Protein AF-A0A835G1K0-F1 (afdb_monomer)

Nearest PDB structures (foldseek):
  3niw-assembly1_A  TM=8.086E-01  e=3.033E-12  Bacteroides thetaiotaomicron
  2pq0-assembly1_A  TM=7.648E-01  e=8.869E-11  Geobacillus kaustophilus HTA426
  3r4c-assembly1_A  TM=7.291E-01  e=6.353E-10  Bacteroides thetaiotaomicron
  2hf2-assembly2_B  TM=7.135E-01  e=7.957E-10  Escherichia coli K-12
  2hf2-assembly1_A  TM=7.249E-01  e=1.477E-09  Escherichia coli K-12

Foldseek 3Di:
DAPPQRQWADDPPDDDPLTHHHFAPLVVLVVVVVCCVVLQWPWKWFAAPVAIAIQDLVPDDCVVDVDRDDPLRHPDPVNCVDGGQKMKTWHAPVSVVVSQVVCCVVQVVFWHWDWDDPRTIIIIIGGPPRANLVSVVSVCVVVVHDLLLDEDEDAEPSCLNVQLRHNFYEYEPNHDPSSCVRGPYYFPHHVVRVSVVCQVPDPPHPRDDDDDFLVRLLVVVVVCVVVVNDQEDEDEDDADPHLQVVLVRVLSSLCCNVPVVNPPGAYEYEREQPYDLVSLQSNQLSHLEYEAEPAALDPVVCCLPPVVDDPVSRCVSLLSLQVVQVVVVVCVVCVVDGGGNNVYYEYEYEPQFAPDFLLSNQQSLLCCCVRRVHPYYQYHFDQDPDADPSGPGNPDDGPVLQNVLSVLSSCCVPFLVDHSCLQAPPVGRHDDSQDRSLLVSCLVVLVLFQDALLDDDLNRQSSAPQAGNQLSVLSVVVSVPDQDDLVCSVVSRGPCLRRQLRYDRVNHGDPPDDNHSLVSSCSRGDVVVVVVVVVVVVVPDDDDDDPPPPVPPVVPVPDDDDDDD

Radius of gyration: 33.26 Å; Cα contacts (8 Å, |Δi|>4): 847; chains: 1; bounding box: 64×96×72 Å

Organism: Spodoptera exigua (NCBI:txid7107)

Structure (mmCIF, N/CA/C/O backbone):
data_AF-A0A835G1K0-F1
#
_entry.id   AF-A0A835G1K0-F1
#
loop_
_atom_site.group_PDB
_atom_site.id
_atom_site.type_symbol
_atom_site.label_atom_id
_atom_site.label_alt_id
_atom_site.label_comp_id
_atom_site.label_asym_id
_atom_site.label_entity_id
_atom_site.label_seq_id
_atom_site.pdbx_PDB_ins_code
_atom_site.Cartn_x
_atom_site.Cartn_y
_atom_site.Cartn_z
_atom_site.occupancy
_atom_site.B_iso_or_equiv
_atom_site.auth_seq_id
_atom_site.auth_comp_id
_atom_site.auth_asym_id
_atom_site.auth_atom_id
_atom_site.pdbx_PDB_model_num
ATOM 1 N N . MET A 1 1 ? -3.684 -21.787 17.565 1.00 89.50 1 MET A N 1
ATOM 2 C CA . MET A 1 1 ? -4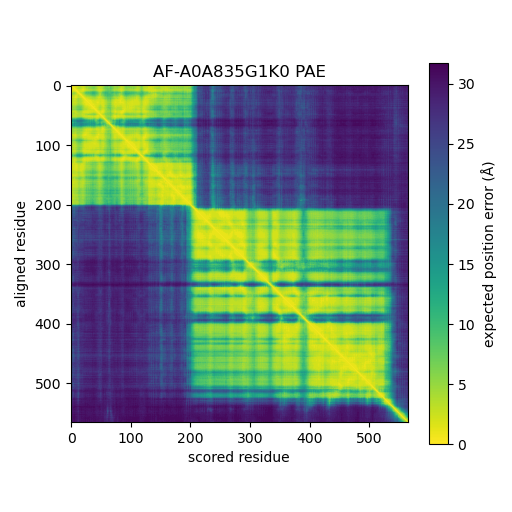.880 -22.367 16.925 1.00 89.50 1 MET A CA 1
ATOM 3 C C . MET A 1 1 ? -5.419 -23.446 17.849 1.00 89.50 1 MET A C 1
ATOM 5 O O . MET A 1 1 ? -4.611 -24.173 18.418 1.00 89.50 1 MET A O 1
ATOM 9 N N . VAL A 1 2 ? -6.737 -23.492 18.051 1.00 90.31 2 VAL A N 1
ATOM 10 C CA . VAL A 1 2 ? -7.425 -24.484 18.893 1.00 90.31 2 VAL A CA 1
ATOM 11 C C . VAL A 1 2 ? -8.297 -25.331 17.965 1.00 90.31 2 VAL A C 1
ATOM 13 O O . VAL A 1 2 ? -9.255 -24.808 17.407 1.00 90.31 2 VAL A O 1
ATOM 16 N N . ASN A 1 3 ? -7.946 -26.601 17.782 1.00 88.00 3 ASN A N 1
ATOM 17 C CA . ASN A 1 3 ? -8.615 -27.550 16.885 1.00 88.00 3 ASN A CA 1
ATOM 18 C C . ASN A 1 3 ? -9.261 -28.691 17.685 1.00 88.00 3 ASN A C 1
ATOM 20 O O . ASN A 1 3 ? -9.019 -28.819 18.890 1.00 88.00 3 ASN A O 1
ATOM 24 N N . PHE A 1 4 ? -10.083 -29.509 17.016 1.00 84.62 4 PHE A N 1
ATOM 25 C CA . PHE A 1 4 ? -10.742 -30.688 17.603 1.00 84.62 4 PHE A CA 1
ATOM 26 C C . PHE A 1 4 ? -11.454 -30.354 18.916 1.00 84.62 4 PHE A C 1
ATOM 28 O O . PHE A 1 4 ? -11.240 -30.975 19.956 1.00 84.62 4 PHE A O 1
ATOM 35 N N . ASN A 1 5 ? -12.219 -29.258 18.897 1.00 80.38 5 ASN A N 1
ATOM 36 C CA . ASN A 1 5 ? -12.945 -28.738 20.055 1.00 80.38 5 ASN A CA 1
ATOM 37 C C . ASN A 1 5 ? -12.087 -28.457 21.311 1.00 80.38 5 ASN A C 1
ATOM 39 O O . ASN A 1 5 ? -12.624 -28.378 22.413 1.00 80.38 5 ASN A O 1
ATOM 43 N N . GLY A 1 6 ? -10.772 -28.284 21.162 1.00 85.56 6 GLY A N 1
ATOM 44 C CA . GLY A 1 6 ? -9.839 -28.076 22.272 1.00 85.56 6 GLY A CA 1
ATOM 45 C C . GLY A 1 6 ? -8.893 -29.244 22.539 1.00 85.56 6 GLY A C 1
ATOM 46 O O . GLY A 1 6 ? -8.017 -29.101 23.390 1.00 85.56 6 GLY A O 1
ATOM 47 N N . ALA A 1 7 ? -9.026 -30.372 21.831 1.00 88.56 7 ALA A N 1
ATOM 48 C CA . ALA A 1 7 ? -8.112 -31.501 21.990 1.00 88.56 7 ALA A CA 1
ATOM 49 C C . ALA A 1 7 ? -6.711 -31.198 21.445 1.00 88.56 7 ALA A C 1
ATOM 51 O O . ALA A 1 7 ? -5.744 -31.744 21.968 1.00 88.56 7 ALA A O 1
ATOM 52 N N . LEU A 1 8 ? -6.587 -30.287 20.472 1.00 91.44 8 LEU A N 1
ATOM 53 C CA . LEU A 1 8 ? -5.302 -29.836 19.942 1.00 91.44 8 LEU A CA 1
ATOM 54 C C . LEU A 1 8 ? -5.151 -28.320 20.072 1.00 91.44 8 LEU A C 1
ATOM 56 O O . LEU A 1 8 ? -5.928 -27.551 19.507 1.00 91.44 8 LEU A O 1
ATOM 60 N N . VAL A 1 9 ? -4.090 -27.882 20.743 1.00 92.88 9 VAL A N 1
ATOM 61 C CA . VAL A 1 9 ? -3.670 -26.478 20.785 1.00 92.88 9 VAL A CA 1
ATOM 62 C C . VAL A 1 9 ? -2.257 -26.387 20.232 1.00 92.88 9 VAL A C 1
ATOM 64 O O . VAL A 1 9 ? -1.318 -26.900 20.837 1.00 92.88 9 VAL A O 1
ATOM 67 N N . HIS A 1 10 ? -2.100 -25.723 19.085 1.00 93.06 10 HIS A N 1
ATOM 68 C CA . HIS A 1 10 ? -0.825 -25.654 18.362 1.00 93.06 10 HIS A CA 1
ATOM 69 C C . HIS A 1 10 ? -0.593 -24.300 17.686 1.00 93.06 10 HIS A C 1
ATOM 71 O O . HIS A 1 10 ? -1.514 -23.485 17.535 1.00 93.06 10 HIS A O 1
ATOM 77 N N . MET A 1 11 ? 0.649 -24.053 17.269 1.00 90.38 11 MET A N 1
ATOM 78 C CA . MET A 1 11 ? 1.009 -22.912 16.430 1.00 90.38 11 MET A CA 1
ATOM 79 C C . MET A 1 11 ? 1.219 -23.409 14.992 1.00 90.38 11 MET A C 1
ATOM 81 O O . MET A 1 11 ? 2.128 -24.210 14.777 1.00 90.38 11 MET A O 1
ATOM 85 N N . PRO A 1 12 ? 0.416 -22.955 14.010 1.00 85.31 12 PRO A N 1
ATOM 86 C CA . PRO A 1 12 ? 0.558 -23.410 12.631 1.00 85.31 12 PRO A CA 1
ATOM 87 C C . PRO A 1 12 ? 1.991 -23.232 12.118 1.00 85.31 12 PRO A C 1
ATOM 89 O O . PRO A 1 12 ? 2.618 -22.201 12.376 1.00 85.31 12 PRO A O 1
ATOM 92 N N . GLU A 1 13 ? 2.495 -24.252 11.419 1.00 84.06 13 GLU A N 1
ATOM 93 C CA . GLU A 1 13 ? 3.821 -24.281 10.774 1.00 84.06 13 GLU A CA 1
ATOM 94 C C . GLU A 1 13 ? 5.025 -24.111 11.723 1.00 84.06 13 GLU A C 1
ATOM 96 O O . GLU A 1 13 ? 6.152 -23.882 11.278 1.00 84.06 13 GLU A O 1
ATOM 101 N N . LYS A 1 14 ? 4.823 -24.217 13.043 1.00 85.94 14 LYS A N 1
ATOM 102 C CA . LYS A 1 14 ? 5.875 -24.008 14.043 1.00 85.94 14 LYS A CA 1
ATOM 103 C C . LYS A 1 14 ? 5.861 -25.100 15.101 1.00 85.94 14 LYS A C 1
ATOM 105 O O . LYS A 1 14 ? 4.811 -25.510 15.578 1.00 85.94 14 LYS A O 1
ATOM 110 N N . GLN A 1 15 ? 7.051 -25.509 15.534 1.00 84.56 15 GLN A N 1
ATOM 111 C CA . GLN A 1 15 ? 7.189 -26.313 16.744 1.00 84.56 15 GLN A CA 1
ATOM 112 C C . GLN A 1 15 ? 7.034 -25.410 17.967 1.00 84.56 15 GLN A C 1
ATOM 114 O O . GLN A 1 15 ? 7.791 -24.454 18.145 1.00 84.56 15 GLN A O 1
ATOM 119 N N . TRP A 1 16 ? 6.043 -25.704 18.804 1.00 90.06 16 TRP A N 1
ATOM 120 C CA . TRP A 1 16 ? 5.726 -24.913 19.985 1.00 90.06 16 TRP A CA 1
ATOM 121 C C . TRP A 1 16 ? 5.836 -25.777 21.239 1.00 90.06 16 TRP A C 1
ATOM 123 O O . TRP A 1 16 ? 5.175 -26.799 21.360 1.00 90.06 16 TRP A O 1
ATOM 133 N N . ALA A 1 17 ? 6.673 -25.362 22.192 1.00 89.12 17 ALA A N 1
ATOM 134 C CA . ALA A 1 17 ? 6.947 -26.146 23.400 1.00 89.12 17 ALA A CA 1
ATOM 135 C C . ALA A 1 17 ? 5.710 -26.371 24.290 1.00 89.12 17 ALA A C 1
ATOM 137 O O . ALA A 1 17 ? 5.682 -27.317 25.069 1.00 89.12 17 ALA A O 1
ATOM 138 N N . ASN A 1 18 ? 4.700 -25.504 24.181 1.00 87.69 18 ASN A N 1
ATOM 139 C CA . ASN A 1 18 ? 3.431 -25.634 24.893 1.00 87.69 18 ASN A CA 1
ATOM 140 C C . ASN A 1 18 ? 2.338 -26.267 24.020 1.00 87.69 18 ASN A C 1
ATOM 142 O O . ASN A 1 18 ? 1.166 -26.144 24.363 1.00 87.69 18 ASN A O 1
ATOM 146 N N . GLU A 1 19 ? 2.687 -26.897 22.897 1.00 91.12 19 GLU A N 1
ATOM 147 C CA . GLU A 1 19 ? 1.734 -27.673 22.109 1.00 91.12 19 GLU A CA 1
ATOM 148 C C . GLU A 1 19 ? 1.133 -28.794 22.961 1.00 91.12 19 GLU A C 1
ATOM 150 O O . GLU A 1 19 ? 1.832 -29.462 23.726 1.00 91.12 19 GLU A O 1
ATOM 155 N N . LYS A 1 20 ? -0.185 -28.963 22.857 1.00 88.69 20 LYS A N 1
ATOM 156 C CA . LYS A 1 20 ? -0.920 -29.979 23.606 1.00 88.69 20 LYS A CA 1
ATOM 157 C C . LYS A 1 20 ? -1.907 -30.671 22.683 1.00 88.69 20 LYS A C 1
ATOM 159 O O . LYS A 1 20 ? -2.786 -30.010 22.138 1.00 88.69 20 LYS A O 1
ATOM 164 N N . GLU A 1 21 ? -1.763 -31.982 22.560 1.00 90.81 21 GLU A N 1
ATOM 165 C CA . GLU A 1 21 ? -2.657 -32.877 21.829 1.00 90.81 21 GLU A CA 1
ATOM 166 C C . GLU A 1 21 ? -3.198 -33.908 22.827 1.00 90.81 21 GLU A C 1
ATOM 168 O O . GLU A 1 21 ? -2.438 -34.497 23.598 1.00 90.81 21 GLU A O 1
ATOM 173 N N . THR A 1 22 ? -4.518 -34.059 22.892 1.00 90.75 22 THR A N 1
ATOM 174 C CA . THR A 1 22 ? -5.191 -35.011 23.781 1.00 90.75 22 THR A CA 1
ATOM 175 C C . THR A 1 22 ? -5.899 -36.044 22.925 1.00 90.75 22 THR A C 1
ATOM 177 O O . THR A 1 22 ? -6.942 -35.754 22.347 1.00 90.75 22 THR A O 1
ATOM 180 N N . GLY A 1 23 ? -5.316 -37.236 22.846 1.00 91.88 23 GLY A N 1
ATOM 181 C CA . GLY A 1 23 ? -5.858 -38.341 22.066 1.00 91.88 23 GLY A CA 1
ATOM 182 C C . GLY A 1 23 ? -6.892 -39.173 22.816 1.00 91.88 23 GLY A C 1
ATOM 183 O O . GLY A 1 23 ? -6.962 -39.150 24.049 1.00 91.88 23 GLY A O 1
ATOM 184 N N . ILE A 1 24 ? -7.679 -39.912 22.045 1.00 93.50 24 ILE A N 1
ATOM 185 C CA . ILE A 1 24 ? -8.532 -41.023 22.456 1.00 93.50 24 ILE A CA 1
ATOM 186 C C . ILE A 1 24 ? -7.675 -42.280 22.485 1.00 93.50 24 ILE A C 1
ATOM 188 O O . ILE A 1 24 ? -6.803 -42.464 21.641 1.00 93.50 24 ILE A O 1
ATOM 192 N N . GLN A 1 25 ? -7.954 -43.180 23.424 1.00 92.69 25 GLN A N 1
ATOM 193 C CA . GLN A 1 25 ? -7.255 -44.458 23.487 1.00 92.69 25 GLN A CA 1
ATOM 194 C C . GLN A 1 25 ? -7.399 -45.221 22.167 1.00 92.69 25 GLN A C 1
ATOM 196 O O . GLN A 1 25 ? -8.507 -45.524 21.723 1.00 92.69 25 GLN A O 1
ATOM 201 N N . ARG A 1 26 ? -6.270 -45.582 21.559 1.00 93.94 26 ARG A N 1
ATOM 202 C CA . ARG A 1 26 ? -6.211 -46.337 20.303 1.00 93.94 26 ARG A CA 1
ATOM 203 C C . ARG A 1 26 ? -7.047 -47.618 20.335 1.00 93.94 26 ARG A C 1
ATOM 205 O O . ARG A 1 26 ? -7.667 -47.967 19.334 1.00 93.94 26 ARG A O 1
ATOM 212 N N . ASP A 1 27 ? -7.073 -48.320 21.463 1.00 92.75 27 ASP A N 1
ATOM 213 C CA . ASP A 1 27 ? -7.823 -49.573 21.592 1.00 92.75 27 ASP A CA 1
ATOM 214 C C . ASP A 1 27 ? -9.334 -49.344 21.440 1.00 92.75 27 ASP A C 1
ATOM 216 O O . ASP A 1 27 ? -10.003 -50.112 20.748 1.00 92.75 27 ASP A O 1
ATOM 220 N N . LEU A 1 28 ? -9.846 -48.220 21.951 1.00 93.12 28 LEU A N 1
ATOM 221 C CA . LEU A 1 28 ? -11.248 -47.836 21.805 1.00 93.12 28 LEU A CA 1
ATOM 222 C C . LEU A 1 28 ? -11.638 -47.621 20.335 1.00 93.12 28 LEU A C 1
ATOM 224 O O . LEU A 1 28 ? -12.724 -48.015 19.912 1.00 93.12 28 LEU A O 1
ATOM 228 N N . VAL A 1 29 ? -10.732 -47.063 19.529 1.00 94.25 29 VAL A N 1
ATOM 229 C CA . VAL A 1 29 ? -10.957 -46.880 18.086 1.00 94.25 29 VAL A CA 1
ATOM 230 C C . VAL A 1 29 ? -11.174 -48.220 17.394 1.00 94.25 29 VAL A C 1
ATOM 232 O O . VAL A 1 29 ? -12.103 -48.366 16.598 1.00 94.25 29 VAL A O 1
ATOM 235 N N . PHE A 1 30 ? -10.358 -49.224 17.718 1.00 94.88 30 PHE A N 1
ATOM 236 C CA . PHE A 1 30 ? -10.504 -50.557 17.136 1.00 94.88 30 PHE A CA 1
ATOM 237 C C . PHE A 1 30 ? -11.715 -51.318 17.686 1.00 94.88 30 PHE A C 1
ATOM 239 O O . PHE A 1 30 ? -12.334 -52.074 16.936 1.00 94.88 30 PHE A O 1
ATOM 246 N N . GLU A 1 31 ? -12.107 -51.097 18.942 1.00 93.81 31 GLU A N 1
ATOM 247 C CA . GLU A 1 31 ? -13.350 -51.650 19.492 1.00 93.81 31 GLU A CA 1
ATOM 248 C C . GLU A 1 31 ? -14.599 -51.097 18.796 1.00 93.81 31 GLU A C 1
ATOM 250 O O . GLU A 1 31 ? -15.514 -51.859 18.467 1.00 93.81 31 GLU A O 1
ATOM 255 N N . ILE A 1 32 ? -14.639 -49.786 18.538 1.00 93.19 32 ILE A N 1
ATOM 256 C CA . ILE A 1 32 ? -15.741 -49.143 17.812 1.00 93.19 32 ILE A CA 1
ATOM 257 C C . ILE A 1 32 ? -15.734 -49.596 16.346 1.00 93.19 32 ILE A C 1
ATOM 259 O O . ILE A 1 32 ? -16.782 -49.956 15.805 1.00 93.19 32 ILE A O 1
ATOM 263 N N . LEU A 1 33 ? -14.559 -49.676 15.710 1.00 93.88 33 LEU A N 1
ATOM 264 C CA . LEU A 1 33 ? -14.422 -50.177 14.339 1.00 93.88 33 LEU A CA 1
ATOM 265 C C . LEU A 1 33 ? -14.902 -51.632 14.205 1.00 93.88 33 LEU A C 1
ATOM 267 O O . LEU A 1 33 ? -15.589 -51.972 13.241 1.00 93.88 33 LEU A O 1
ATOM 271 N N . ALA A 1 34 ? -14.611 -52.495 15.182 1.00 93.31 34 ALA A N 1
ATOM 272 C CA . ALA A 1 34 ? -15.108 -53.873 15.203 1.00 93.31 34 ALA A CA 1
ATOM 273 C C . ALA A 1 34 ? -16.647 -53.945 15.272 1.00 93.31 34 ALA A C 1
ATOM 275 O O . ALA A 1 34 ? -17.253 -54.904 14.788 1.00 93.31 34 ALA A O 1
ATOM 276 N N . GLN A 1 35 ? -17.288 -52.907 15.816 1.00 93.19 35 GLN A N 1
ATOM 277 C CA . GLN A 1 35 ? -18.740 -52.769 15.922 1.00 93.19 35 GLN A CA 1
ATOM 278 C C . GLN A 1 35 ? -19.377 -52.030 14.736 1.00 93.19 35 GLN A C 1
ATOM 280 O O . GLN A 1 35 ? -20.596 -51.855 14.735 1.00 93.19 35 GLN A O 1
ATOM 285 N N . LYS A 1 36 ? -18.612 -51.673 13.688 1.00 92.19 36 LYS A N 1
ATOM 286 C CA . LYS A 1 36 ? -19.090 -50.921 12.508 1.00 92.19 36 LYS A CA 1
ATOM 287 C C . LYS A 1 36 ? -20.437 -51.422 11.974 1.00 92.19 36 LYS A C 1
ATOM 289 O O . LYS A 1 36 ? -21.363 -50.641 11.781 1.00 92.19 36 LYS A O 1
ATOM 294 N N . LYS A 1 37 ? -20.569 -52.741 11.780 1.00 90.31 37 LYS A N 1
ATOM 295 C CA . LYS A 1 37 ? -21.809 -53.361 11.275 1.00 90.31 37 LYS A CA 1
ATOM 296 C C . LYS A 1 37 ? -22.960 -53.325 12.282 1.00 90.31 37 LYS A C 1
ATOM 298 O O . LYS A 1 37 ? -24.101 -53.180 11.873 1.00 90.31 37 LYS A O 1
ATOM 303 N N . ALA A 1 38 ? -22.675 -53.485 13.574 1.00 91.06 38 ALA A N 1
ATOM 304 C CA . ALA A 1 38 ? -23.697 -53.488 14.621 1.00 91.06 38 ALA A CA 1
ATOM 305 C C . ALA A 1 38 ? -24.261 -52.081 14.876 1.00 91.06 38 ALA A C 1
ATOM 307 O O . ALA A 1 38 ? -25.443 -51.936 15.175 1.00 91.06 38 ALA A O 1
ATOM 308 N N . LEU A 1 39 ? -23.419 -51.056 14.721 1.00 90.06 39 LEU A N 1
ATOM 309 C CA . LEU A 1 39 ? -23.769 -49.645 14.872 1.00 90.06 39 LEU A CA 1
ATOM 310 C C . LEU A 1 39 ? -24.282 -48.998 13.571 1.00 90.06 39 LEU A C 1
ATOM 312 O O . LEU A 1 39 ? -24.542 -47.801 13.567 1.00 90.06 39 LEU A O 1
ATOM 316 N N . ASN A 1 40 ? -24.437 -49.756 12.475 1.00 89.50 40 ASN A N 1
ATOM 317 C CA . ASN A 1 40 ? -24.832 -49.234 11.156 1.00 89.50 40 ASN A CA 1
ATOM 318 C C . ASN A 1 40 ? -23.982 -48.025 10.714 1.00 89.50 40 ASN A C 1
ATOM 320 O O . ASN A 1 40 ? -24.508 -46.985 10.306 1.00 89.50 40 ASN A O 1
ATOM 324 N N . LEU A 1 41 ? -22.662 -48.147 10.853 1.00 89.38 41 LEU A N 1
ATOM 325 C CA . LEU A 1 41 ? -21.712 -47.126 10.427 1.00 89.38 41 LEU A CA 1
ATOM 326 C C . LEU A 1 41 ? -21.267 -47.404 8.991 1.00 89.38 41 LEU A C 1
ATOM 328 O O . LEU A 1 41 ? -20.807 -48.504 8.677 1.00 89.38 41 LEU A O 1
ATOM 332 N N . ASP A 1 42 ? -21.334 -46.390 8.138 1.00 87.50 42 ASP A N 1
ATOM 333 C CA . ASP A 1 42 ? -20.922 -46.499 6.735 1.00 87.50 42 ASP A CA 1
ATOM 334 C C . ASP A 1 42 ? -19.440 -46.147 6.561 1.00 87.50 42 ASP A C 1
ATOM 336 O O . ASP A 1 42 ? -18.754 -46.697 5.698 1.00 87.50 42 ASP A O 1
ATOM 340 N N . PHE A 1 43 ? -18.920 -45.279 7.430 1.00 88.25 43 PHE A N 1
ATOM 341 C CA . PHE A 1 43 ? -17.557 -44.757 7.374 1.00 88.25 43 PHE A CA 1
ATOM 342 C C . PHE A 1 43 ? -16.993 -44.568 8.778 1.00 88.25 43 PHE A C 1
ATOM 344 O O . PHE A 1 43 ? -17.712 -44.132 9.682 1.00 88.25 43 PHE A O 1
ATOM 351 N N . VAL A 1 44 ? -15.710 -44.887 8.933 1.00 91.06 44 VAL A N 1
ATOM 352 C CA . VAL A 1 44 ? -14.951 -44.693 10.166 1.00 91.06 44 VAL A CA 1
ATOM 353 C C . VAL A 1 44 ? -13.578 -44.132 9.820 1.00 91.06 44 VAL A C 1
ATOM 355 O O . VAL A 1 44 ? -12.866 -44.686 8.982 1.00 91.06 44 VAL A O 1
ATOM 358 N N . ALA A 1 45 ? -13.188 -43.067 10.509 1.00 91.06 45 ALA A N 1
ATOM 359 C CA . ALA A 1 45 ? -11.873 -42.470 10.396 1.00 91.06 45 ALA A CA 1
ATOM 360 C C . ALA A 1 45 ? -11.270 -42.146 11.760 1.00 91.06 45 ALA A C 1
ATOM 362 O O . ALA A 1 45 ? -11.987 -41.913 12.731 1.00 91.06 45 ALA A O 1
ATOM 363 N N . ALA A 1 46 ? -9.944 -42.115 11.816 1.00 92.25 46 ALA A N 1
ATOM 364 C CA . ALA A 1 46 ? -9.179 -41.657 12.966 1.00 92.25 46 ALA A CA 1
ATOM 365 C C . ALA A 1 46 ? -8.141 -40.635 12.510 1.00 92.25 46 ALA A C 1
ATOM 367 O O . ALA A 1 46 ? -7.462 -40.845 11.502 1.00 92.25 46 ALA A O 1
ATOM 368 N N . GLU A 1 47 ? -8.004 -39.549 13.257 1.00 89.50 47 GLU A N 1
ATOM 369 C CA . GLU A 1 47 ? -7.199 -38.404 12.847 1.00 89.50 47 GLU A CA 1
ATOM 370 C C . GLU A 1 47 ? -6.332 -37.849 13.979 1.00 89.50 47 GLU A C 1
ATOM 372 O O . GLU A 1 47 ? -6.680 -37.902 15.158 1.00 89.50 47 GLU A O 1
ATOM 377 N N . ASN A 1 48 ? -5.191 -37.297 13.582 1.00 87.94 48 ASN A N 1
ATOM 378 C CA . ASN A 1 48 ? -4.262 -36.517 14.394 1.00 87.94 48 ASN A CA 1
ATOM 379 C C . ASN A 1 48 ? -3.951 -35.204 13.682 1.00 87.94 48 ASN A C 1
ATOM 381 O O . ASN A 1 48 ? -4.363 -34.994 12.543 1.00 87.94 48 ASN A O 1
ATOM 385 N N . LYS A 1 49 ? -3.121 -34.359 14.302 1.00 84.38 49 LYS A N 1
ATOM 386 C CA . LYS A 1 49 ? -2.592 -33.143 13.667 1.00 84.38 49 LYS A CA 1
ATOM 387 C C . LYS A 1 49 ? -2.080 -33.347 12.230 1.00 84.38 49 LYS A C 1
ATOM 389 O O . LYS A 1 49 ? -2.303 -32.485 11.386 1.00 84.38 49 LYS A O 1
ATOM 394 N N . GLU A 1 50 ? -1.372 -34.448 11.967 1.00 83.12 50 GLU A N 1
ATOM 395 C CA . GLU A 1 50 ? -0.662 -34.678 10.694 1.00 83.12 50 GLU A CA 1
ATOM 396 C C . GLU A 1 50 ? -1.155 -35.900 9.907 1.00 83.12 50 GLU A C 1
ATOM 398 O O . GLU A 1 50 ? -0.711 -36.126 8.783 1.00 83.12 50 GLU A O 1
ATOM 403 N N . THR A 1 51 ? -2.037 -36.721 10.483 1.00 85.75 51 THR A N 1
ATOM 404 C CA . THR A 1 51 ? -2.437 -37.999 9.873 1.00 85.75 51 THR A CA 1
ATOM 405 C C . THR A 1 51 ? -3.944 -38.176 9.898 1.00 85.75 51 THR A C 1
ATOM 407 O O . THR A 1 51 ? -4.607 -37.768 10.845 1.00 85.75 51 THR A O 1
ATOM 410 N N . PHE A 1 52 ? -4.472 -38.811 8.854 1.00 86.94 52 PHE A N 1
ATOM 411 C CA . PHE A 1 52 ? -5.882 -39.158 8.731 1.00 86.94 52 PHE A CA 1
ATOM 412 C C . PHE A 1 52 ? -5.990 -40.562 8.137 1.00 86.94 52 PHE A C 1
ATOM 414 O O . PHE A 1 52 ? -5.471 -40.827 7.045 1.00 86.94 52 PHE A O 1
ATOM 421 N N . PHE A 1 53 ? -6.640 -41.462 8.870 1.00 89.62 53 PHE A N 1
ATOM 422 C CA . PHE A 1 53 ? -6.793 -42.867 8.514 1.00 89.62 53 PHE A CA 1
ATOM 423 C C . PHE A 1 53 ? -8.265 -43.220 8.331 1.00 89.62 53 PHE A C 1
ATOM 425 O O . PHE A 1 53 ? -9.078 -42.856 9.172 1.00 89.62 53 PHE A O 1
ATOM 432 N N . ILE A 1 54 ? -8.597 -43.971 7.281 1.00 89.56 54 ILE A N 1
ATOM 433 C CA . ILE A 1 54 ? -9.965 -44.378 6.928 1.00 89.56 54 ILE A CA 1
ATOM 434 C C . ILE A 1 54 ? -10.112 -45.886 6.848 1.00 89.56 54 ILE A C 1
ATOM 436 O O . ILE A 1 54 ? -9.199 -46.603 6.446 1.00 89.56 54 ILE A O 1
ATOM 440 N N . ASP A 1 55 ? -11.280 -46.383 7.218 1.00 87.69 55 ASP A N 1
ATOM 441 C CA . ASP A 1 55 ? -11.570 -47.811 7.241 1.00 87.69 55 ASP A CA 1
ATOM 442 C C . ASP A 1 55 ? -11.809 -48.438 5.858 1.00 87.69 55 ASP A C 1
ATOM 444 O O . ASP A 1 55 ? -11.571 -49.634 5.684 1.00 87.69 55 ASP A O 1
ATOM 448 N N . SER A 1 56 ? -12.246 -47.652 4.869 1.00 82.00 56 SER A N 1
ATOM 449 C CA . SER A 1 56 ? -12.337 -48.067 3.464 1.00 82.00 56 SER A CA 1
ATOM 450 C C . SER A 1 56 ? -11.989 -46.931 2.502 1.00 82.00 56 SER A C 1
ATOM 452 O O . SER A 1 56 ? -12.417 -45.793 2.686 1.00 82.00 56 SER A O 1
ATOM 454 N N . LEU A 1 57 ? -11.266 -47.273 1.429 1.00 73.69 57 LEU A N 1
ATOM 455 C CA . LEU A 1 57 ? -10.954 -46.370 0.314 1.00 73.69 57 LEU A CA 1
ATOM 456 C C . LEU A 1 57 ? -12.179 -46.080 -0.572 1.00 73.69 57 LEU A C 1
ATOM 458 O O . LEU A 1 57 ? -12.171 -45.100 -1.310 1.00 73.69 57 LEU A O 1
ATOM 462 N N . ASP A 1 58 ? -13.238 -46.892 -0.486 1.00 67.50 58 ASP A N 1
ATOM 463 C CA . ASP A 1 58 ? -14.432 -46.767 -1.338 1.00 67.50 58 ASP A CA 1
ATOM 464 C C . ASP A 1 58 ? -15.242 -45.488 -1.062 1.00 67.50 58 ASP A C 1
ATOM 466 O O . ASP A 1 58 ? -16.030 -45.054 -1.898 1.00 67.50 58 ASP A O 1
ATOM 470 N N . TYR A 1 59 ? -15.054 -44.882 0.113 1.00 59.31 59 TYR A N 1
ATOM 471 C CA . TYR A 1 59 ? -15.752 -43.670 0.553 1.00 59.31 59 TYR A CA 1
ATOM 472 C C . TYR A 1 59 ? -14.830 -42.450 0.636 1.00 59.31 59 TYR A C 1
ATOM 474 O O . TYR A 1 59 ? -15.133 -41.493 1.348 1.00 59.31 59 TYR A O 1
ATOM 482 N N . PHE A 1 60 ? -13.705 -42.489 -0.077 1.00 61.41 60 PHE A N 1
ATOM 483 C CA . PHE A 1 60 ? -12.778 -41.372 -0.155 1.00 61.41 60 PHE A CA 1
ATOM 484 C C . PHE A 1 60 ? -13.404 -40.188 -0.907 1.00 61.41 60 PHE A C 1
ATOM 486 O O . PHE A 1 60 ? -13.720 -40.293 -2.092 1.00 61.41 60 PHE A O 1
ATOM 493 N N . ASP A 1 61 ? -13.568 -39.057 -0.219 1.00 59.47 61 ASP A N 1
ATOM 494 C CA . ASP A 1 61 ? -14.004 -37.794 -0.815 1.00 59.47 61 ASP A CA 1
ATOM 495 C C . ASP A 1 61 ? -12.799 -36.858 -0.967 1.00 59.47 61 ASP A C 1
ATOM 497 O O . ASP A 1 61 ? -12.240 -36.373 0.019 1.00 59.47 61 ASP A O 1
ATOM 501 N N . SER A 1 62 ? -12.405 -36.578 -2.211 1.00 54.50 62 SER A N 1
ATOM 502 C CA . SER A 1 62 ? -11.293 -35.674 -2.527 1.00 54.50 62 SER A CA 1
ATOM 503 C C . SER A 1 62 ? -11.497 -34.239 -2.026 1.00 54.50 62 SER A C 1
ATOM 505 O O . SER A 1 62 ? -10.538 -33.478 -1.989 1.00 54.50 62 SER A O 1
ATOM 507 N N . ALA A 1 63 ? -12.719 -33.840 -1.652 1.00 49.38 63 ALA A N 1
ATOM 508 C CA . ALA A 1 63 ? -12.975 -32.537 -1.041 1.00 49.38 63 ALA A CA 1
ATOM 509 C C . ALA A 1 63 ? -12.523 -32.460 0.431 1.00 49.38 63 ALA A C 1
ATOM 511 O O . ALA A 1 63 ? -12.244 -31.368 0.922 1.00 49.38 63 ALA A O 1
ATOM 512 N N . PHE A 1 64 ? -12.424 -33.599 1.129 1.00 49.53 64 PHE A N 1
ATOM 513 C CA . PHE A 1 64 ? -12.003 -33.670 2.536 1.00 49.53 64 PHE A CA 1
ATOM 514 C C . PHE A 1 64 ? -10.500 -33.928 2.715 1.00 49.53 64 PHE A C 1
ATOM 516 O O . PHE A 1 64 ? -9.959 -33.682 3.791 1.00 49.53 64 PHE A O 1
ATOM 523 N N . PHE A 1 65 ? -9.808 -34.387 1.670 1.00 48.44 65 PHE A N 1
ATOM 524 C CA . PHE A 1 65 ? -8.392 -34.747 1.718 1.00 48.44 65 PHE A CA 1
ATOM 525 C C . PHE A 1 65 ? -7.567 -33.935 0.724 1.00 48.44 65 PHE A C 1
ATOM 527 O O . PHE A 1 65 ? -7.886 -33.866 -0.457 1.00 48.44 65 PHE A O 1
ATOM 534 N N . ALA A 1 66 ? -6.443 -33.383 1.184 1.00 43.03 66 ALA A N 1
ATOM 535 C CA . ALA A 1 66 ? -5.542 -32.591 0.343 1.00 43.03 66 ALA A CA 1
ATOM 536 C C . ALA A 1 66 ? -4.739 -33.419 -0.693 1.00 43.03 66 ALA A C 1
ATOM 538 O O . ALA A 1 66 ? -4.069 -32.837 -1.546 1.00 43.03 66 ALA A O 1
ATOM 539 N N . SER A 1 67 ? -4.772 -34.757 -0.624 1.00 53.75 67 SER A N 1
ATOM 540 C CA . SER A 1 67 ? -4.013 -35.684 -1.484 1.00 53.75 67 SER A CA 1
ATOM 541 C C . SER A 1 67 ? -4.733 -37.025 -1.659 1.00 53.75 67 SER A C 1
ATOM 543 O O . SER A 1 67 ? -5.480 -37.410 -0.766 1.00 53.75 67 SER A O 1
ATOM 545 N N . ASP A 1 68 ? -4.444 -37.769 -2.733 1.00 60.06 68 ASP A N 1
ATOM 546 C CA . ASP A 1 68 ? -5.001 -39.110 -2.999 1.00 60.06 68 ASP A CA 1
ATOM 547 C C . ASP A 1 68 ? -4.806 -40.084 -1.816 1.00 60.06 68 ASP A C 1
ATOM 549 O O . ASP A 1 68 ? -3.700 -40.197 -1.278 1.00 60.06 68 ASP A O 1
ATOM 553 N N . ALA A 1 69 ? -5.849 -40.832 -1.427 1.00 64.19 69 ALA A N 1
ATOM 554 C CA . ALA A 1 69 ? -5.704 -41.882 -0.418 1.00 64.19 69 ALA A CA 1
ATOM 555 C C . ALA A 1 69 ? -4.920 -43.081 -0.955 1.00 64.19 69 ALA A C 1
ATOM 557 O O . ALA A 1 69 ? -5.248 -43.680 -1.981 1.00 64.19 69 ALA A O 1
ATOM 558 N N . THR A 1 70 ? -3.904 -43.476 -0.196 1.00 75.44 70 THR A N 1
ATOM 559 C CA . THR A 1 70 ? -3.079 -44.656 -0.458 1.00 75.44 70 THR A CA 1
ATOM 560 C C . THR A 1 70 ? -3.336 -45.741 0.590 1.00 75.44 70 THR A C 1
ATOM 562 O O . THR A 1 70 ? -4.048 -45.529 1.572 1.00 75.44 70 THR A O 1
ATOM 565 N N . ALA A 1 71 ? -2.734 -46.922 0.422 1.00 79.06 71 ALA A N 1
ATOM 566 C CA . ALA A 1 71 ? -2.802 -47.992 1.424 1.00 79.06 71 ALA A CA 1
ATOM 567 C C . ALA A 1 71 ? -2.252 -47.569 2.805 1.00 79.06 71 ALA A C 1
ATOM 569 O O . ALA A 1 71 ? -2.627 -48.155 3.823 1.00 79.06 71 ALA A O 1
ATOM 570 N N . ASP A 1 72 ? -1.406 -46.537 2.853 1.00 81.75 72 ASP A N 1
ATOM 571 C CA . ASP A 1 72 ? -0.872 -45.983 4.099 1.00 81.75 72 ASP A CA 1
ATOM 572 C C . ASP A 1 72 ? -1.935 -45.198 4.885 1.00 81.75 72 ASP A C 1
ATOM 574 O O . ASP A 1 72 ? -1.825 -45.054 6.100 1.00 81.75 72 ASP A O 1
ATOM 578 N N . ASN A 1 73 ? -3.022 -44.778 4.229 1.00 83.75 73 ASN A N 1
ATOM 579 C CA . ASN A 1 73 ? -4.162 -44.111 4.856 1.00 83.75 73 ASN A CA 1
ATOM 580 C C . ASN A 1 73 ? -5.220 -45.091 5.386 1.00 83.75 73 ASN A C 1
ATOM 582 O O . ASN A 1 73 ? -6.236 -44.650 5.911 1.00 83.75 73 ASN A O 1
ATOM 586 N N . LEU A 1 74 ? -5.025 -46.410 5.277 1.00 88.06 74 LEU A N 1
ATOM 587 C CA . LEU A 1 74 ? -5.987 -47.372 5.821 1.00 88.06 74 LEU A CA 1
ATOM 588 C C . LEU A 1 74 ? -5.901 -47.456 7.349 1.00 88.06 74 LEU A C 1
ATOM 590 O O . LEU A 1 74 ? -4.817 -47.631 7.912 1.00 88.06 74 LEU A O 1
ATOM 594 N N . LEU A 1 75 ? -7.053 -47.415 8.015 1.00 89.75 75 LEU A N 1
ATOM 595 C CA . LEU A 1 75 ? -7.191 -47.572 9.459 1.00 89.75 75 LEU A CA 1
ATOM 596 C C . LEU A 1 75 ? -6.927 -49.029 9.851 1.00 89.75 75 LEU A C 1
ATOM 598 O O . LEU A 1 75 ? -7.814 -49.880 9.883 1.00 89.75 75 LEU A O 1
ATOM 602 N N . THR A 1 76 ? -5.663 -49.322 10.139 1.00 90.06 76 THR A N 1
ATOM 603 C CA . THR A 1 76 ? -5.194 -50.649 10.541 1.00 90.06 76 THR A CA 1
ATOM 604 C C . THR A 1 76 ? -4.328 -50.554 11.786 1.00 90.06 76 THR A C 1
ATOM 606 O O . THR A 1 76 ? -3.715 -49.521 12.056 1.00 90.06 76 THR A O 1
ATOM 609 N N . ALA A 1 77 ? -4.200 -51.668 12.511 1.00 87.56 77 ALA A N 1
ATOM 610 C CA . ALA A 1 77 ? -3.323 -51.757 13.678 1.00 87.56 77 ALA A CA 1
ATOM 611 C C . ALA A 1 77 ? -1.849 -51.435 13.363 1.00 87.56 77 ALA A C 1
ATOM 613 O O . ALA A 1 77 ? -1.106 -51.089 14.279 1.00 87.56 77 ALA A O 1
ATOM 614 N N . LYS A 1 78 ? -1.441 -51.559 12.089 1.00 89.06 78 LYS A N 1
ATOM 615 C CA . LYS A 1 78 ? -0.102 -51.223 11.593 1.00 89.06 78 LYS A CA 1
ATOM 616 C C . LYS A 1 78 ? 0.080 -49.716 11.378 1.00 89.06 78 LYS A C 1
ATOM 618 O O . LYS A 1 78 ? 1.157 -49.211 11.668 1.00 89.06 78 LYS A O 1
ATOM 623 N N . ASN A 1 79 ? -0.935 -49.033 10.849 1.00 89.56 79 ASN A N 1
ATOM 624 C CA . ASN A 1 79 ? -0.825 -47.632 10.431 1.00 89.56 79 ASN A CA 1
ATOM 625 C C . ASN A 1 79 ? -1.142 -46.660 11.580 1.00 89.56 79 ASN A C 1
ATOM 627 O O . ASN A 1 79 ? -0.416 -45.689 11.775 1.00 89.56 79 ASN A O 1
ATOM 631 N N . LEU A 1 80 ? -2.167 -46.950 12.391 1.00 91.25 80 LEU A N 1
ATOM 632 C CA . LEU A 1 80 ? -2.467 -46.170 13.592 1.00 91.25 80 LEU A CA 1
ATOM 633 C C . LEU A 1 80 ? -1.584 -46.668 14.743 1.00 91.25 80 LEU A C 1
ATOM 635 O O . LEU A 1 80 ? -1.909 -47.657 15.401 1.00 91.25 80 LEU A O 1
ATOM 639 N N . VAL A 1 81 ? -0.440 -46.016 14.951 1.00 90.38 81 VAL A N 1
ATOM 640 C CA . VAL A 1 81 ? 0.575 -46.406 15.953 1.00 90.38 81 VAL A CA 1
ATOM 641 C C . VAL A 1 81 ? 0.488 -45.625 17.268 1.00 90.38 81 VAL A C 1
ATOM 643 O O . VAL A 1 81 ? 1.125 -46.016 18.243 1.00 90.38 81 VAL A O 1
ATOM 646 N N . SER A 1 82 ? -0.300 -44.551 17.310 1.00 91.19 82 SER A N 1
ATOM 647 C CA . SER A 1 82 ? -0.517 -43.695 18.481 1.00 91.19 82 SER A CA 1
ATOM 648 C C . SER A 1 82 ? -2.007 -43.443 18.713 1.00 91.19 82 SER A C 1
ATOM 650 O O . SER A 1 82 ? -2.832 -43.721 17.841 1.00 91.19 82 SER A O 1
ATOM 652 N N . ASP A 1 83 ? -2.337 -42.916 19.890 1.00 93.69 83 ASP A N 1
ATOM 653 C CA . ASP A 1 83 ? -3.682 -42.450 20.233 1.00 93.69 83 ASP A CA 1
ATOM 654 C C . ASP A 1 83 ? -4.102 -41.309 19.288 1.00 93.69 83 ASP A C 1
ATOM 656 O O . ASP A 1 83 ? -3.366 -40.322 19.196 1.00 93.69 83 ASP A O 1
ATOM 660 N N . PRO A 1 84 ? -5.223 -41.434 18.549 1.00 93.94 84 PRO A N 1
ATOM 661 C CA . PRO A 1 84 ? -5.690 -40.379 17.660 1.00 93.94 84 PRO A CA 1
ATOM 662 C C . PRO A 1 84 ? -6.364 -39.236 18.423 1.00 93.94 84 PRO A C 1
ATOM 664 O O . PRO A 1 84 ? -7.054 -39.483 19.406 1.00 93.94 84 PRO A O 1
ATOM 667 N N . THR A 1 85 ? -6.242 -37.997 17.952 1.00 93.38 85 THR A N 1
ATOM 668 C CA . THR A 1 85 ? -6.928 -36.825 18.529 1.00 93.38 85 THR A CA 1
ATOM 669 C C . THR A 1 85 ? -8.447 -36.934 18.462 1.00 93.38 85 THR A C 1
ATOM 671 O O . THR A 1 85 ? -9.143 -36.545 19.402 1.00 93.38 85 THR A O 1
ATOM 674 N N . SER A 1 86 ? -8.962 -37.456 17.353 1.00 92.38 86 SER A N 1
ATOM 675 C CA . SER A 1 86 ? -10.394 -37.579 17.095 1.00 92.38 86 SER A CA 1
ATOM 676 C C . SER A 1 86 ? -10.683 -38.848 16.294 1.00 92.38 86 SER A C 1
ATOM 678 O O . SER A 1 86 ? -9.832 -39.364 15.560 1.00 92.38 86 SER A O 1
ATOM 680 N N . MET A 1 87 ? -11.892 -39.375 16.463 1.00 93.12 87 MET A N 1
ATOM 681 C CA . MET A 1 87 ? -12.441 -40.445 15.641 1.00 93.12 87 MET A CA 1
ATOM 682 C C . MET A 1 87 ? -13.755 -39.969 15.030 1.00 93.12 87 MET A C 1
ATOM 684 O O . MET A 1 87 ? -14.686 -39.615 15.746 1.00 93.12 87 MET A O 1
ATOM 688 N N . MET A 1 88 ? -13.856 -39.994 13.705 1.00 90.94 88 MET A N 1
ATOM 689 C CA . MET A 1 88 ? -15.077 -39.633 12.991 1.00 90.94 88 MET A CA 1
ATOM 690 C C . MET A 1 88 ? -15.817 -40.885 12.545 1.00 90.94 88 MET A C 1
ATOM 692 O O . MET A 1 88 ? -15.232 -41.777 11.930 1.00 90.94 88 MET A O 1
ATOM 696 N N . VAL A 1 89 ? -17.122 -40.937 12.791 1.00 91.38 89 VAL A N 1
ATOM 697 C CA . VAL A 1 89 ? -17.988 -41.994 12.262 1.00 91.38 89 VAL A CA 1
ATOM 698 C C . VAL A 1 89 ? -19.181 -41.395 11.530 1.00 91.38 89 VAL A C 1
ATOM 700 O O . VAL A 1 89 ? -19.724 -40.371 11.934 1.00 91.38 89 VAL A O 1
ATOM 703 N N . ARG A 1 90 ? -19.604 -42.032 10.437 1.00 89.00 90 ARG A N 1
ATOM 704 C CA . ARG A 1 90 ? -20.771 -41.603 9.651 1.00 89.00 90 ARG A CA 1
ATOM 705 C C . ARG A 1 90 ? -21.852 -42.668 9.683 1.00 89.00 90 ARG A C 1
ATOM 707 O O . ARG A 1 90 ? -21.564 -43.855 9.523 1.00 89.00 90 ARG A O 1
ATOM 714 N N . THR A 1 91 ? -23.093 -42.226 9.815 1.00 88.50 91 THR A N 1
ATOM 715 C CA . THR A 1 91 ? -24.289 -43.065 9.700 1.00 88.50 91 THR A CA 1
ATOM 716 C C . THR A 1 91 ? -25.412 -42.278 9.020 1.00 88.50 91 THR A C 1
ATOM 718 O O . THR A 1 91 ? -25.280 -41.082 8.754 1.00 88.50 91 THR A O 1
ATOM 721 N N . SER A 1 92 ? -26.524 -42.943 8.721 1.00 86.81 92 SER A N 1
ATOM 722 C CA . SER A 1 92 ? -27.721 -42.292 8.180 1.00 86.81 92 SER A CA 1
ATOM 723 C C . SER A 1 92 ? -28.365 -41.331 9.189 1.00 86.81 92 SER A C 1
ATOM 725 O O . SER A 1 92 ? -28.294 -41.534 10.404 1.00 86.81 92 SER A O 1
ATOM 727 N N . GLN A 1 93 ? -29.046 -40.299 8.684 1.00 85.00 93 GLN A N 1
ATOM 728 C CA . GLN A 1 93 ? -29.651 -39.247 9.506 1.00 85.00 93 GLN A CA 1
ATOM 729 C C . GLN A 1 93 ? -30.600 -39.778 10.591 1.00 85.00 93 GLN A C 1
ATOM 731 O O . GLN A 1 93 ? -30.522 -39.348 11.741 1.00 85.00 93 GLN A O 1
ATOM 736 N N . ASP A 1 94 ? -31.421 -40.774 10.258 1.00 87.75 94 ASP A N 1
ATOM 737 C CA . ASP A 1 94 ? -32.385 -41.372 11.189 1.00 87.75 94 ASP A CA 1
ATOM 738 C C . ASP A 1 94 ? -31.720 -42.192 12.309 1.00 87.75 94 ASP A C 1
ATOM 740 O O . ASP A 1 94 ? -32.332 -42.448 13.346 1.00 87.75 94 ASP A O 1
ATOM 744 N N . GLN A 1 95 ? -30.466 -42.614 12.114 1.00 88.44 95 GLN A N 1
ATOM 745 C CA . GLN A 1 95 ? -29.724 -43.459 13.053 1.00 88.44 95 GLN A CA 1
ATOM 746 C C . GLN A 1 95 ? -28.745 -42.667 13.926 1.00 88.44 95 GLN A C 1
ATOM 748 O O . GLN A 1 95 ? -28.372 -43.153 14.991 1.00 88.44 95 GLN A O 1
ATOM 753 N N . ALA A 1 96 ? -28.365 -41.446 13.534 1.00 88.06 96 ALA A N 1
ATOM 754 C CA . ALA A 1 96 ? -27.334 -40.651 14.208 1.00 88.06 96 ALA A CA 1
ATOM 755 C C . ALA A 1 96 ? -27.547 -40.528 15.722 1.00 88.06 96 ALA A C 1
ATOM 757 O O . ALA A 1 96 ? -26.632 -40.785 16.501 1.00 88.06 96 ALA A O 1
ATOM 758 N N . LYS A 1 97 ? -28.777 -40.224 16.154 1.00 88.19 97 LYS A N 1
ATOM 759 C CA . LYS A 1 97 ? -29.100 -40.130 17.584 1.00 88.19 97 LYS A CA 1
ATOM 760 C C . LYS A 1 97 ? -28.949 -41.473 18.301 1.00 88.19 97 LYS A C 1
ATOM 762 O O . LYS A 1 97 ? -28.348 -41.529 19.365 1.00 88.19 97 LYS A O 1
ATOM 767 N N . MET A 1 98 ? -29.449 -42.555 17.705 1.00 91.38 98 MET A N 1
ATOM 768 C CA . MET A 1 98 ? -29.355 -43.895 18.291 1.00 91.38 98 MET A CA 1
ATOM 769 C C . MET A 1 98 ? -27.897 -44.356 18.418 1.00 91.38 98 MET A C 1
ATOM 771 O O . MET A 1 98 ? -27.523 -44.931 19.437 1.00 91.38 98 MET A O 1
ATOM 775 N N . VAL A 1 99 ? -27.075 -44.081 17.403 1.00 92.81 99 VAL A N 1
ATOM 776 C CA . VAL A 1 99 ? -25.639 -44.391 17.404 1.00 92.81 99 VAL A CA 1
ATOM 777 C C . VAL A 1 99 ? -24.909 -43.563 18.457 1.00 92.81 99 VAL A C 1
ATOM 779 O O . VAL A 1 99 ? -24.148 -44.125 19.240 1.00 92.81 99 VAL A O 1
ATOM 782 N N . SER A 1 100 ? -25.180 -42.257 18.530 1.00 92.06 100 SER A N 1
ATOM 783 C CA . SER A 1 100 ? -24.625 -41.380 19.566 1.00 92.06 100 SER A CA 1
ATOM 784 C C . SER A 1 100 ? -24.982 -41.880 20.968 1.00 92.06 100 SER A C 1
ATOM 786 O O . SER A 1 100 ? -24.098 -42.030 21.807 1.00 92.06 100 SER A O 1
ATOM 788 N N . ASP A 1 101 ? -26.252 -42.211 21.220 1.00 91.81 101 ASP A N 1
ATOM 789 C CA . ASP A 1 101 ? -26.713 -42.722 22.515 1.00 91.81 101 ASP A CA 1
ATOM 790 C C . ASP A 1 101 ? -26.063 -44.075 22.861 1.00 91.81 101 ASP A C 1
ATOM 792 O O . ASP A 1 101 ? -25.711 -44.319 24.016 1.00 91.81 101 ASP A O 1
ATOM 796 N N . ALA A 1 102 ? -25.863 -44.955 21.873 1.00 93.81 102 ALA A N 1
ATOM 797 C CA . ALA A 1 102 ? -25.186 -46.237 22.061 1.00 93.81 102 ALA A CA 1
ATOM 798 C C . ALA A 1 102 ? -23.703 -46.056 22.421 1.00 93.81 102 ALA A C 1
ATOM 800 O O . ALA A 1 102 ? -23.233 -46.651 23.394 1.00 93.81 102 ALA A O 1
ATOM 801 N N . LEU A 1 103 ? -22.992 -45.195 21.686 1.00 93.56 103 LEU A N 1
ATOM 802 C CA . LEU A 1 103 ? -21.594 -44.860 21.956 1.00 93.56 103 LEU A CA 1
ATOM 803 C C . LEU A 1 103 ? -21.438 -44.209 23.333 1.00 93.56 103 LEU A C 1
ATOM 805 O O . LEU A 1 103 ? -20.591 -44.634 24.113 1.00 93.56 103 LEU A O 1
ATOM 809 N N . MET A 1 104 ? -22.299 -43.252 23.684 1.00 93.25 104 MET A N 1
ATOM 810 C CA . MET A 1 104 ? -22.279 -42.608 25.001 1.00 93.25 104 MET A CA 1
ATOM 811 C C . MET A 1 104 ? -22.621 -43.584 26.131 1.00 93.25 104 MET A C 1
ATOM 813 O O . MET A 1 104 ? -22.024 -43.521 27.202 1.00 93.25 104 MET A O 1
ATOM 817 N N . LYS A 1 105 ? -23.541 -44.530 25.915 1.00 93.44 105 LYS A N 1
ATOM 818 C CA . LYS A 1 105 ? -23.880 -45.547 26.920 1.00 93.44 105 LYS A CA 1
ATOM 819 C C . LYS A 1 105 ? -22.723 -46.506 27.198 1.00 93.44 105 LYS A C 1
ATOM 821 O O . LYS A 1 105 ? -22.569 -46.948 28.333 1.00 93.44 105 LYS A O 1
ATOM 826 N N . GLN A 1 106 ? -21.960 -46.869 26.171 1.00 93.88 106 GLN A N 1
ATOM 827 C CA . GLN A 1 106 ? -20.877 -47.844 26.287 1.00 93.88 106 GLN A CA 1
ATOM 828 C C . GLN A 1 106 ? -19.544 -47.201 26.683 1.00 93.88 106 GLN A C 1
ATOM 830 O O . GLN A 1 106 ? -18.786 -47.790 27.448 1.00 93.88 106 GLN A O 1
ATOM 835 N N . TYR A 1 107 ? -19.277 -45.995 26.182 1.00 94.19 107 TYR A N 1
ATOM 836 C CA . TYR A 1 107 ? -17.964 -45.355 26.239 1.00 94.19 107 TYR A CA 1
ATOM 837 C C . TYR A 1 107 ? -17.984 -43.940 26.821 1.00 94.19 107 TYR A C 1
ATOM 839 O O . TYR A 1 107 ? -16.932 -43.313 26.913 1.00 94.19 107 TYR A O 1
ATOM 847 N N . GLY A 1 108 ? -19.135 -43.436 27.275 1.00 88.88 108 GLY A N 1
ATOM 848 C CA . GLY A 1 108 ? -19.286 -42.069 27.791 1.00 88.88 108 GLY A CA 1
ATOM 849 C C . GLY A 1 108 ? -18.484 -41.755 29.058 1.00 88.88 108 GLY A C 1
ATOM 850 O O . GLY A 1 108 ? -18.433 -40.604 29.485 1.00 88.88 108 GLY A O 1
ATOM 851 N N . ASP A 1 109 ? -17.837 -42.743 29.681 1.00 91.56 109 ASP A N 1
ATOM 852 C CA . ASP A 1 109 ? -16.839 -42.516 30.735 1.00 91.56 109 ASP A CA 1
ATOM 853 C C . ASP A 1 109 ? -15.477 -42.061 30.194 1.00 91.56 109 ASP A C 1
ATOM 855 O O . ASP A 1 109 ? -14.713 -41.436 30.929 1.00 91.56 109 ASP A O 1
ATOM 859 N N . TYR A 1 110 ? -15.210 -42.299 28.910 1.00 91.50 110 TYR A N 1
ATOM 860 C CA . TYR A 1 110 ? -13.922 -42.066 28.257 1.00 91.50 110 TYR A CA 1
ATOM 861 C C . TYR A 1 110 ? -13.993 -41.072 27.099 1.00 91.50 110 TYR A C 1
ATOM 863 O O . TYR A 1 110 ? -12.999 -40.394 26.836 1.00 91.50 110 TYR A O 1
ATOM 871 N N . VAL A 1 111 ? -15.144 -40.958 26.432 1.00 91.88 111 VAL A N 1
ATOM 872 C CA . VAL A 1 111 ? -15.322 -40.092 25.260 1.00 91.88 111 VAL A CA 1
ATOM 873 C C . VAL A 1 111 ? -16.565 -39.221 25.349 1.00 91.88 111 VAL A C 1
ATOM 875 O O . VAL A 1 111 ? -17.532 -39.567 26.025 1.00 91.88 111 VAL A O 1
ATOM 878 N N . ASP A 1 112 ? -16.532 -38.123 24.604 1.00 88.94 112 ASP A N 1
ATOM 879 C CA . ASP A 1 112 ? -17.697 -37.322 24.252 1.00 88.94 112 ASP A CA 1
ATOM 880 C C . ASP A 1 112 ? -17.974 -37.477 22.751 1.00 88.94 112 ASP A C 1
ATOM 882 O O . ASP A 1 112 ? -17.045 -37.526 21.942 1.00 88.94 112 ASP A O 1
ATOM 886 N N . VAL A 1 113 ? -19.253 -37.541 22.375 1.00 88.94 113 VAL A N 1
ATOM 887 C CA . VAL A 1 113 ? -19.699 -37.669 20.979 1.00 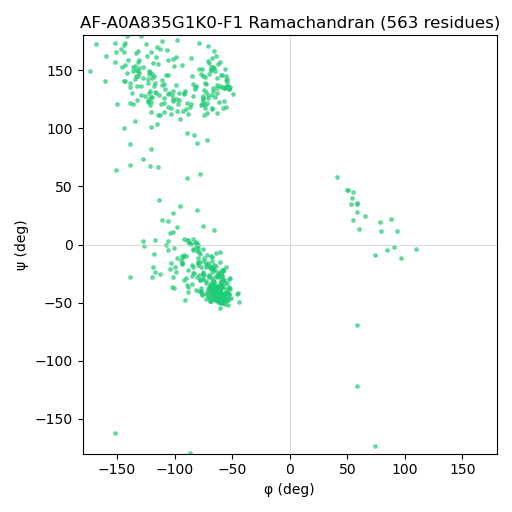88.94 113 VAL A CA 1
ATOM 888 C C . VAL A 1 113 ? -20.436 -36.402 20.560 1.00 88.94 113 VAL A C 1
ATOM 890 O O . VAL A 1 113 ? -21.364 -35.959 21.237 1.00 88.94 113 VAL A O 1
ATOM 893 N N . ARG A 1 114 ? -20.034 -35.814 19.433 1.00 83.69 114 ARG A N 1
ATOM 894 C CA . ARG A 1 114 ? -20.606 -34.585 18.867 1.00 83.69 114 ARG A CA 1
ATOM 895 C C . ARG A 1 114 ? -21.080 -34.848 17.453 1.00 83.69 114 ARG A C 1
ATOM 897 O O . ARG A 1 114 ? -20.433 -35.582 16.725 1.00 83.69 114 ARG A O 1
ATOM 904 N N . THR A 1 115 ? -22.202 -34.259 17.053 1.00 81.69 115 THR A N 1
ATOM 905 C CA . THR A 1 115 ? -22.773 -34.477 15.715 1.00 81.69 115 THR A CA 1
ATOM 906 C C . THR A 1 115 ? -22.773 -33.177 14.924 1.00 81.69 115 THR A C 1
ATOM 908 O O . THR A 1 115 ? -23.269 -32.173 15.424 1.00 81.69 115 THR A O 1
ATOM 911 N N . TRP A 1 116 ? -22.264 -33.207 13.693 1.00 76.25 116 TRP A N 1
ATOM 912 C CA . TRP A 1 116 ? -22.301 -32.097 12.730 1.00 76.25 116 TRP A CA 1
ATOM 913 C C . TRP A 1 116 ? -22.545 -32.628 11.303 1.00 76.25 116 TRP A C 1
ATOM 915 O O . TRP A 1 116 ? -22.701 -33.831 11.112 1.00 76.25 116 TRP A O 1
ATOM 925 N N . GLY A 1 117 ? -22.622 -31.762 10.284 1.00 63.28 117 GLY A N 1
ATOM 926 C CA . GLY A 1 117 ? -22.693 -32.194 8.870 1.00 63.28 117 GLY A CA 1
ATOM 927 C C . GLY A 1 117 ? -24.100 -32.346 8.263 1.00 63.28 117 GLY A C 1
ATOM 928 O O . GLY A 1 117 ? -24.244 -32.862 7.154 1.00 63.28 117 GLY A O 1
ATOM 929 N N . GLY A 1 118 ? -25.147 -31.870 8.947 1.00 67.81 118 GLY A N 1
ATOM 930 C CA . GLY A 1 118 ? -26.499 -31.726 8.388 1.00 67.81 118 GLY A CA 1
ATOM 931 C C . GLY A 1 118 ? -27.115 -33.042 7.865 1.00 67.81 118 GLY A C 1
ATOM 932 O O . GLY A 1 118 ? -27.279 -33.972 8.655 1.00 67.81 118 GLY A O 1
ATOM 933 N N . PRO A 1 119 ? -27.506 -33.137 6.573 1.00 65.19 119 PRO A N 1
ATOM 934 C CA . PRO A 1 119 ? -28.179 -34.319 6.011 1.00 65.19 119 PRO A CA 1
ATOM 935 C C . PRO A 1 119 ? -27.301 -35.583 5.981 1.00 65.19 119 PRO A C 1
ATOM 937 O O . PRO A 1 119 ? -27.826 -36.690 5.873 1.00 65.19 119 PRO A O 1
ATOM 940 N N . THR A 1 120 ? -25.980 -35.441 6.111 1.00 70.25 120 THR A N 1
ATOM 941 C CA . THR A 1 120 ? -25.027 -36.550 6.253 1.00 70.25 120 THR A CA 1
ATOM 942 C C . THR A 1 120 ? -24.277 -36.395 7.576 1.00 70.25 120 THR A C 1
ATOM 944 O O . THR A 1 120 ? -23.177 -35.838 7.583 1.00 70.25 120 THR A O 1
ATOM 947 N N . PRO A 1 121 ? -24.865 -36.823 8.70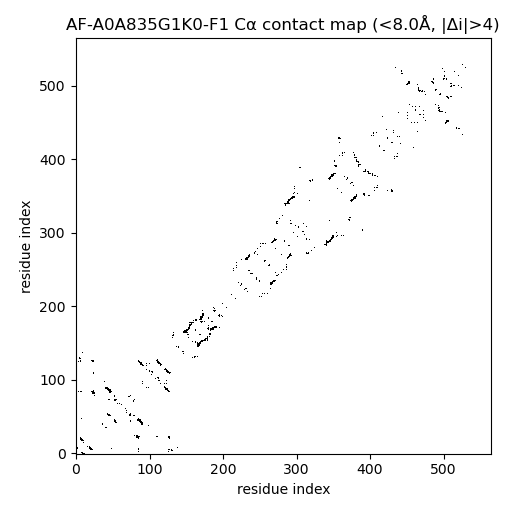7 1.00 75.75 121 PRO A N 1
ATOM 948 C CA . PRO A 1 121 ? -24.295 -36.537 10.011 1.00 75.75 121 PRO A CA 1
ATOM 949 C C . PRO A 1 121 ? -22.971 -37.271 10.215 1.00 75.75 121 PRO A C 1
ATOM 951 O O . PRO A 1 121 ? -22.872 -38.492 10.057 1.00 75.75 121 PRO A O 1
ATOM 954 N N . ILE A 1 122 ? -21.966 -36.502 10.610 1.00 85.56 122 ILE A N 1
ATOM 955 C CA . ILE A 1 122 ? -20.679 -36.982 11.089 1.00 85.56 122 ILE A CA 1
ATOM 956 C C . ILE A 1 122 ? -20.710 -36.881 12.608 1.00 85.56 122 ILE A C 1
ATOM 958 O O . ILE A 1 122 ? -20.976 -35.817 13.171 1.00 85.56 122 ILE A O 1
ATOM 962 N N . LEU A 1 123 ? -20.473 -38.013 13.262 1.00 89.38 123 LEU A N 1
ATOM 963 C CA . LEU A 1 123 ? -20.304 -38.100 14.700 1.00 89.38 123 LEU A CA 1
ATOM 964 C C . LEU A 1 123 ? -18.801 -38.050 14.985 1.00 89.38 123 LEU A C 1
ATOM 966 O O . LEU A 1 123 ? -18.070 -38.994 14.691 1.00 89.38 123 LEU A O 1
ATOM 970 N N . GLU A 1 124 ? -18.350 -36.928 15.527 1.00 89.38 124 GLU A N 1
ATOM 971 C CA . GLU A 1 124 ? -16.991 -36.708 16.006 1.00 89.38 124 GLU A CA 1
ATOM 972 C C . GLU A 1 124 ? -16.896 -37.186 17.457 1.00 89.38 124 GLU A C 1
ATOM 974 O O . GLU A 1 124 ? -17.598 -36.697 18.344 1.00 89.38 124 GLU A O 1
ATOM 979 N N . ILE A 1 125 ? -16.039 -38.169 17.691 1.00 91.75 125 ILE A N 1
ATOM 980 C CA . ILE A 1 125 ? -15.742 -38.735 18.999 1.00 91.75 125 ILE A CA 1
ATOM 981 C C . ILE A 1 125 ? -14.406 -38.144 19.433 1.00 91.75 125 ILE A C 1
ATOM 983 O O . ILE A 1 125 ? -13.436 -38.205 18.682 1.00 91.75 125 ILE A O 1
ATOM 987 N N . VAL A 1 126 ? -14.352 -37.587 20.640 1.00 90.94 126 VAL A N 1
ATOM 988 C CA . VAL A 1 126 ? -13.141 -37.025 21.258 1.00 90.94 126 VAL A CA 1
ATOM 989 C C . VAL A 1 126 ? -13.018 -37.514 22.694 1.00 90.94 126 VAL A C 1
ATOM 991 O O . VAL A 1 126 ? -13.984 -38.007 23.275 1.00 90.94 126 VAL A O 1
ATOM 994 N N . SER A 1 127 ? -11.840 -37.371 23.299 1.00 91.00 127 SER A N 1
ATOM 995 C CA . SER A 1 127 ? -11.657 -37.708 24.713 1.00 91.00 127 SER A CA 1
ATOM 996 C C . SER A 1 127 ? -12.595 -36.905 25.614 1.00 91.00 127 SER A C 1
ATOM 998 O O . SER A 1 127 ? -12.901 -35.741 25.350 1.00 91.00 127 SER A O 1
ATOM 1000 N N . LYS A 1 128 ? -13.050 -37.528 26.701 1.00 88.69 128 LYS A N 1
ATOM 1001 C CA . LYS A 1 128 ? -14.004 -36.914 27.625 1.00 88.69 128 LYS A CA 1
ATOM 1002 C C . LYS A 1 128 ? -13.452 -35.637 28.254 1.00 88.69 128 LYS A C 1
ATOM 1004 O O . LYS A 1 128 ? -12.315 -35.593 28.731 1.00 88.69 128 LYS A O 1
ATOM 1009 N N . GLY A 1 129 ? -14.293 -34.608 28.329 1.00 83.38 129 GLY A N 1
ATOM 1010 C CA . GLY A 1 129 ? -13.976 -33.350 29.006 1.00 83.38 129 GLY A CA 1
ATOM 1011 C C . GLY A 1 129 ? -13.073 -32.413 28.199 1.00 83.38 129 GLY A C 1
ATOM 1012 O O . GLY A 1 129 ? -12.440 -31.517 28.783 1.00 83.38 129 GLY A O 1
ATOM 1013 N N . ILE A 1 130 ? -13.004 -32.617 26.879 1.00 84.94 130 ILE A N 1
ATOM 1014 C CA . ILE A 1 130 ? -12.406 -31.682 25.926 1.00 84.94 130 ILE A CA 1
ATOM 1015 C C . ILE A 1 130 ? -13.350 -30.503 25.694 1.00 84.94 130 ILE A C 1
ATOM 1017 O O . ILE A 1 130 ? -14.518 -30.663 25.345 1.00 84.94 130 ILE A O 1
ATOM 1021 N N . GLN A 1 131 ? -12.820 -29.300 25.897 1.00 85.06 131 GLN A N 1
ATOM 1022 C CA . GLN A 1 131 ? -13.585 -28.058 25.887 1.00 85.06 131 GLN A CA 1
ATOM 1023 C C . GLN A 1 131 ? -12.795 -26.977 25.151 1.00 85.06 131 GLN A C 1
ATOM 1025 O O . GLN A 1 131 ? -11.605 -26.782 25.433 1.00 85.06 131 GLN A O 1
ATOM 1030 N N . LYS A 1 132 ? -13.461 -26.213 24.271 1.00 89.31 132 LYS A N 1
ATOM 1031 C CA . LYS A 1 132 ? -12.835 -25.093 23.544 1.00 89.31 132 LYS A CA 1
ATOM 1032 C C . LYS A 1 132 ? -12.281 -24.054 24.524 1.00 89.31 132 LYS A C 1
ATOM 1034 O O . LYS A 1 132 ? -11.183 -23.542 24.317 1.00 89.31 132 LYS A O 1
ATOM 1039 N N . ALA A 1 133 ? -12.987 -23.833 25.637 1.00 90.94 133 ALA A N 1
ATOM 1040 C CA . ALA A 1 133 ? -12.592 -22.939 26.724 1.00 90.94 133 ALA A CA 1
ATOM 1041 C C . ALA A 1 133 ? -11.176 -23.219 27.257 1.00 90.94 133 ALA A C 1
ATOM 1043 O O . ALA A 1 133 ? -10.376 -22.295 27.370 1.00 90.94 133 ALA A O 1
ATOM 1044 N N . LYS A 1 134 ? -10.819 -24.491 27.500 1.00 89.44 134 LYS A N 1
ATOM 1045 C CA . LYS A 1 134 ? -9.472 -24.877 27.967 1.00 89.44 134 LYS A CA 1
ATOM 1046 C C . LYS A 1 134 ? -8.391 -24.554 26.936 1.00 89.44 134 LYS A C 1
ATOM 1048 O O . LYS A 1 134 ? -7.285 -24.153 27.295 1.00 89.44 134 LYS A O 1
ATOM 1053 N N . GLY A 1 135 ? -8.712 -24.712 25.651 1.00 91.25 135 GLY A N 1
ATOM 1054 C CA . GLY A 1 135 ? -7.813 -24.334 24.565 1.00 91.25 135 GLY A CA 1
ATOM 1055 C C . GLY A 1 135 ? -7.593 -22.822 24.498 1.00 91.25 135 GLY A C 1
ATOM 1056 O O . GLY A 1 135 ? -6.455 -22.368 24.382 1.00 91.25 135 GLY A O 1
ATOM 1057 N N . VAL A 1 136 ? -8.667 -22.038 24.637 1.00 93.38 136 VAL A N 1
ATOM 1058 C CA . VAL A 1 136 ? -8.596 -20.569 24.705 1.00 93.38 136 VAL A CA 1
ATOM 1059 C C . VAL A 1 136 ? -7.797 -20.117 25.929 1.00 93.38 136 VAL A C 1
ATOM 1061 O O . VAL A 1 136 ? -6.916 -19.272 25.792 1.00 93.38 136 VAL A O 1
ATOM 1064 N N . GLU A 1 137 ? -8.026 -20.720 27.096 1.00 93.38 137 GLU A N 1
ATOM 1065 C CA . GLU A 1 137 ? -7.279 -20.446 28.329 1.00 93.38 137 GLU A CA 1
ATOM 1066 C C . GLU A 1 137 ? -5.775 -20.687 28.163 1.00 93.38 137 GLU A C 1
ATOM 1068 O O . GLU A 1 137 ? -4.955 -19.849 28.541 1.00 93.38 137 GLU A O 1
ATOM 1073 N N . GLN A 1 138 ? -5.393 -21.811 27.556 1.00 91.44 138 GLN A N 1
ATOM 1074 C CA . GLN A 1 138 ? -3.991 -22.129 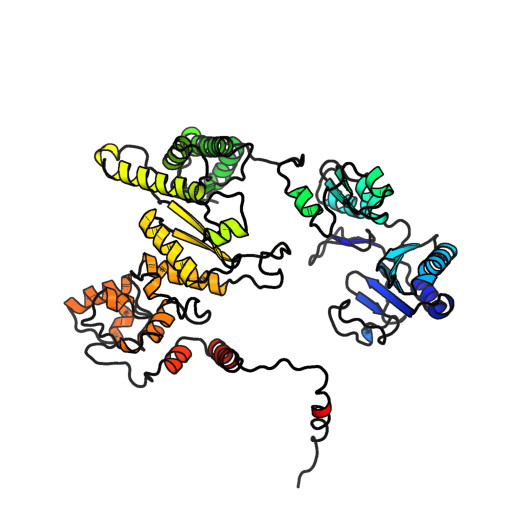27.297 1.00 91.44 138 GLN A CA 1
ATOM 1075 C C . GLN A 1 138 ? -3.326 -21.083 26.392 1.00 91.44 138 GLN A C 1
ATOM 1077 O O . GLN A 1 138 ? -2.207 -20.644 26.674 1.00 91.44 138 GLN A O 1
ATOM 1082 N N . VAL A 1 139 ? -4.012 -20.660 25.324 1.00 92.88 139 VAL A N 1
ATOM 1083 C CA . VAL A 1 139 ? -3.519 -19.611 24.419 1.00 92.88 139 VAL A CA 1
ATOM 1084 C C . VAL A 1 139 ? -3.415 -18.268 25.145 1.00 92.88 139 VAL A C 1
ATOM 1086 O O . VAL A 1 139 ? -2.393 -17.592 25.025 1.00 92.88 139 VAL A O 1
ATOM 1089 N N . ALA A 1 140 ? -4.427 -17.898 25.932 1.00 94.19 140 ALA A N 1
ATOM 1090 C CA . ALA A 1 140 ? -4.452 -16.653 26.692 1.00 94.19 140 ALA A CA 1
ATOM 1091 C C . ALA A 1 140 ? -3.301 -16.575 27.706 1.00 94.19 140 ALA A C 1
ATOM 1093 O O . ALA A 1 140 ? -2.574 -15.582 27.735 1.00 94.19 140 ALA A O 1
ATOM 1094 N N . ASN A 1 141 ? -3.073 -17.651 28.465 1.00 93.12 141 ASN A N 1
ATOM 1095 C CA . ASN A 1 141 ? -1.980 -17.746 29.432 1.00 93.12 141 ASN A CA 1
ATOM 1096 C C . ASN A 1 141 ? -0.606 -17.626 28.761 1.00 93.12 141 ASN A C 1
ATOM 1098 O O . ASN A 1 141 ? 0.263 -16.916 29.263 1.00 93.12 141 ASN A O 1
ATOM 1102 N N . TYR A 1 142 ? -0.410 -18.275 27.609 1.00 92.56 142 TYR A N 1
ATOM 1103 C CA . TYR A 1 142 ? 0.843 -18.177 26.857 1.00 92.56 142 TYR A CA 1
ATOM 1104 C C . TYR A 1 142 ? 1.101 -16.762 26.318 1.00 92.56 142 TYR A C 1
ATOM 1106 O O . TYR A 1 142 ? 2.230 -16.277 26.368 1.00 92.56 142 TYR A O 1
ATOM 1114 N N . LEU A 1 143 ? 0.059 -16.089 25.822 1.00 92.50 143 LEU A N 1
ATOM 1115 C CA . LEU A 1 143 ? 0.148 -14.720 25.304 1.00 92.50 143 LEU A CA 1
ATOM 1116 C C . LEU A 1 143 ? 0.100 -13.647 26.403 1.00 92.50 143 LEU A C 1
ATOM 1118 O O . LEU A 1 143 ? 0.214 -12.462 26.094 1.00 92.50 143 LEU A O 1
ATOM 1122 N N . ASN A 1 144 ? -0.056 -14.046 27.670 1.00 93.94 144 ASN A N 1
ATOM 1123 C CA . ASN A 1 144 ? -0.256 -13.156 28.813 1.00 93.94 144 ASN A CA 1
ATOM 1124 C C . ASN A 1 144 ? -1.441 -12.183 28.613 1.00 93.94 144 ASN A C 1
ATOM 1126 O O . ASN A 1 144 ? -1.367 -11.003 28.962 1.00 93.94 144 ASN A O 1
ATOM 1130 N N . ILE A 1 145 ? -2.531 -12.685 28.023 1.00 94.56 145 ILE A N 1
ATOM 1131 C CA . ILE A 1 145 ? -3.783 -11.955 27.794 1.00 94.56 145 ILE A CA 1
ATOM 1132 C C . ILE A 1 145 ? -4.747 -12.282 28.933 1.00 94.56 145 ILE A C 1
ATOM 1134 O O . ILE A 1 145 ? -4.965 -13.447 29.266 1.00 94.56 145 ILE A O 1
ATOM 1138 N N . LYS A 1 146 ? -5.345 -11.254 29.541 1.00 93.25 146 LYS A N 1
ATOM 1139 C CA . LYS A 1 146 ? -6.349 -11.456 30.590 1.00 93.25 146 LYS A CA 1
ATOM 1140 C C . LYS A 1 146 ? -7.649 -11.944 29.969 1.00 93.25 146 LYS A C 1
ATOM 1142 O O . LYS A 1 146 ? -8.053 -11.442 28.928 1.00 93.25 146 LYS A O 1
ATOM 1147 N N . ARG A 1 147 ? -8.364 -12.826 30.673 1.00 92.44 147 ARG A N 1
ATOM 1148 C CA . ARG A 1 147 ? -9.718 -13.280 30.307 1.00 92.44 147 ARG A CA 1
ATOM 1149 C C . ARG A 1 147 ? -10.647 -12.126 29.899 1.00 92.44 147 ARG A C 1
ATOM 1151 O O . ARG A 1 147 ? -11.343 -12.243 28.900 1.00 92.44 147 ARG A O 1
ATOM 1158 N N . SER A 1 148 ? -10.613 -11.010 30.637 1.00 93.19 148 SER A N 1
ATOM 1159 C CA . SER A 1 148 ? -11.416 -9.801 30.375 1.00 93.19 148 SER A CA 1
ATOM 1160 C C . SER A 1 148 ? -11.188 -9.171 29.001 1.00 93.19 148 SER A C 1
ATOM 1162 O O . SER A 1 148 ? -12.044 -8.433 28.528 1.00 93.19 148 SER A O 1
ATOM 1164 N N . ASP A 1 149 ? -10.044 -9.449 28.380 1.00 90.94 149 ASP A N 1
ATOM 1165 C CA . ASP A 1 149 ? -9.605 -8.842 27.126 1.00 90.94 149 ASP A CA 1
ATOM 1166 C C . ASP A 1 149 ? -9.842 -9.788 25.931 1.00 90.94 149 ASP A C 1
ATOM 1168 O O . ASP A 1 149 ? -9.344 -9.548 24.832 1.00 90.94 149 ASP A O 1
ATOM 1172 N N . ILE A 1 150 ? -10.583 -10.884 26.142 1.00 93.81 150 ILE A N 1
ATOM 1173 C CA . ILE A 1 150 ? -10.899 -11.889 25.125 1.00 93.81 150 ILE A CA 1
ATOM 1174 C C . ILE A 1 150 ? -12.354 -11.730 24.690 1.00 93.81 150 ILE A C 1
ATOM 1176 O O . ILE A 1 150 ? -13.262 -11.727 25.523 1.00 93.81 150 ILE A O 1
ATOM 1180 N N . VAL A 1 151 ? -12.554 -11.662 23.374 1.00 93.12 151 VAL A N 1
ATOM 1181 C CA . VAL A 1 151 ? -13.865 -11.739 22.724 1.00 93.12 151 VAL A CA 1
ATOM 1182 C C . VAL A 1 151 ? -13.966 -13.082 22.006 1.00 93.12 151 VAL A C 1
ATOM 1184 O O . VAL A 1 151 ? -13.026 -13.462 21.305 1.00 93.12 151 VAL A O 1
ATOM 1187 N N . ALA A 1 152 ? -15.084 -13.789 22.154 1.00 94.25 152 ALA A N 1
ATOM 1188 C CA . ALA A 1 152 ? -15.364 -15.005 21.391 1.00 94.25 152 ALA A CA 1
ATOM 1189 C C . ALA A 1 152 ? -16.759 -14.964 20.772 1.00 94.25 152 ALA A C 1
ATOM 1191 O O . ALA A 1 152 ? -17.669 -14.334 21.305 1.00 94.25 152 ALA A O 1
ATOM 1192 N N . PHE A 1 153 ? -16.900 -15.657 19.646 1.00 95.00 153 PHE A N 1
ATOM 1193 C CA . PHE A 1 153 ? -18.142 -15.794 18.898 1.00 95.00 153 PHE A CA 1
ATOM 1194 C C . PHE A 1 153 ? -18.519 -17.269 18.838 1.00 95.00 153 PHE A C 1
ATOM 1196 O O . PHE A 1 153 ? -17.631 -18.115 18.723 1.00 95.00 153 PHE A O 1
ATOM 1203 N N . GLY A 1 154 ? -19.812 -17.565 18.916 1.00 91.50 154 GLY A N 1
ATOM 1204 C CA . GLY A 1 154 ? -20.313 -18.933 18.852 1.00 91.50 154 GLY A CA 1
ATOM 1205 C C . GLY A 1 154 ? -21.785 -18.998 18.479 1.00 91.50 154 GLY A C 1
ATOM 1206 O O . GLY A 1 154 ? -22.516 -18.004 18.557 1.00 91.50 154 GLY A O 1
ATOM 1207 N N . ASP A 1 155 ? -22.219 -20.173 18.054 1.00 90.88 155 ASP A N 1
ATOM 1208 C CA . ASP A 1 155 ? -23.580 -20.399 17.571 1.00 90.88 155 ASP A CA 1
ATOM 1209 C C . ASP A 1 155 ? -24.196 -21.718 18.050 1.00 90.88 155 ASP A C 1
ATOM 1211 O O . ASP A 1 155 ? -25.416 -21.789 18.267 1.00 90.88 155 ASP A O 1
ATOM 1215 N N . GLU A 1 156 ? -23.355 -22.715 18.321 1.00 84.06 156 GLU A N 1
ATOM 1216 C CA . GLU A 1 156 ? -23.755 -24.046 18.765 1.00 84.06 156 GLU A CA 1
ATOM 1217 C C . GLU A 1 156 ? -23.334 -24.376 20.205 1.00 84.06 156 GLU A C 1
ATOM 1219 O O . GLU A 1 156 ? -22.550 -23.681 20.845 1.00 84.06 156 GLU A O 1
ATOM 1224 N N . HIS A 1 157 ? -23.878 -25.474 20.742 1.00 78.12 157 HIS A N 1
ATOM 1225 C CA . HIS A 1 157 ? -23.686 -25.897 22.134 1.00 78.12 157 HIS A CA 1
ATOM 1226 C C . HIS A 1 157 ? -22.210 -26.116 22.518 1.00 78.12 157 HIS A C 1
ATOM 1228 O O . HIS A 1 157 ? -21.824 -25.871 23.657 1.00 78.12 157 HIS A O 1
ATOM 1234 N N . ASN A 1 158 ? -21.353 -26.517 21.574 1.00 78.88 158 ASN A N 1
ATOM 1235 C CA . ASN A 1 158 ? -19.916 -26.679 21.821 1.00 78.88 158 ASN A CA 1
ATOM 1236 C C . ASN A 1 158 ? -19.167 -25.358 22.084 1.00 78.88 158 ASN A C 1
ATOM 1238 O O . ASN A 1 158 ? -18.000 -25.412 22.486 1.00 78.88 158 ASN A O 1
ATOM 1242 N N . ASP A 1 159 ? -19.799 -24.205 21.855 1.00 86.75 159 ASP A N 1
ATOM 1243 C CA . ASP A 1 159 ? -19.244 -22.882 22.145 1.00 86.75 159 ASP A CA 1
ATOM 1244 C C . ASP A 1 159 ? -19.662 -22.336 23.511 1.00 86.75 159 ASP A C 1
ATOM 1246 O O . ASP A 1 159 ? -19.050 -21.383 23.984 1.00 86.75 159 ASP A O 1
ATOM 1250 N N . GLU A 1 160 ? -20.661 -22.929 24.169 1.00 87.81 160 GLU A N 1
ATOM 1251 C CA . GLU A 1 160 ? -21.264 -22.399 25.400 1.00 87.81 160 GLU A CA 1
ATOM 1252 C C . GLU A 1 160 ? -20.223 -22.115 26.487 1.00 87.81 160 GLU A C 1
ATOM 1254 O O . GLU A 1 160 ? -20.119 -20.998 26.986 1.00 87.81 160 GLU A O 1
ATOM 1259 N N . GLU A 1 161 ? -19.382 -23.103 26.787 1.00 89.00 161 GLU A N 1
ATOM 1260 C CA . GLU A 1 161 ? -18.332 -22.983 27.800 1.00 89.00 161 GLU A CA 1
ATOM 1261 C C . GLU A 1 161 ? -17.250 -21.974 27.400 1.00 89.00 161 GLU A C 1
ATOM 1263 O O . GLU A 1 161 ? -16.638 -21.346 28.260 1.00 89.00 161 GLU A O 1
ATOM 1268 N N . MET A 1 162 ? -16.990 -21.810 26.097 1.00 94.19 162 MET A N 1
ATOM 1269 C CA . MET A 1 162 ? -16.051 -20.804 25.600 1.00 94.19 162 MET A CA 1
ATOM 1270 C C . MET A 1 162 ? -16.634 -19.400 25.764 1.00 94.19 162 MET A C 1
ATOM 1272 O O . MET A 1 162 ? -15.920 -18.508 26.216 1.00 94.19 162 MET A O 1
ATOM 1276 N N . LEU A 1 163 ? -17.908 -19.207 25.417 1.00 94.19 163 LEU A N 1
ATOM 1277 C CA . LEU A 1 163 ? -18.599 -17.927 25.552 1.00 94.19 163 LEU A CA 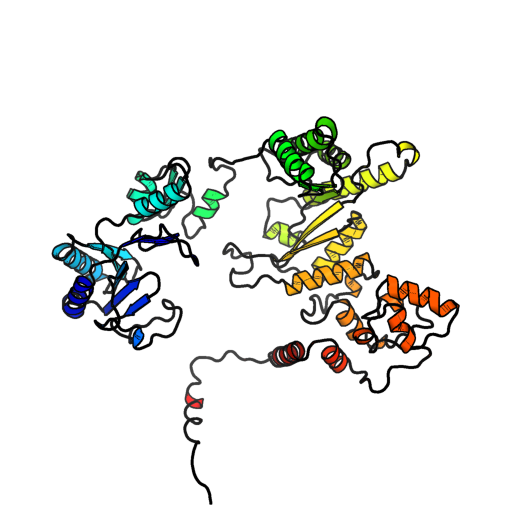1
ATOM 1278 C C . LEU A 1 163 ? -18.745 -17.515 27.018 1.00 94.19 163 LEU A C 1
ATOM 1280 O O . LEU A 1 163 ? -18.523 -16.348 27.326 1.00 94.19 163 LEU A O 1
ATOM 1284 N N . ASP A 1 164 ? -19.023 -18.464 27.914 1.00 91.31 164 ASP A N 1
ATOM 1285 C CA . ASP A 1 164 ? -19.011 -18.220 29.359 1.00 91.31 164 ASP A CA 1
ATOM 1286 C C . ASP A 1 164 ? -17.591 -17.924 29.869 1.00 91.31 164 ASP A C 1
ATOM 1288 O O . ASP A 1 164 ? -17.393 -17.033 30.695 1.00 91.31 164 ASP A O 1
ATOM 1292 N N . TYR A 1 165 ? -16.569 -18.620 29.350 1.00 93.38 165 TYR A N 1
ATOM 1293 C CA . TYR A 1 165 ? -15.177 -18.427 29.757 1.00 93.38 165 TYR A CA 1
ATOM 1294 C C . TYR A 1 165 ? -14.589 -17.076 29.344 1.00 93.38 165 TYR A C 1
ATOM 1296 O O . TYR A 1 165 ? -13.725 -16.580 30.053 1.00 93.38 165 TYR A O 1
ATOM 1304 N N . VAL A 1 166 ? -14.954 -16.458 28.226 1.00 95.06 166 VAL A N 1
ATOM 1305 C CA . VAL A 1 166 ? -14.285 -15.216 27.792 1.00 95.06 166 VAL A CA 1
ATOM 1306 C C . VAL A 1 166 ? -14.773 -13.974 28.548 1.00 95.06 166 VAL A C 1
ATOM 1308 O O . VAL A 1 166 ? -15.665 -14.038 29.389 1.00 95.06 166 VAL A O 1
ATOM 1311 N N . GLY A 1 167 ? -14.129 -12.827 28.317 1.00 93.31 167 GLY A N 1
ATOM 1312 C CA . GLY A 1 167 ? -14.555 -11.543 28.878 1.00 93.31 167 GLY A CA 1
ATOM 1313 C C . GLY A 1 167 ? -15.788 -10.970 28.179 1.00 93.31 167 GLY A C 1
ATOM 1314 O O . GLY A 1 167 ? -16.567 -10.260 28.812 1.00 93.31 167 GLY A O 1
ATOM 1315 N N . TRP A 1 168 ? -15.952 -11.279 26.889 1.00 94.56 168 TRP A N 1
ATOM 1316 C CA . TRP A 1 168 ? -17.098 -10.873 26.080 1.00 94.56 168 TRP A CA 1
ATOM 1317 C C . TRP A 1 168 ? -17.481 -11.970 25.075 1.00 94.56 168 TRP A C 1
ATOM 1319 O O . TRP A 1 168 ? -16.834 -12.140 24.039 1.00 94.56 168 TRP A O 1
ATOM 1329 N N . GLY A 1 169 ? -18.514 -12.746 25.389 1.00 94.81 169 GLY A N 1
ATOM 1330 C CA . GLY A 1 169 ? -19.075 -13.768 24.508 1.00 94.81 169 GLY A CA 1
ATOM 1331 C C . GLY A 1 169 ? -20.190 -13.200 23.631 1.00 94.81 169 GLY A C 1
ATOM 1332 O O . GLY A 1 169 ? -21.093 -12.536 24.134 1.00 94.81 169 GLY A O 1
ATOM 1333 N N . VAL A 1 170 ? -20.160 -13.475 22.328 1.00 95.31 170 VAL A N 1
ATOM 1334 C CA . VAL A 1 170 ? -21.154 -12.998 21.358 1.00 95.31 170 VAL A CA 1
ATOM 1335 C C . VAL A 1 170 ? -21.804 -14.183 20.651 1.00 95.31 170 VAL A C 1
ATOM 1337 O O . VAL A 1 170 ? -21.125 -15.009 20.044 1.00 95.31 170 VAL A O 1
ATOM 1340 N N . ALA A 1 171 ? -23.131 -14.258 20.691 1.00 96.56 171 ALA A N 1
ATOM 1341 C CA . ALA A 1 171 ? -23.885 -15.251 19.940 1.00 96.56 171 ALA A CA 1
ATOM 1342 C C . ALA A 1 171 ? -24.132 -14.778 18.498 1.00 96.56 171 ALA A C 1
ATOM 1344 O O . ALA A 1 171 ? -24.511 -13.627 18.249 1.00 96.56 171 ALA A O 1
ATOM 1345 N N . MET A 1 172 ? -23.993 -15.676 17.524 1.00 96.44 172 MET A N 1
ATOM 1346 C CA . MET A 1 172 ? -24.432 -15.388 16.156 1.00 96.44 172 MET A CA 1
ATOM 1347 C C . MET A 1 172 ? -25.966 -15.254 16.079 1.00 96.44 172 MET A C 1
ATOM 1349 O O . MET A 1 172 ? -26.699 -15.852 16.869 1.00 96.44 172 MET A O 1
ATOM 1353 N N . LYS A 1 173 ? -26.513 -14.496 15.119 1.00 95.12 173 LYS A N 1
ATOM 1354 C CA . LYS A 1 173 ? -27.976 -14.329 14.991 1.00 95.12 173 LYS A CA 1
ATOM 1355 C C . LYS A 1 173 ? -28.693 -15.661 14.754 1.00 95.12 173 LYS A C 1
ATOM 1357 O O . LYS A 1 173 ? -29.806 -15.859 15.242 1.00 95.12 173 LYS A O 1
ATOM 1362 N N . ASN A 1 174 ? -28.057 -16.579 14.033 1.00 92.69 174 ASN A N 1
ATOM 1363 C CA . ASN A 1 174 ? -28.522 -17.944 13.782 1.00 92.69 174 ASN A CA 1
ATOM 1364 C C . ASN A 1 174 ? -28.241 -18.915 14.947 1.00 92.69 174 ASN A C 1
ATOM 1366 O O . ASN A 1 174 ? -28.643 -20.070 14.862 1.00 92.69 174 ASN A O 1
ATOM 1370 N N . ALA A 1 175 ? -27.625 -18.457 16.044 1.00 92.19 175 ALA A N 1
ATOM 1371 C CA . ALA A 1 175 ? -27.327 -19.293 17.201 1.00 92.19 175 ALA A CA 1
ATOM 1372 C C . ALA A 1 175 ? -28.585 -19.854 17.877 1.00 92.19 175 ALA A C 1
ATOM 1374 O O . ALA A 1 175 ? -29.672 -19.248 17.850 1.00 92.19 175 ALA A O 1
ATOM 1375 N N . THR A 1 176 ? -28.400 -20.983 18.561 1.00 87.38 176 THR A N 1
ATOM 1376 C CA . THR A 1 176 ? -29.442 -21.613 19.380 1.00 87.38 176 THR A CA 1
ATOM 1377 C C . THR A 1 176 ? -29.910 -20.691 20.516 1.00 87.38 176 THR A C 1
ATOM 1379 O O . THR A 1 176 ? -29.200 -19.786 20.961 1.00 87.38 176 THR A O 1
ATOM 1382 N N . ALA A 1 177 ? -31.131 -20.915 21.016 1.00 89.44 177 ALA A N 1
ATOM 1383 C CA . ALA A 1 177 ? -31.686 -20.117 22.114 1.00 89.44 177 ALA A CA 1
ATOM 1384 C C . ALA A 1 177 ? -30.844 -20.208 23.400 1.00 89.44 177 ALA A C 1
ATOM 1386 O O . ALA A 1 177 ? -30.735 -19.226 24.128 1.00 89.44 177 ALA A O 1
ATOM 1387 N N . GLN A 1 178 ? -30.226 -21.366 23.646 1.00 87.69 178 GLN A N 1
ATOM 1388 C CA . GLN A 1 178 ? -29.329 -21.593 24.778 1.00 87.69 178 GLN A CA 1
ATOM 1389 C C . GLN A 1 178 ? -28.073 -20.721 24.682 1.00 87.69 178 GLN A C 1
ATOM 1391 O O . GLN A 1 178 ? -27.740 -20.021 25.632 1.00 87.69 178 GLN A O 1
ATOM 1396 N N . ILE A 1 179 ? -27.437 -20.675 23.508 1.00 92.38 179 ILE A N 1
ATOM 1397 C CA . ILE A 1 179 ? -26.235 -19.861 23.287 1.00 92.38 179 ILE A CA 1
ATOM 1398 C C . ILE A 1 179 ? -26.525 -18.366 23.422 1.00 92.38 179 ILE A C 1
ATOM 1400 O O . ILE A 1 179 ? -25.781 -17.645 24.084 1.00 92.38 179 ILE A O 1
ATOM 1404 N N . LYS A 1 180 ? -27.659 -17.900 22.889 1.00 92.81 180 LYS A N 1
ATOM 1405 C CA . LYS A 1 180 ? -28.095 -16.503 23.054 1.00 92.81 180 LYS A CA 1
ATOM 1406 C C . LYS A 1 180 ? -28.362 -16.115 24.509 1.00 92.81 180 LYS A C 1
ATOM 1408 O O . LYS A 1 180 ? -28.269 -14.938 24.830 1.00 92.81 180 LYS A O 1
ATOM 1413 N N . ALA A 1 181 ? -28.719 -17.071 25.368 1.00 90.81 181 ALA A N 1
ATOM 1414 C CA . ALA A 1 181 ? -28.970 -16.813 26.784 1.00 90.81 181 ALA A CA 1
ATOM 1415 C C . ALA A 1 181 ? -27.678 -16.679 27.609 1.00 90.81 181 ALA A C 1
ATOM 1417 O O . ALA A 1 181 ? -27.695 -16.019 28.645 1.00 90.81 181 ALA A O 1
ATOM 1418 N N . VAL A 1 182 ? -26.585 -17.306 27.161 1.00 91.50 182 VAL A N 1
ATOM 1419 C CA . VAL A 1 182 ? -25.275 -17.295 27.841 1.00 91.50 182 VAL A CA 1
ATOM 1420 C C . VAL A 1 182 ? -24.392 -16.144 27.340 1.00 91.50 182 VAL A C 1
ATOM 1422 O O . VAL A 1 182 ? -23.588 -15.608 28.099 1.00 91.50 182 VAL A O 1
ATOM 1425 N N . ALA A 1 183 ? -24.544 -15.735 26.078 1.00 93.06 183 ALA A N 1
ATOM 1426 C CA . ALA A 1 183 ? -23.753 -14.661 25.485 1.00 93.06 183 ALA A CA 1
ATOM 1427 C C . ALA A 1 183 ? -24.059 -13.273 26.083 1.00 93.06 183 ALA A C 1
ATOM 1429 O O . ALA A 1 183 ? -25.181 -12.966 26.483 1.00 93.06 183 ALA A O 1
ATOM 1430 N N . ASN A 1 184 ? -23.053 -12.397 26.084 1.00 94.06 184 ASN A N 1
ATOM 1431 C CA . ASN A 1 184 ? -23.187 -10.996 26.485 1.00 94.06 184 ASN A CA 1
ATOM 1432 C C . ASN A 1 184 ? -23.900 -10.147 25.427 1.00 94.06 184 ASN A C 1
ATOM 1434 O O . ASN A 1 184 ? -24.487 -9.121 25.767 1.00 94.06 184 ASN A O 1
ATOM 1438 N N . ASP A 1 185 ? -23.827 -10.557 24.162 1.00 93.88 185 ASP A N 1
ATOM 1439 C CA . ASP A 1 185 ? -24.447 -9.858 23.042 1.00 93.88 185 ASP A CA 1
ATOM 1440 C C . ASP A 1 185 ? -24.824 -10.829 21.915 1.00 93.88 185 ASP A C 1
ATOM 1442 O O . ASP A 1 185 ? -24.368 -11.976 21.879 1.00 93.88 185 ASP A O 1
ATOM 1446 N N . VAL A 1 186 ? -25.650 -10.368 20.978 1.00 94.19 186 VAL A N 1
ATOM 1447 C CA . VAL A 1 186 ? -26.075 -11.131 19.803 1.00 94.19 186 VAL A CA 1
ATOM 1448 C C . VAL A 1 186 ? -25.862 -10.290 18.550 1.00 94.19 186 VAL A C 1
ATOM 1450 O O . VAL A 1 186 ? -26.323 -9.156 18.455 1.00 94.19 186 VAL A O 1
ATOM 1453 N N . THR A 1 187 ? -25.193 -10.859 17.550 1.00 93.38 187 THR A N 1
ATOM 1454 C CA . THR A 1 187 ? -25.045 -10.213 16.234 1.00 93.38 187 THR A CA 1
ATOM 1455 C C . THR A 1 187 ? -26.414 -9.954 15.572 1.00 93.38 187 THR A C 1
ATOM 1457 O O . THR A 1 187 ? -27.352 -10.740 15.717 1.00 93.38 187 THR A O 1
ATOM 1460 N N . GLU A 1 188 ? -26.564 -8.861 14.811 1.00 90.69 188 GLU A N 1
ATOM 1461 C CA . GLU A 1 188 ? -27.830 -8.577 14.094 1.00 90.69 188 GLU A CA 1
ATOM 1462 C C . GLU A 1 188 ? -27.984 -9.373 12.791 1.00 90.69 188 GLU A C 1
ATOM 1464 O O . GLU A 1 188 ? -29.083 -9.444 12.230 1.00 90.69 188 GLU A O 1
ATOM 1469 N N . LYS A 1 189 ? -26.884 -9.937 12.293 1.00 91.25 189 LYS A N 1
ATOM 1470 C CA . LYS A 1 189 ? -26.763 -10.673 11.032 1.00 91.25 189 LYS A CA 1
ATOM 1471 C C . LYS A 1 189 ? -26.310 -12.104 11.315 1.00 91.25 189 LYS A C 1
ATOM 1473 O O . LYS A 1 189 ? -25.606 -12.357 12.288 1.00 91.25 189 LYS A O 1
ATOM 1478 N N . THR A 1 190 ? -26.768 -13.048 10.506 1.00 91.88 190 THR A N 1
ATOM 1479 C CA . THR A 1 190 ? -26.342 -14.455 10.584 1.00 91.88 190 THR A CA 1
ATOM 1480 C C . THR A 1 190 ? -24.899 -14.627 10.107 1.00 91.88 190 THR A C 1
ATOM 1482 O O . THR A 1 190 ? -24.300 -13.700 9.565 1.00 91.88 190 THR A O 1
ATOM 1485 N N . ASN A 1 191 ? -24.328 -15.813 10.304 1.00 89.69 191 ASN A N 1
ATOM 1486 C CA . ASN A 1 191 ? -23.050 -16.198 9.702 1.00 89.69 191 ASN A CA 1
ATOM 1487 C C . ASN A 1 191 ? -23.056 -16.061 8.162 1.00 89.69 191 ASN A C 1
ATOM 1489 O O . ASN A 1 191 ? -22.069 -15.584 7.617 1.00 89.69 191 ASN A O 1
ATOM 1493 N N . ASP A 1 192 ? -24.168 -16.386 7.489 1.00 88.06 192 ASP A N 1
ATOM 1494 C CA . ASP A 1 192 ? -24.320 -16.265 6.025 1.00 88.06 192 ASP A CA 1
ATOM 1495 C C . ASP A 1 192 ? -24.400 -14.802 5.542 1.00 88.06 192 ASP A C 1
ATOM 1497 O O . ASP A 1 192 ? -24.256 -14.514 4.357 1.00 88.06 192 ASP A O 1
ATOM 1501 N N . GLU A 1 193 ? -24.645 -13.867 6.462 1.00 88.62 193 GLU A N 1
ATOM 1502 C CA . GLU A 1 193 ? -24.726 -12.422 6.221 1.00 88.62 193 GLU A CA 1
ATOM 1503 C C . GLU A 1 193 ? -23.476 -11.684 6.748 1.00 88.62 193 GLU A C 1
ATOM 1505 O O . GLU A 1 193 ? -23.539 -10.484 7.030 1.00 88.62 193 GLU A O 1
ATOM 1510 N N . ASP A 1 194 ? -22.360 -12.394 6.950 1.00 87.12 194 ASP A N 1
ATOM 1511 C CA . ASP A 1 194 ? -21.109 -11.868 7.515 1.00 87.12 194 ASP A CA 1
ATOM 1512 C C . ASP A 1 194 ? -21.265 -11.252 8.918 1.00 87.12 194 ASP A C 1
ATOM 1514 O O . ASP A 1 194 ? -20.599 -10.278 9.281 1.00 87.12 194 ASP A O 1
ATOM 1518 N N . GLY A 1 195 ? -22.142 -11.820 9.753 1.00 87.06 195 GLY A N 1
ATOM 1519 C CA . GLY A 1 195 ? -22.494 -11.253 11.056 1.00 87.06 195 GLY A CA 1
ATOM 1520 C C . GLY A 1 195 ? -21.320 -11.035 12.011 1.00 87.06 195 GLY A C 1
ATOM 1521 O O . GLY A 1 195 ? -21.339 -10.070 12.771 1.00 87.06 195 GLY A O 1
ATOM 1522 N N . LEU A 1 196 ? -20.273 -11.863 11.937 1.00 88.88 196 LEU A N 1
ATOM 1523 C CA . LEU A 1 196 ? -19.050 -11.675 12.720 1.00 88.88 196 LEU A CA 1
ATOM 1524 C C . LEU A 1 196 ? -18.273 -10.443 12.243 1.00 88.88 196 LEU A C 1
ATOM 1526 O O . LEU A 1 196 ? -17.891 -9.610 13.062 1.00 88.88 196 LEU A O 1
ATOM 1530 N N . ALA A 1 197 ? -18.051 -10.307 10.932 1.00 83.50 197 ALA A N 1
ATOM 1531 C CA . ALA A 1 197 ? -17.310 -9.179 10.369 1.00 83.50 197 ALA A CA 1
ATOM 1532 C C . ALA A 1 197 ? -18.057 -7.862 10.612 1.00 83.50 197 ALA A C 1
ATOM 1534 O O . ALA A 1 197 ? -17.482 -6.901 11.123 1.00 83.50 197 ALA A O 1
ATOM 1535 N N . ASP A 1 198 ? -19.367 -7.858 10.364 1.00 82.69 198 ASP A N 1
ATOM 1536 C CA . ASP A 1 198 ? -20.253 -6.736 10.659 1.00 82.69 198 ASP A CA 1
ATOM 1537 C C . ASP A 1 198 ? -20.190 -6.363 12.153 1.00 82.69 198 ASP A C 1
ATOM 1539 O O . ASP A 1 198 ? -20.004 -5.192 12.497 1.00 82.69 198 ASP A O 1
ATOM 1543 N N . TYR A 1 199 ? -20.222 -7.354 13.054 1.00 83.75 199 TYR A N 1
ATOM 1544 C CA . TYR A 1 199 ? -20.057 -7.137 14.494 1.00 83.75 199 TYR A CA 1
ATOM 1545 C C . TYR A 1 199 ? -18.661 -6.652 14.893 1.00 83.75 199 TYR A C 1
ATOM 1547 O O . TYR A 1 199 ? -18.533 -6.064 15.953 1.00 83.75 199 TYR A O 1
ATOM 1555 N N . LEU A 1 200 ? -17.606 -6.817 14.098 1.00 80.31 200 LEU A N 1
ATOM 1556 C CA . LEU A 1 200 ? -16.290 -6.232 14.399 1.00 80.31 200 LEU A CA 1
ATOM 1557 C C . LEU A 1 200 ? -16.137 -4.816 13.822 1.00 80.31 200 LEU A C 1
ATOM 1559 O O . LEU A 1 200 ? -15.536 -3.944 14.459 1.00 80.31 200 LEU A O 1
ATOM 1563 N N . GLU A 1 201 ? -16.729 -4.551 12.659 1.00 72.19 201 GLU A N 1
ATOM 1564 C CA . GLU A 1 201 ? -16.534 -3.313 11.896 1.00 72.19 201 GLU A CA 1
ATOM 1565 C C . GLU A 1 201 ? -17.489 -2.169 12.256 1.00 72.19 201 GLU A C 1
ATOM 1567 O O . GLU A 1 201 ? -17.154 -0.999 12.025 1.00 72.19 201 GLU A O 1
ATOM 1572 N N . ARG A 1 202 ? -18.656 -2.456 12.851 1.00 63.59 202 ARG A N 1
ATOM 1573 C CA . ARG A 1 202 ? -19.636 -1.420 13.218 1.00 63.59 202 ARG A CA 1
ATOM 1574 C C . ARG A 1 202 ? -18.990 -0.268 13.989 1.00 63.59 202 ARG A C 1
ATOM 1576 O O . ARG A 1 202 ? -18.347 -0.412 15.030 1.00 63.59 202 ARG A O 1
ATOM 1583 N N . LYS A 1 203 ? -19.266 0.948 13.514 1.00 52.25 203 LYS A N 1
ATOM 1584 C CA . LYS A 1 203 ? -18.882 2.206 14.175 1.00 52.25 203 LYS A CA 1
ATOM 1585 C C . LYS A 1 203 ? -19.482 2.337 15.585 1.00 52.25 203 LYS A C 1
ATOM 1587 O O . LYS A 1 203 ? -18.922 3.055 16.409 1.00 52.25 203 LYS A O 1
ATOM 1592 N N . SER A 1 204 ? -20.601 1.657 15.842 1.00 54.25 204 SER A N 1
ATOM 1593 C CA . SER A 1 204 ? -21.286 1.571 17.136 1.00 54.25 204 SER A CA 1
ATOM 1594 C C . SER A 1 204 ? -20.715 0.507 18.075 1.00 54.25 204 SER A C 1
ATOM 1596 O O . SER A 1 204 ? -21.176 0.420 19.209 1.00 54.25 204 SER A O 1
ATOM 1598 N N . ASN A 1 205 ? -19.730 -0.285 17.642 1.00 55.16 205 ASN A N 1
ATOM 1599 C CA . ASN A 1 205 ? -19.143 -1.305 18.498 1.00 55.16 205 ASN A CA 1
ATOM 1600 C C . ASN A 1 205 ? -18.432 -0.691 19.690 1.00 55.16 205 ASN A C 1
ATOM 1602 O O . ASN A 1 205 ? -17.501 0.106 19.547 1.00 55.16 205 ASN A O 1
ATOM 1606 N N . SER A 1 206 ? -18.808 -1.165 20.869 1.00 54.88 206 SER A N 1
ATOM 1607 C CA . SER A 1 206 ? -18.159 -0.890 22.145 1.00 54.88 206 SER A CA 1
ATOM 1608 C C . SER A 1 206 ? -16.908 -1.749 22.366 1.00 54.88 206 SER A C 1
ATOM 1610 O O . SER A 1 206 ? -16.573 -2.057 23.505 1.00 54.88 206 SER A O 1
ATOM 1612 N N . ILE A 1 207 ? -16.201 -2.142 21.299 1.00 59.47 207 ILE A N 1
ATOM 1613 C CA . ILE A 1 207 ? -14.918 -2.841 21.429 1.00 59.47 207 ILE A CA 1
ATOM 1614 C C . ILE A 1 207 ? -13.861 -1.801 21.828 1.00 59.47 207 ILE A C 1
ATOM 1616 O O . ILE A 1 207 ? -13.713 -0.790 21.127 1.00 59.47 207 ILE A O 1
ATOM 1620 N N . PRO A 1 208 ? -13.115 -2.011 22.929 1.00 63.03 208 PRO A N 1
ATOM 1621 C CA . PRO A 1 208 ? -12.048 -1.108 23.336 1.00 63.03 208 PRO A CA 1
ATOM 1622 C C . PRO A 1 208 ? -11.024 -0.923 22.210 1.00 63.03 208 PRO A C 1
ATOM 1624 O O . PRO A 1 208 ? -10.369 -1.867 21.775 1.00 63.03 208 PRO A O 1
ATOM 1627 N N . ARG A 1 209 ? -10.877 0.314 21.726 1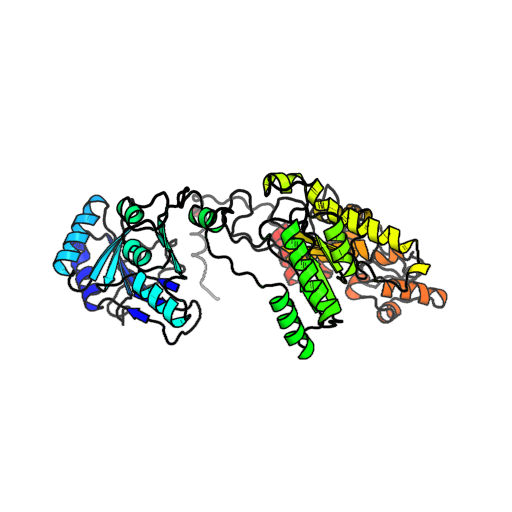.00 69.88 209 ARG A N 1
ATOM 1628 C CA . ARG A 1 209 ? -9.863 0.672 20.727 1.00 69.88 209 ARG A CA 1
ATOM 1629 C C . ARG A 1 209 ? -8.650 1.248 21.441 1.00 69.88 209 ARG A C 1
ATOM 1631 O O . ARG A 1 209 ? -8.776 2.230 22.170 1.00 69.88 209 ARG A O 1
ATOM 1638 N N . ALA A 1 210 ? -7.478 0.667 21.208 1.00 80.31 210 ALA A N 1
ATOM 1639 C CA . ALA A 1 210 ? -6.222 1.239 21.671 1.00 80.31 210 ALA A CA 1
ATOM 1640 C C . ALA A 1 210 ? -5.757 2.339 20.706 1.00 80.31 210 ALA A C 1
ATOM 1642 O O . ALA A 1 210 ? -5.803 2.180 19.486 1.00 80.31 210 ALA A O 1
ATOM 1643 N N . THR A 1 211 ? -5.297 3.460 21.255 1.00 86.25 211 THR A N 1
ATOM 1644 C CA . THR A 1 211 ? -4.746 4.579 20.484 1.00 86.25 211 THR A CA 1
ATOM 1645 C C . THR A 1 211 ? -3.518 5.114 21.196 1.00 86.25 211 THR A C 1
ATOM 1647 O O . THR A 1 211 ? -3.568 5.294 22.411 1.00 86.25 211 THR A O 1
ATOM 1650 N N . PHE A 1 212 ? -2.462 5.445 20.457 1.00 91.25 212 PHE A N 1
ATOM 1651 C CA . PHE A 1 212 ? -1.367 6.230 21.017 1.00 91.25 212 PHE A CA 1
ATOM 1652 C C . PHE A 1 212 ? -1.789 7.689 21.187 1.00 91.25 212 PHE A C 1
ATOM 1654 O O . PHE A 1 212 ? -2.423 8.286 20.312 1.00 91.25 212 PHE A O 1
ATOM 1661 N N . THR A 1 213 ? -1.390 8.288 22.298 1.00 96.00 213 THR A N 1
ATOM 1662 C CA . THR A 1 213 ? -1.440 9.732 22.486 1.00 96.00 213 THR A CA 1
ATOM 1663 C C . THR A 1 213 ? -0.391 10.425 21.606 1.00 96.00 213 THR A C 1
ATOM 1665 O O . THR A 1 213 ? 0.642 9.835 21.270 1.00 96.00 213 THR A O 1
ATOM 1668 N N . PRO A 1 214 ? -0.584 11.713 21.262 1.00 97.88 214 PRO A N 1
ATOM 1669 C CA . PRO A 1 214 ? 0.414 12.467 20.507 1.00 97.88 214 PRO A CA 1
ATOM 1670 C C . PRO A 1 214 ? 1.813 12.476 21.132 1.00 97.88 214 PRO A C 1
ATOM 1672 O O . PRO A 1 214 ? 2.803 12.483 20.400 1.00 97.88 214 PRO A O 1
ATOM 1675 N N . GLN A 1 215 ? 1.887 12.451 22.468 1.00 97.88 215 GLN A N 1
ATOM 1676 C CA . GLN A 1 215 ? 3.144 12.405 23.206 1.00 97.88 215 GLN A CA 1
ATOM 1677 C C . GLN A 1 215 ? 3.843 11.057 23.027 1.00 97.88 215 GLN A C 1
ATOM 1679 O O . GLN A 1 215 ? 5.008 11.041 22.651 1.00 97.88 215 GLN A O 1
ATOM 1684 N N . GLU A 1 216 ? 3.129 9.941 23.198 1.00 97.44 216 GLU A N 1
ATOM 1685 C CA . GLU A 1 216 ? 3.701 8.597 23.038 1.00 97.44 216 GLU A CA 1
ATOM 1686 C C . GLU A 1 216 ? 4.249 8.378 21.625 1.00 97.44 216 GLU A C 1
ATOM 1688 O O . GLU A 1 216 ? 5.353 7.862 21.467 1.00 97.44 216 GLU A O 1
ATOM 1693 N N . VAL A 1 217 ? 3.531 8.835 20.587 1.00 97.44 217 VAL A N 1
ATOM 1694 C CA . VAL A 1 217 ? 4.031 8.753 19.203 1.00 97.44 217 VAL A CA 1
ATOM 1695 C C . VAL A 1 217 ? 5.318 9.565 19.035 1.00 97.44 217 VAL A C 1
ATOM 1697 O O . VAL A 1 217 ? 6.266 9.102 18.395 1.00 97.44 217 VAL A O 1
ATOM 1700 N N . ALA A 1 218 ? 5.374 10.775 19.598 1.00 98.06 218 ALA A N 1
ATOM 1701 C CA . ALA A 1 218 ? 6.547 11.636 19.494 1.00 98.06 218 ALA A CA 1
ATOM 1702 C C . ALA A 1 218 ? 7.748 11.096 20.290 1.00 98.06 218 ALA A C 1
ATOM 1704 O O . ALA A 1 218 ? 8.884 11.174 19.817 1.00 98.06 218 ALA A O 1
ATOM 1705 N N . ASP A 1 219 ? 7.502 10.541 21.477 1.00 97.44 219 ASP A N 1
ATOM 1706 C CA . ASP A 1 219 ? 8.498 9.890 22.327 1.00 97.44 219 ASP A CA 1
ATOM 1707 C C . ASP A 1 219 ? 9.113 8.696 21.601 1.00 97.44 219 ASP A C 1
ATOM 1709 O O . ASP A 1 219 ? 10.322 8.687 21.365 1.00 97.44 219 ASP A O 1
ATOM 1713 N N . LEU A 1 220 ? 8.267 7.775 21.132 1.00 97.12 220 LEU A N 1
ATOM 1714 C CA . LEU A 1 220 ? 8.678 6.586 20.393 1.00 97.12 220 LEU A CA 1
ATOM 1715 C C . LEU A 1 220 ? 9.494 6.954 19.150 1.00 97.12 220 LEU A C 1
ATOM 1717 O O . LEU A 1 220 ? 10.586 6.432 18.933 1.00 97.12 220 LEU A O 1
ATOM 1721 N N . THR A 1 221 ? 9.005 7.908 18.353 1.00 97.38 221 THR A N 1
ATOM 1722 C CA . THR A 1 221 ? 9.712 8.376 17.151 1.00 97.38 221 THR A CA 1
ATOM 1723 C C . THR A 1 221 ? 11.117 8.870 17.495 1.00 97.38 221 THR A C 1
ATOM 1725 O O . THR A 1 221 ? 12.084 8.519 16.819 1.00 97.38 221 THR A O 1
ATOM 1728 N N . MET A 1 222 ? 11.257 9.660 18.563 1.00 97.56 222 MET A N 1
ATOM 1729 C CA . MET A 1 222 ? 12.560 10.174 18.979 1.00 97.56 222 MET A CA 1
ATOM 1730 C C . MET A 1 222 ? 13.479 9.087 19.522 1.00 97.56 222 MET A C 1
ATOM 1732 O O . MET A 1 222 ? 14.678 9.146 19.268 1.00 97.56 222 MET A O 1
ATOM 1736 N N . GLU A 1 223 ? 12.958 8.075 20.210 1.00 96.31 223 GLU A N 1
ATOM 1737 C CA . GLU A 1 223 ? 13.768 6.941 20.658 1.00 96.31 223 GLU A CA 1
ATOM 1738 C C . GLU A 1 223 ? 14.386 6.176 19.483 1.00 96.31 223 GLU A C 1
ATOM 1740 O O . GLU A 1 223 ? 15.584 5.887 19.505 1.00 96.31 223 GLU A O 1
ATOM 1745 N N . PHE A 1 224 ? 13.608 5.900 18.431 1.00 96.88 224 PHE A N 1
ATOM 1746 C CA . PHE A 1 224 ? 14.124 5.274 17.210 1.00 96.88 224 PHE A CA 1
ATOM 1747 C C . PHE A 1 224 ? 15.106 6.188 16.465 1.00 96.88 224 PHE A C 1
ATOM 1749 O O . PHE A 1 224 ? 16.145 5.726 15.988 1.00 96.88 224 PHE A O 1
ATOM 1756 N N . TYR A 1 225 ? 14.809 7.487 16.390 1.00 95.69 225 TYR A N 1
ATOM 1757 C CA . TYR A 1 225 ? 15.652 8.462 15.700 1.00 95.69 225 TYR A CA 1
ATOM 1758 C C . TYR A 1 225 ? 17.013 8.639 16.379 1.00 95.69 225 TYR A C 1
ATOM 1760 O O . TYR A 1 225 ? 18.049 8.562 15.727 1.00 95.69 225 TYR A O 1
ATOM 1768 N N . MET A 1 226 ? 17.034 8.795 17.705 1.00 93.50 226 MET A N 1
ATOM 1769 C CA . MET A 1 226 ? 18.268 8.972 18.481 1.00 93.50 226 MET A CA 1
ATOM 1770 C C . MET A 1 226 ? 19.168 7.727 18.455 1.00 93.50 226 MET A C 1
ATOM 1772 O O . MET A 1 226 ? 20.373 7.835 18.671 1.00 93.50 226 MET A O 1
ATOM 1776 N N . ARG A 1 227 ? 18.598 6.549 18.168 1.00 96.00 227 ARG A N 1
ATOM 1777 C CA . ARG A 1 227 ? 19.329 5.286 17.967 1.00 96.00 227 ARG A CA 1
ATOM 1778 C C . ARG A 1 227 ? 19.761 5.060 16.513 1.00 96.00 227 ARG A C 1
ATOM 1780 O O . ARG A 1 227 ? 20.332 4.015 16.218 1.00 96.00 227 ARG A O 1
ATOM 1787 N N . ASN A 1 228 ? 19.515 6.022 15.619 1.00 91.94 228 ASN A N 1
ATOM 1788 C CA . ASN A 1 228 ? 19.769 5.938 14.177 1.00 91.94 228 ASN A CA 1
ATOM 1789 C C . ASN A 1 228 ? 19.042 4.772 13.480 1.00 91.94 228 ASN A C 1
ATOM 1791 O O . ASN A 1 228 ? 19.517 4.261 12.469 1.00 91.94 228 ASN A O 1
ATOM 1795 N N . TYR A 1 229 ? 17.893 4.334 14.005 1.00 92.00 229 TYR A N 1
ATOM 1796 C CA . TYR A 1 229 ? 17.076 3.298 13.359 1.00 92.00 229 TYR A CA 1
ATOM 1797 C C . TYR A 1 229 ? 16.161 3.852 12.272 1.00 92.00 229 TYR A C 1
ATOM 1799 O O . TYR A 1 229 ? 15.761 3.117 11.371 1.00 92.00 229 TYR A O 1
ATOM 1807 N N . ILE A 1 230 ? 15.821 5.138 12.357 1.00 93.81 230 ILE A N 1
ATOM 1808 C CA . ILE A 1 230 ? 14.986 5.825 11.376 1.00 93.81 230 ILE A CA 1
ATOM 1809 C C . ILE A 1 230 ? 15.607 7.170 11.010 1.00 93.81 230 ILE A C 1
ATOM 1811 O O . ILE A 1 230 ? 16.221 7.831 11.843 1.00 93.81 230 ILE A O 1
ATOM 1815 N N . GLU A 1 231 ? 15.370 7.607 9.777 1.00 91.69 231 GLU A N 1
ATOM 1816 C CA . GLU A 1 231 ? 15.688 8.963 9.300 1.00 91.69 231 GLU A CA 1
ATOM 1817 C C . GLU A 1 231 ? 14.422 9.826 9.149 1.00 91.69 231 GLU A C 1
ATOM 1819 O O . GLU A 1 231 ? 14.485 11.020 8.847 1.00 91.69 231 GLU A O 1
ATOM 1824 N N . GLY A 1 232 ? 13.248 9.224 9.358 1.00 93.19 232 GLY A N 1
ATOM 1825 C CA . GLY A 1 232 ? 11.963 9.867 9.152 1.00 93.19 232 GLY A CA 1
ATOM 1826 C C . GLY A 1 232 ? 10.779 9.086 9.710 1.00 93.19 232 GLY A C 1
ATOM 1827 O O . GLY A 1 232 ? 10.911 7.947 10.145 1.00 93.19 232 GLY A O 1
ATOM 1828 N N . LEU A 1 233 ? 9.614 9.725 9.672 1.00 95.69 233 LEU A N 1
ATOM 1829 C CA . LEU A 1 233 ? 8.333 9.240 10.159 1.00 95.69 233 LEU A CA 1
ATOM 1830 C C . LEU A 1 233 ? 7.297 9.313 9.033 1.00 95.69 233 LEU A C 1
ATOM 1832 O O . LEU A 1 233 ? 7.082 10.373 8.442 1.00 95.69 233 LEU A O 1
ATOM 1836 N N . PHE A 1 234 ? 6.613 8.199 8.781 1.00 95.56 234 PHE A N 1
ATOM 1837 C CA . PHE A 1 234 ? 5.348 8.193 8.052 1.00 95.56 234 PHE A CA 1
ATOM 1838 C C . PHE A 1 234 ? 4.206 8.157 9.070 1.00 95.56 234 PHE A C 1
ATOM 1840 O O . PHE A 1 234 ? 4.076 7.186 9.812 1.00 95.56 234 PHE A O 1
ATOM 1847 N N . LEU A 1 235 ? 3.402 9.218 9.133 1.00 94.19 235 LEU A N 1
ATOM 1848 C CA . LEU A 1 235 ? 2.339 9.376 10.120 1.00 94.19 235 LEU A CA 1
ATOM 1849 C C . LEU A 1 235 ? 0.959 9.316 9.456 1.00 94.19 235 LEU A C 1
ATOM 1851 O O . LEU A 1 235 ? 0.617 10.135 8.602 1.00 94.19 235 LEU A O 1
ATOM 1855 N N . SER A 1 236 ? 0.149 8.356 9.889 1.00 90.06 236 SER A N 1
ATOM 1856 C CA . SER A 1 236 ? -1.226 8.139 9.438 1.00 90.06 236 SER A CA 1
ATOM 1857 C C . SER A 1 236 ? -2.076 7.697 10.625 1.00 90.06 236 SER A C 1
ATOM 1859 O O . SER A 1 236 ? -1.555 7.107 11.568 1.00 90.06 236 SER A O 1
ATOM 1861 N N . SER A 1 237 ? -3.383 7.946 10.570 1.00 86.94 237 SER A N 1
ATOM 1862 C CA . SER A 1 237 ? -4.325 7.521 11.607 1.00 86.94 237 SER A CA 1
ATOM 1863 C C . SER A 1 237 ? -5.642 7.064 10.992 1.00 86.94 237 SER A C 1
ATOM 1865 O O . SER A 1 237 ? -6.083 7.609 9.979 1.00 86.94 237 SER A O 1
ATOM 1867 N N . ALA A 1 238 ? -6.289 6.090 11.632 1.00 84.06 238 ALA A N 1
ATOM 1868 C CA . ALA A 1 238 ? -7.723 5.887 11.464 1.00 84.06 238 ALA A CA 1
ATOM 1869 C C . ALA A 1 238 ? -8.490 7.070 12.085 1.00 84.06 238 ALA A C 1
ATOM 1871 O O . ALA A 1 238 ? -7.945 7.799 12.918 1.00 84.06 238 ALA A O 1
ATOM 1872 N N . ILE A 1 239 ? -9.750 7.260 11.689 1.00 83.94 239 ILE A N 1
ATOM 1873 C CA . ILE A 1 239 ? -10.586 8.353 12.202 1.00 83.94 239 ILE A CA 1
ATOM 1874 C C . ILE A 1 239 ? -11.013 8.037 13.641 1.00 83.94 239 ILE A C 1
ATOM 1876 O O . ILE A 1 239 ? -11.743 7.079 13.894 1.00 83.94 239 ILE A O 1
ATOM 1880 N N . ILE A 1 240 ? -10.584 8.878 14.577 1.00 84.06 240 ILE A N 1
ATOM 1881 C CA . ILE A 1 240 ? -10.973 8.872 15.987 1.00 84.06 240 ILE A CA 1
ATOM 1882 C C . ILE A 1 240 ? -12.008 9.980 16.182 1.00 84.06 240 ILE A C 1
ATOM 1884 O O . ILE A 1 240 ? -11.725 11.133 15.878 1.00 84.06 240 ILE A O 1
ATOM 1888 N N . LYS A 1 241 ? -13.194 9.662 16.718 1.00 83.94 241 LYS A N 1
ATOM 1889 C CA . LYS A 1 241 ? -14.349 10.578 16.883 1.00 83.94 241 LYS A CA 1
ATOM 1890 C C . LYS A 1 241 ? -14.857 11.195 15.570 1.00 83.94 241 LYS A C 1
ATOM 1892 O O . LYS A 1 241 ? -15.952 10.861 15.127 1.00 83.94 241 LYS A O 1
ATOM 1897 N N . ASN A 1 242 ? -14.086 12.086 14.956 1.00 86.38 242 ASN A N 1
ATOM 1898 C CA . ASN A 1 242 ? -14.350 12.711 13.664 1.00 86.38 242 ASN A CA 1
ATOM 1899 C C . ASN A 1 242 ? -13.030 13.108 12.966 1.00 86.38 242 ASN A C 1
ATOM 1901 O O . ASN A 1 242 ? -11.936 12.966 13.522 1.00 86.38 242 ASN A O 1
ATOM 1905 N N . VAL A 1 243 ? -13.140 13.567 11.719 1.00 89.38 243 VAL A N 1
ATOM 1906 C CA . VAL A 1 243 ? -11.990 13.874 10.856 1.00 89.38 243 VAL A CA 1
ATOM 1907 C C . VAL A 1 243 ? -11.139 15.026 11.405 1.00 89.38 243 VAL A C 1
ATOM 1909 O O . VAL A 1 243 ? -9.909 14.920 11.417 1.00 89.38 243 VAL A O 1
ATOM 1912 N N . ASP A 1 244 ? -11.772 16.084 11.911 1.00 92.56 244 ASP A N 1
ATOM 1913 C CA . ASP A 1 244 ? -11.076 17.261 12.439 1.00 92.56 244 ASP A CA 1
ATOM 1914 C C . ASP A 1 244 ? -10.316 16.928 13.718 1.00 92.56 244 ASP A C 1
ATOM 1916 O O . ASP A 1 244 ? -9.116 17.166 13.797 1.00 92.56 244 ASP A O 1
ATOM 1920 N N . TYR A 1 245 ? -10.965 16.253 14.669 1.00 94.25 245 TYR A N 1
ATOM 1921 C CA . TYR A 1 245 ? -10.334 15.805 15.911 1.00 94.25 245 TYR A CA 1
ATOM 1922 C C . TYR A 1 245 ? -9.117 14.914 15.643 1.00 94.25 245 TYR A C 1
ATOM 1924 O O . TYR A 1 245 ? -8.072 15.052 16.275 1.00 94.25 245 TYR A O 1
ATOM 1932 N N . THR A 1 246 ? -9.221 14.008 14.669 1.00 93.81 246 THR A N 1
ATOM 1933 C CA . THR A 1 246 ? -8.083 13.165 14.279 1.00 93.81 246 THR A CA 1
ATOM 1934 C C . THR A 1 246 ? -6.952 14.008 13.686 1.00 93.81 246 THR A C 1
ATOM 1936 O O . THR A 1 246 ? -5.784 13.796 14.010 1.00 93.81 246 THR A O 1
ATOM 1939 N N . SER A 1 247 ? -7.286 14.992 12.850 1.00 95.12 247 SER A N 1
ATOM 1940 C CA . SER A 1 247 ? -6.310 15.901 12.241 1.00 95.12 247 SER A CA 1
ATOM 1941 C C . SER A 1 247 ? -5.624 16.788 13.286 1.00 95.12 247 SER A C 1
ATOM 1943 O O . SER A 1 247 ? -4.410 16.972 13.225 1.00 95.12 247 SER A O 1
ATOM 1945 N N . GLU A 1 248 ? -6.349 17.255 14.305 1.00 97.19 248 GLU A N 1
ATOM 1946 C CA . GLU A 1 248 ? -5.793 17.973 15.457 1.00 97.19 248 GLU A CA 1
ATOM 1947 C C . GLU A 1 248 ? -4.782 17.121 16.237 1.00 97.19 248 GLU A C 1
ATOM 1949 O O . GLU A 1 248 ? -3.726 17.622 16.631 1.00 97.19 248 GLU A O 1
ATOM 1954 N N . LEU A 1 249 ? -5.061 15.826 16.436 1.00 97.25 249 LEU A N 1
ATOM 1955 C CA . LEU A 1 249 ? -4.118 14.906 17.081 1.00 97.25 249 LEU A CA 1
ATOM 1956 C C . LEU A 1 249 ? -2.839 14.741 16.254 1.00 97.25 249 LEU A C 1
ATOM 1958 O O . LEU A 1 249 ? -1.747 14.834 16.815 1.00 97.25 249 LEU A O 1
ATOM 1962 N N . LEU A 1 250 ? -2.963 14.575 14.931 1.00 97.31 250 LEU A N 1
ATOM 1963 C CA . LEU A 1 250 ? -1.814 14.522 14.022 1.00 97.31 250 LEU A CA 1
ATOM 1964 C C . LEU A 1 250 ? -0.982 15.808 14.112 1.00 97.31 250 LEU A C 1
ATOM 1966 O O . LEU A 1 250 ? 0.231 15.746 14.312 1.00 97.31 250 LEU A O 1
ATOM 1970 N N . ILE A 1 251 ? -1.627 16.976 14.040 1.00 98.00 251 ILE A N 1
ATOM 1971 C CA . ILE A 1 251 ? -0.975 18.284 14.187 1.00 98.00 251 ILE A CA 1
ATOM 1972 C C . ILE A 1 251 ? -0.253 18.377 15.529 1.00 98.00 251 ILE A C 1
ATOM 1974 O O . ILE A 1 251 ? 0.893 18.824 15.578 1.00 98.00 251 ILE A O 1
ATOM 1978 N N . LYS A 1 252 ? -0.886 17.936 16.621 1.00 98.25 252 LYS A N 1
ATOM 1979 C CA . LYS A 1 252 ? -0.281 17.950 17.954 1.00 98.25 252 LYS A CA 1
ATOM 1980 C C . LYS A 1 252 ? 0.976 17.082 18.003 1.00 98.25 252 LYS A C 1
ATOM 1982 O O . LYS A 1 252 ? 2.001 17.561 18.478 1.00 98.25 252 LYS A O 1
ATOM 1987 N N . THR A 1 253 ? 0.943 15.869 17.447 1.00 98.38 253 THR A N 1
ATOM 1988 C CA . THR A 1 253 ? 2.132 15.006 17.333 1.00 98.38 253 THR A CA 1
ATOM 1989 C C . THR A 1 253 ? 3.249 15.711 16.568 1.00 98.38 253 THR A C 1
ATOM 1991 O O . THR A 1 253 ? 4.393 15.749 17.022 1.00 98.38 253 THR A O 1
ATOM 1994 N N . LEU A 1 254 ? 2.925 16.321 15.424 1.00 98.06 254 LEU A N 1
ATOM 1995 C CA . LEU A 1 254 ? 3.913 17.014 14.603 1.00 98.06 254 LEU A CA 1
ATOM 1996 C C . LEU A 1 254 ? 4.483 18.266 15.289 1.00 98.06 254 LEU A C 1
ATOM 1998 O O . LEU A 1 254 ? 5.677 18.537 15.162 1.00 98.06 254 LEU A O 1
ATOM 2002 N N . LYS A 1 255 ? 3.671 19.014 16.044 1.00 98.12 255 LYS A N 1
ATOM 2003 C CA . LYS A 1 255 ? 4.125 20.158 16.852 1.00 98.12 255 LYS A CA 1
ATOM 2004 C C . LYS A 1 255 ? 5.106 19.723 17.936 1.00 98.12 255 LYS A C 1
ATOM 2006 O O . LYS A 1 255 ? 6.166 20.337 18.043 1.00 98.12 255 LYS A O 1
ATOM 2011 N N . ILE A 1 256 ? 4.793 18.652 18.669 1.00 98.62 256 ILE A N 1
ATOM 2012 C CA . ILE A 1 256 ? 5.691 18.088 19.688 1.00 98.62 256 ILE A CA 1
ATOM 2013 C C . ILE A 1 256 ? 7.016 17.688 19.029 1.00 98.62 256 ILE A C 1
ATOM 2015 O O . ILE A 1 256 ? 8.086 18.106 19.469 1.00 98.62 256 ILE A O 1
ATOM 2019 N N . LEU A 1 257 ? 6.965 16.955 17.912 1.00 98.12 257 LEU A N 1
ATOM 2020 C CA . LEU A 1 257 ? 8.165 16.547 17.179 1.00 98.12 257 LEU A CA 1
ATOM 2021 C C . LEU A 1 257 ? 9.004 17.743 16.713 1.00 98.12 257 LEU A C 1
ATOM 2023 O O . LEU A 1 257 ? 10.210 17.772 16.949 1.00 98.12 257 LEU A O 1
ATOM 2027 N N . ARG A 1 258 ? 8.395 18.738 16.058 1.00 95.81 258 ARG A N 1
ATOM 2028 C CA . ARG A 1 258 ? 9.126 19.858 15.445 1.00 95.81 258 ARG A CA 1
ATOM 2029 C C . ARG A 1 258 ? 9.612 20.897 16.447 1.00 95.81 258 ARG A C 1
ATOM 2031 O O . ARG A 1 258 ? 10.737 21.376 16.297 1.00 95.81 258 ARG A O 1
ATOM 2038 N N . TYR A 1 259 ? 8.776 21.276 17.408 1.00 96.19 259 TYR A N 1
ATOM 2039 C CA . TYR A 1 259 ? 9.028 22.430 18.273 1.00 96.19 259 TYR A CA 1
ATOM 2040 C C . TYR A 1 259 ? 9.533 22.046 19.658 1.00 96.19 259 TYR A C 1
ATOM 2042 O O . TYR A 1 259 ? 10.397 22.743 20.179 1.00 96.19 259 TYR A O 1
ATOM 2050 N N . GLU A 1 260 ? 9.046 20.948 20.236 1.00 97.31 260 GLU A N 1
ATOM 2051 C CA . GLU A 1 260 ? 9.440 20.542 21.591 1.00 97.31 260 GLU A CA 1
ATOM 2052 C C . GLU A 1 260 ? 10.655 19.612 21.560 1.00 97.31 260 GLU A C 1
ATOM 2054 O O . GLU A 1 260 ? 11.637 19.841 22.261 1.00 97.31 260 GLU A O 1
ATOM 2059 N N . LYS A 1 261 ? 10.625 18.586 20.702 1.00 96.62 261 LYS A N 1
ATOM 2060 C CA . LYS A 1 261 ? 11.690 17.575 20.607 1.00 96.62 261 LYS A CA 1
ATOM 2061 C C . LYS A 1 261 ? 12.767 17.878 19.569 1.00 96.62 261 LYS A C 1
ATOM 2063 O O . LYS A 1 261 ? 13.789 17.198 19.528 1.00 96.62 261 LYS A O 1
ATOM 2068 N N . GLY 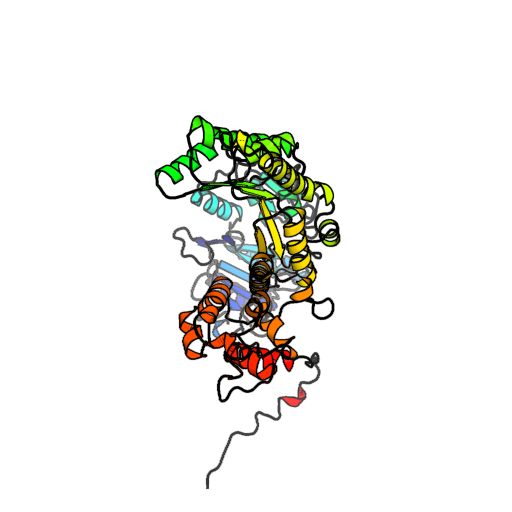A 1 262 ? 12.547 18.880 18.720 1.00 95.25 262 GLY A N 1
ATOM 2069 C CA . GLY A 1 262 ? 13.518 19.317 17.718 1.00 95.25 262 GLY A CA 1
ATOM 2070 C C . GLY A 1 262 ? 13.823 18.288 16.622 1.00 95.25 262 GLY A C 1
ATOM 2071 O O . GLY A 1 262 ? 14.891 18.366 16.016 1.00 95.25 262 GLY A O 1
ATOM 2072 N N . PHE A 1 263 ? 12.913 17.352 16.337 1.00 96.62 263 PHE A N 1
ATOM 2073 C CA . PHE A 1 263 ? 13.067 16.327 15.303 1.00 96.62 263 PHE A CA 1
ATOM 2074 C C . PHE A 1 263 ? 13.301 16.958 13.921 1.00 96.62 263 PHE A C 1
ATOM 2076 O O . PHE A 1 263 ? 12.441 17.666 13.381 1.00 96.62 263 PHE A O 1
ATOM 2083 N N . LYS A 1 264 ? 14.475 16.684 13.339 1.00 94.12 264 LYS A N 1
ATOM 2084 C CA . LYS A 1 264 ? 14.896 17.162 12.007 1.00 94.12 264 LYS A CA 1
ATOM 2085 C C . LYS A 1 264 ? 14.755 16.113 10.906 1.00 94.12 264 LYS A C 1
ATOM 2087 O O . LYS A 1 264 ? 15.023 16.431 9.752 1.00 94.12 264 LYS A O 1
ATOM 2092 N N . GLY A 1 265 ? 14.342 14.896 11.259 1.00 93.88 265 GLY A N 1
ATOM 2093 C CA . GLY A 1 265 ? 14.086 13.840 10.293 1.00 93.88 265 GLY A CA 1
ATOM 2094 C C . GLY A 1 265 ? 12.903 14.158 9.379 1.00 93.88 265 GLY A C 1
ATOM 2095 O O . GLY A 1 265 ? 12.105 15.070 9.630 1.00 93.88 265 GLY A O 1
ATOM 2096 N N . TYR A 1 266 ? 12.801 13.375 8.314 1.00 96.75 266 TYR A N 1
ATOM 2097 C CA . TYR A 1 266 ? 11.760 13.495 7.303 1.00 96.75 266 TYR A CA 1
ATOM 2098 C C . TYR A 1 266 ? 10.376 13.154 7.876 1.00 96.75 266 TYR A C 1
ATOM 2100 O O . TYR A 1 266 ? 10.233 12.151 8.562 1.00 96.75 266 TYR A O 1
ATOM 2108 N N . ILE A 1 267 ? 9.338 13.940 7.594 1.00 97.31 267 ILE A N 1
ATOM 2109 C CA . ILE A 1 267 ? 7.952 13.642 7.979 1.00 97.31 267 ILE A CA 1
ATOM 2110 C C . ILE A 1 267 ? 7.072 13.577 6.738 1.00 97.31 267 ILE A C 1
ATOM 2112 O O . ILE A 1 267 ? 6.877 14.569 6.034 1.00 97.31 267 ILE A O 1
ATOM 2116 N N . HIS A 1 268 ? 6.457 12.420 6.527 1.00 96.62 268 HIS A N 1
ATOM 2117 C CA . HIS A 1 268 ? 5.363 12.243 5.585 1.00 96.62 268 HIS A CA 1
ATOM 2118 C C . HIS A 1 268 ? 4.075 12.027 6.374 1.00 96.62 268 HIS A C 1
ATOM 2120 O O . HIS A 1 268 ? 3.931 11.015 7.049 1.00 96.62 268 HIS A O 1
ATOM 2126 N N . VAL A 1 269 ? 3.133 12.967 6.294 1.00 96.00 269 VAL A N 1
ATOM 2127 C CA . VAL A 1 269 ? 1.822 12.841 6.945 1.00 96.00 269 VAL A CA 1
ATOM 2128 C C . VAL A 1 269 ? 0.710 12.539 5.943 1.00 96.00 269 VAL A C 1
ATOM 2130 O O . VAL A 1 269 ? 0.721 13.013 4.804 1.00 96.00 269 VAL A O 1
ATOM 2133 N N . LYS A 1 270 ? -0.277 11.757 6.370 1.00 93.50 270 LYS A N 1
ATOM 2134 C CA . LYS A 1 270 ? -1.485 11.487 5.599 1.00 93.50 270 LYS A CA 1
ATOM 2135 C C . LYS A 1 270 ? -2.591 12.475 5.971 1.00 93.50 270 LYS A C 1
ATOM 2137 O O . LYS A 1 270 ? -3.079 12.465 7.096 1.00 93.50 270 LYS A O 1
ATOM 2142 N N . ALA A 1 271 ? -2.984 13.316 5.021 1.00 91.75 271 ALA A N 1
ATOM 2143 C CA . ALA A 1 271 ? -4.157 14.169 5.147 1.00 91.75 271 ALA A CA 1
ATOM 2144 C C . ALA A 1 271 ? -5.434 13.333 5.036 1.00 91.75 271 ALA A C 1
ATOM 2146 O O . ALA A 1 271 ? -5.537 12.440 4.189 1.00 91.75 271 ALA A O 1
ATOM 2147 N N . ILE A 1 272 ? -6.405 13.645 5.891 1.00 88.00 272 ILE A N 1
ATOM 2148 C CA . ILE A 1 272 ? -7.679 12.936 5.955 1.00 88.00 272 ILE A CA 1
ATOM 2149 C C . ILE A 1 272 ? -8.713 13.734 5.144 1.00 88.00 272 ILE A C 1
ATOM 2151 O O . ILE A 1 272 ? -8.945 14.907 5.449 1.00 88.00 272 ILE A O 1
ATOM 2155 N N . PRO A 1 273 ? -9.323 13.144 4.099 1.00 84.62 273 PRO A N 1
ATOM 2156 C CA . PRO A 1 273 ? -10.399 13.789 3.353 1.00 84.62 273 PRO A CA 1
ATOM 2157 C C . PRO A 1 273 ? -11.543 14.246 4.261 1.00 84.62 273 PRO A C 1
ATOM 2159 O O . PRO A 1 273 ? -11.972 13.506 5.143 1.00 84.62 273 PRO A O 1
ATOM 2162 N N . GLY A 1 274 ? -12.046 15.457 4.018 1.00 83.00 274 GLY A N 1
ATOM 2163 C CA . GLY A 1 274 ? -13.133 16.059 4.795 1.00 83.00 274 GLY A CA 1
ATOM 2164 C C . GLY A 1 274 ? -12.700 16.901 6.000 1.00 83.00 274 GLY A C 1
ATOM 2165 O O . GLY A 1 274 ? -13.577 17.472 6.637 1.00 83.00 274 GLY A O 1
ATOM 2166 N N . ALA A 1 275 ? -11.399 17.008 6.296 1.00 87.81 275 ALA A N 1
ATOM 2167 C CA . ALA A 1 275 ? -10.901 17.896 7.351 1.00 87.81 275 ALA A CA 1
ATOM 2168 C C . ALA A 1 275 ? -11.074 19.379 6.989 1.00 87.81 275 ALA A C 1
ATOM 2170 O O . ALA A 1 275 ? -11.036 19.740 5.806 1.00 87.81 275 ALA A O 1
ATOM 2171 N N . ASP A 1 276 ? -11.196 20.234 8.007 1.00 91.69 276 ASP A N 1
ATOM 2172 C CA . ASP A 1 276 ? -11.161 21.688 7.846 1.00 91.69 276 ASP A CA 1
ATOM 2173 C C . ASP A 1 276 ? -9.883 22.132 7.116 1.00 91.69 276 ASP A C 1
ATOM 2175 O O . ASP A 1 276 ? -8.776 21.631 7.352 1.00 91.69 276 ASP A O 1
ATOM 2179 N N . GLU A 1 277 ? -10.037 23.102 6.217 1.00 91.12 277 GLU A N 1
ATOM 2180 C CA . GLU A 1 277 ? -8.952 23.596 5.370 1.00 91.12 277 GLU A CA 1
ATOM 2181 C C . GLU A 1 277 ? -7.777 24.117 6.211 1.00 91.12 277 GLU A C 1
ATOM 2183 O O . GLU A 1 277 ? -6.619 23.854 5.883 1.00 91.12 277 GLU A O 1
ATOM 2188 N N . LYS A 1 278 ? -8.032 24.760 7.354 1.00 94.06 278 LYS A N 1
ATOM 2189 C CA . LYS A 1 278 ? -6.963 25.264 8.229 1.00 94.06 278 LYS A CA 1
ATOM 2190 C C . LYS A 1 278 ? -6.126 24.142 8.835 1.00 94.06 278 LYS A C 1
ATOM 2192 O O . LYS A 1 278 ? -4.928 24.320 9.041 1.00 94.06 278 LYS A O 1
ATOM 2197 N N . LEU A 1 279 ? -6.727 22.981 9.096 1.00 95.38 279 LEU A N 1
ATOM 2198 C CA . LEU A 1 279 ? -6.011 21.821 9.632 1.00 95.38 279 LEU A CA 1
ATOM 2199 C C . LEU A 1 279 ? -5.097 21.205 8.566 1.00 95.38 279 LEU A C 1
ATOM 2201 O O . LEU A 1 279 ? -3.949 20.866 8.852 1.00 95.38 279 LEU A O 1
ATOM 2205 N N . ILE A 1 280 ? -5.571 21.108 7.319 1.00 93.50 280 ILE A N 1
ATOM 2206 C CA . ILE A 1 280 ? -4.752 20.661 6.181 1.00 93.50 280 ILE A CA 1
ATOM 2207 C C . ILE A 1 280 ? -3.574 21.611 5.950 1.00 93.50 280 ILE A C 1
ATOM 2209 O O . ILE A 1 280 ? -2.445 21.159 5.744 1.00 93.50 280 ILE A O 1
ATOM 2213 N N . GLU A 1 281 ? -3.821 22.917 6.021 1.00 93.75 281 GLU A N 1
ATOM 2214 C CA . GLU A 1 281 ? -2.778 23.931 5.892 1.00 93.75 281 GLU A CA 1
ATOM 2215 C C . GLU A 1 281 ? -1.733 23.807 7.014 1.00 93.75 281 GLU A C 1
ATOM 2217 O O . GLU A 1 281 ? -0.527 23.762 6.760 1.00 93.75 281 GLU A O 1
ATOM 2222 N N . GLU A 1 282 ? -2.177 23.679 8.264 1.00 95.31 282 GLU A N 1
ATOM 2223 C CA . GLU A 1 282 ? -1.276 23.546 9.405 1.00 95.31 282 GLU A CA 1
ATOM 2224 C C . GLU A 1 282 ? -0.421 22.269 9.337 1.00 95.31 282 GLU A C 1
ATOM 2226 O O . GLU A 1 282 ? 0.787 22.322 9.591 1.00 95.31 282 GLU A O 1
ATOM 2231 N N . LEU A 1 283 ? -1.004 21.138 8.921 1.00 95.44 283 LEU A N 1
ATOM 2232 C CA . LEU A 1 283 ? -0.254 19.909 8.637 1.00 95.44 283 LEU A CA 1
ATOM 2233 C C . LEU A 1 283 ? 0.851 20.149 7.602 1.00 95.44 283 LEU A C 1
ATOM 2235 O O . LEU A 1 283 ? 1.976 19.670 7.776 1.00 95.44 283 LEU A O 1
ATOM 2239 N N . GLY A 1 284 ? 0.558 20.915 6.550 1.00 94.62 284 GLY A N 1
ATOM 2240 C CA . GLY A 1 284 ? 1.505 21.179 5.471 1.00 94.62 284 GLY A CA 1
ATOM 2241 C C . GLY A 1 284 ? 2.713 22.020 5.876 1.00 94.62 284 GLY A C 1
ATOM 2242 O O . GLY A 1 284 ? 3.799 21.817 5.335 1.00 94.62 284 GLY A O 1
ATOM 2243 N N . PHE A 1 285 ? 2.578 22.896 6.874 1.00 95.12 285 PHE A N 1
ATOM 2244 C CA . PHE A 1 285 ? 3.711 23.639 7.444 1.00 95.12 285 PHE A CA 1
ATOM 2245 C C . PHE A 1 285 ? 4.576 22.820 8.413 1.00 95.12 285 PHE A C 1
ATOM 2247 O O . PHE A 1 285 ? 5.675 23.252 8.772 1.00 95.12 285 PHE A O 1
ATOM 2254 N N . LEU A 1 286 ? 4.085 21.670 8.876 1.00 95.50 286 LEU A N 1
ATOM 2255 C CA . LEU A 1 286 ? 4.779 20.809 9.837 1.00 95.50 286 LEU A CA 1
ATOM 2256 C C . LEU A 1 286 ? 5.456 19.599 9.173 1.00 95.50 286 LEU A C 1
ATOM 2258 O O . LEU A 1 286 ? 6.461 19.094 9.691 1.00 95.50 286 LEU A O 1
ATOM 2262 N N . ALA A 1 287 ? 4.921 19.145 8.039 1.00 96.31 287 ALA A N 1
ATOM 2263 C CA . ALA A 1 287 ? 5.379 17.970 7.309 1.00 96.31 287 ALA A CA 1
ATOM 2264 C C . ALA A 1 287 ? 6.256 18.310 6.093 1.00 96.31 287 ALA A C 1
ATOM 2266 O O . ALA A 1 287 ? 6.122 19.357 5.464 1.00 96.31 287 ALA A O 1
ATOM 2267 N N . ASP A 1 288 ? 7.127 17.372 5.719 1.00 95.12 288 ASP A N 1
ATOM 2268 C CA . ASP A 1 288 ? 7.928 17.464 4.497 1.00 95.12 288 ASP A CA 1
ATOM 2269 C C . ASP A 1 288 ? 7.121 17.026 3.268 1.00 95.12 288 ASP A C 1
ATOM 2271 O O . ASP A 1 288 ? 7.229 17.624 2.199 1.00 95.12 288 ASP A O 1
ATOM 2275 N N . ARG A 1 289 ? 6.297 15.982 3.417 1.00 95.19 289 ARG A N 1
ATOM 2276 C CA . ARG A 1 289 ? 5.402 15.435 2.384 1.00 95.19 289 ARG A CA 1
ATOM 2277 C C . ARG A 1 289 ? 4.006 15.227 2.950 1.00 95.19 289 ARG A C 1
ATOM 2279 O O . ARG A 1 289 ? 3.849 14.797 4.090 1.00 95.19 289 ARG A O 1
ATOM 2286 N N . MET A 1 290 ? 3.003 15.448 2.109 1.00 95.00 290 MET A N 1
ATOM 2287 C CA . MET A 1 290 ? 1.617 15.103 2.412 1.00 95.00 290 MET A CA 1
ATOM 2288 C C . MET A 1 290 ? 1.089 14.067 1.425 1.00 95.00 290 MET A C 1
ATOM 2290 O O . MET A 1 290 ? 1.438 14.078 0.243 1.00 95.00 290 MET A O 1
ATOM 2294 N N . SER A 1 291 ? 0.235 13.161 1.887 1.00 92.94 291 SER A N 1
ATOM 2295 C CA . SER A 1 291 ? -0.537 12.302 0.989 1.00 92.94 291 SER A CA 1
ATOM 2296 C C . SER A 1 291 ? -2.004 12.251 1.330 1.00 92.94 291 SER A C 1
ATOM 2298 O O . SER A 1 291 ? -2.369 12.292 2.498 1.00 92.94 291 SER A O 1
ATOM 2300 N N . VAL A 1 292 ? -2.823 12.073 0.304 1.00 88.06 292 VAL A N 1
ATOM 2301 C CA . VAL A 1 292 ? -4.264 11.848 0.421 1.00 88.06 292 VAL A CA 1
ATOM 2302 C C . VAL A 1 292 ? -4.559 10.515 -0.259 1.00 88.06 292 VAL A C 1
ATOM 2304 O O . VAL A 1 292 ? -4.083 10.292 -1.371 1.00 88.06 292 VAL A O 1
ATOM 2307 N N . ASN A 1 293 ? -5.284 9.608 0.396 1.00 81.38 293 ASN A N 1
ATOM 2308 C CA . ASN A 1 293 ? -5.611 8.304 -0.192 1.00 81.38 293 ASN A CA 1
ATOM 2309 C C . ASN A 1 293 ? -6.700 8.441 -1.254 1.00 81.38 293 ASN A C 1
ATOM 2311 O O . ASN A 1 293 ? -7.759 8.972 -0.944 1.00 81.38 293 ASN A O 1
ATOM 2315 N N . VAL A 1 294 ? -6.452 7.907 -2.453 1.00 74.69 294 VAL A N 1
ATOM 2316 C CA . VAL A 1 294 ? -7.425 7.760 -3.549 1.00 74.69 294 VAL A CA 1
ATOM 2317 C C . VAL A 1 294 ? -7.491 6.271 -3.877 1.00 74.69 294 VAL A C 1
ATOM 2319 O O . VAL A 1 294 ? -6.993 5.809 -4.896 1.00 74.69 294 VAL A O 1
ATOM 2322 N N . GLU A 1 295 ? -8.026 5.496 -2.933 1.00 71.12 295 GLU A N 1
ATOM 2323 C CA . GLU A 1 295 ? -8.011 4.025 -2.980 1.00 71.12 295 GLU A CA 1
ATOM 2324 C C . GLU A 1 295 ? -8.714 3.476 -4.221 1.00 71.12 295 GLU A C 1
ATOM 2326 O O . GLU A 1 295 ? -8.232 2.512 -4.811 1.00 71.12 295 GLU A O 1
ATOM 2331 N N . LEU A 1 296 ? -9.808 4.127 -4.628 1.00 68.50 296 LEU A N 1
ATOM 2332 C CA . LEU A 1 296 ? -10.602 3.758 -5.791 1.00 68.50 296 LEU A CA 1
ATOM 2333 C C . LEU A 1 296 ? -10.405 4.793 -6.912 1.00 68.50 296 LEU A C 1
ATOM 2335 O O . LEU A 1 296 ? -10.648 5.982 -6.680 1.00 68.50 296 LEU A O 1
ATOM 2339 N N . PRO A 1 297 ? -9.946 4.369 -8.104 1.00 61.06 297 PRO A N 1
ATOM 2340 C CA . PRO A 1 297 ? -9.602 5.270 -9.204 1.00 61.06 297 PRO A CA 1
ATOM 2341 C C . PRO A 1 297 ? -10.790 6.066 -9.763 1.00 61.06 297 PRO A C 1
ATOM 2343 O O . PRO A 1 297 ? -10.668 7.270 -10.005 1.00 61.06 297 PRO A O 1
ATOM 2346 N N . SER A 1 298 ? -11.926 5.408 -10.001 1.00 67.75 298 SER A N 1
ATOM 2347 C CA . SER A 1 298 ? -13.078 5.985 -10.704 1.00 67.75 298 SER A CA 1
ATOM 2348 C C . SER A 1 298 ? -14.253 6.327 -9.782 1.00 67.75 298 SER A C 1
ATOM 2350 O O . SER A 1 298 ? -14.394 5.798 -8.678 1.00 67.75 298 SER A O 1
ATOM 2352 N N . ARG A 1 299 ? -15.132 7.233 -10.242 1.00 69.81 299 ARG A N 1
ATOM 2353 C CA . ARG A 1 299 ? -16.368 7.589 -9.517 1.00 69.81 299 ARG A CA 1
ATOM 2354 C C . ARG A 1 299 ? -17.335 6.415 -9.473 1.00 69.81 299 ARG A C 1
ATOM 2356 O O . ARG A 1 299 ? -18.037 6.240 -8.484 1.00 69.81 299 ARG A O 1
ATOM 2363 N N . GLU A 1 300 ? -17.364 5.643 -10.549 1.00 68.88 300 GLU A N 1
ATOM 2364 C CA . GLU A 1 300 ? -18.167 4.446 -10.720 1.00 68.88 300 GLU A CA 1
ATOM 2365 C C . GLU A 1 300 ? -17.751 3.389 -9.692 1.00 68.88 300 GLU A C 1
ATOM 2367 O O . GLU A 1 300 ? -18.601 2.919 -8.939 1.00 68.88 300 GLU A O 1
ATOM 2372 N N . SER A 1 301 ? -16.449 3.109 -9.571 1.00 69.44 301 SER A N 1
ATOM 2373 C CA . SER A 1 301 ? -15.925 2.170 -8.574 1.00 69.44 301 SER A CA 1
ATOM 2374 C C . SER A 1 301 ? -16.066 2.687 -7.146 1.00 69.44 301 SER A C 1
ATOM 2376 O O . SER A 1 301 ? -16.399 1.907 -6.260 1.00 69.44 301 SER A O 1
ATOM 2378 N N . LEU A 1 302 ? -15.886 3.994 -6.905 1.00 70.50 302 LEU A N 1
ATOM 2379 C CA . LEU A 1 302 ? -16.147 4.590 -5.590 1.00 70.50 302 LEU A CA 1
ATOM 2380 C C . LEU A 1 302 ? -17.615 4.409 -5.187 1.00 70.50 302 LEU A C 1
ATOM 2382 O O . LEU A 1 302 ? -17.887 3.992 -4.072 1.00 70.50 302 LEU A O 1
ATOM 2386 N N . LYS A 1 303 ? -18.561 4.661 -6.097 1.00 68.88 303 LYS A N 1
ATOM 2387 C CA . LYS A 1 303 ? -19.992 4.474 -5.828 1.00 68.88 303 LYS A CA 1
ATOM 2388 C C . LYS A 1 303 ? -20.361 3.000 -5.636 1.00 68.88 303 LYS A C 1
ATOM 2390 O O . LYS A 1 303 ? -21.255 2.711 -4.850 1.00 68.88 303 LYS A O 1
ATOM 2395 N N . LEU A 1 304 ? -19.699 2.096 -6.359 1.00 66.38 304 LEU A N 1
ATOM 2396 C CA . LEU A 1 304 ? -19.940 0.656 -6.284 1.00 66.38 304 LEU A CA 1
ATOM 2397 C C . LEU A 1 304 ? -19.411 0.046 -4.978 1.00 66.38 304 LEU A C 1
ATOM 2399 O O . LEU A 1 304 ? -20.125 -0.713 -4.338 1.00 66.38 304 LEU A O 1
ATOM 2403 N N . LEU A 1 305 ? -18.176 0.380 -4.596 1.00 62.06 305 LEU A N 1
ATOM 2404 C CA . LEU A 1 305 ? -17.451 -0.276 -3.500 1.00 62.06 305 LEU A CA 1
ATOM 2405 C C . LEU A 1 305 ? -17.423 0.545 -2.202 1.00 62.06 305 LEU A C 1
ATOM 2407 O O . LEU A 1 305 ? -17.078 0.025 -1.147 1.00 62.06 305 LEU A O 1
ATOM 2411 N N . ALA A 1 306 ? -17.737 1.840 -2.260 1.00 60.03 306 ALA A N 1
ATOM 2412 C CA . ALA A 1 306 ? -17.745 2.734 -1.103 1.00 60.03 306 ALA A CA 1
ATOM 2413 C C . ALA A 1 306 ? -18.775 3.877 -1.272 1.00 60.03 306 ALA A C 1
ATOM 2415 O O . ALA A 1 306 ? -18.383 5.049 -1.330 1.00 60.03 306 ALA A O 1
ATOM 2416 N N . PRO A 1 307 ? -20.087 3.568 -1.345 1.00 60.84 307 PRO A N 1
ATOM 2417 C CA . PRO A 1 307 ? -21.141 4.535 -1.681 1.00 60.84 307 PRO A CA 1
ATOM 2418 C C . PRO A 1 307 ? -21.229 5.731 -0.720 1.00 60.84 307 PRO A C 1
ATOM 2420 O O . PRO A 1 307 ? -21.663 6.808 -1.127 1.00 60.84 307 PRO A O 1
ATOM 2423 N N . ASP A 1 308 ? -20.771 5.569 0.523 1.00 59.41 308 ASP A N 1
ATOM 2424 C CA . ASP A 1 308 ? -20.762 6.624 1.543 1.00 59.41 308 ASP A CA 1
ATOM 2425 C C . ASP A 1 308 ? -19.619 7.646 1.376 1.00 59.41 308 ASP A C 1
ATOM 2427 O O . ASP A 1 308 ? -19.579 8.659 2.081 1.00 59.41 308 ASP A O 1
ATOM 2431 N N . LYS A 1 309 ? -18.659 7.408 0.468 1.00 64.06 309 LYS A N 1
ATOM 2432 C CA . LYS A 1 309 ? -17.548 8.337 0.203 1.00 64.06 309 LYS A CA 1
ATOM 2433 C C . LYS A 1 309 ? -17.942 9.338 -0.888 1.00 64.06 309 LYS A C 1
ATOM 2435 O O . LYS A 1 309 ? -18.207 8.958 -2.024 1.00 64.06 309 LYS A O 1
ATOM 2440 N N . ASP A 1 310 ? -17.889 10.635 -0.579 1.00 66.19 310 ASP A N 1
ATOM 2441 C CA . ASP A 1 310 ? -18.071 11.697 -1.579 1.00 66.19 310 ASP A CA 1
ATOM 2442 C C . ASP A 1 310 ? -16.824 11.830 -2.488 1.00 66.19 310 ASP A C 1
ATOM 2444 O O . ASP A 1 310 ? -15.735 12.162 -1.996 1.00 66.19 310 ASP A O 1
ATOM 2448 N N . PRO A 1 311 ? -16.955 11.643 -3.821 1.00 66.00 311 PRO A N 1
ATOM 2449 C CA . PRO A 1 311 ? -15.855 11.844 -4.758 1.00 66.00 311 PRO A CA 1
ATOM 2450 C C . PRO A 1 311 ? -15.248 13.252 -4.718 1.00 66.00 311 PRO A C 1
ATOM 2452 O O . PRO A 1 311 ? -14.065 13.413 -5.017 1.00 66.00 311 PRO A O 1
ATOM 2455 N N . PHE A 1 312 ? -16.029 14.289 -4.399 1.00 68.19 312 PHE A N 1
ATOM 2456 C CA . PHE A 1 312 ? -15.533 15.668 -4.365 1.00 68.19 312 PHE A CA 1
ATOM 2457 C C . PHE A 1 312 ? -14.704 15.949 -3.107 1.00 68.19 312 PHE A C 1
ATOM 2459 O O . PHE A 1 312 ? -13.638 16.567 -3.205 1.00 68.19 312 PHE A O 1
ATOM 2466 N N . ALA A 1 313 ? -15.133 15.440 -1.949 1.00 69.44 313 ALA A N 1
ATOM 2467 C CA . ALA A 1 313 ? -14.385 15.518 -0.695 1.00 69.44 313 ALA A CA 1
ATOM 2468 C C . ALA A 1 313 ? -12.995 14.854 -0.771 1.00 69.44 313 ALA A C 1
ATOM 2470 O O . ALA A 1 313 ? -12.070 15.280 -0.080 1.00 69.44 313 ALA A O 1
ATOM 2471 N N . LEU A 1 314 ? -12.828 13.858 -1.646 1.00 72.62 314 LEU A N 1
ATOM 2472 C CA . LEU A 1 314 ? -11.583 13.110 -1.854 1.00 72.62 314 LEU A CA 1
ATOM 2473 C C . LEU A 1 314 ? -10.460 13.963 -2.469 1.00 72.62 314 LEU A C 1
ATOM 2475 O O . LEU A 1 314 ? -9.313 13.909 -2.025 1.00 72.62 314 LEU A O 1
ATOM 2479 N N . TYR A 1 315 ? -10.793 14.795 -3.461 1.00 81.94 315 TYR A N 1
ATOM 2480 C CA . TYR A 1 315 ? -9.817 15.616 -4.193 1.00 81.94 315 TYR A CA 1
ATOM 2481 C C . TYR A 1 315 ? -9.637 17.026 -3.624 1.00 81.94 315 TYR A C 1
ATOM 2483 O O . TYR A 1 315 ? -8.659 17.704 -3.952 1.00 81.94 315 TYR A O 1
ATOM 2491 N N . LYS A 1 316 ? -10.565 17.489 -2.778 1.00 84.62 316 LYS A N 1
ATOM 2492 C CA . LYS A 1 316 ? -10.518 18.829 -2.178 1.00 84.62 316 LYS A CA 1
ATOM 2493 C C . LYS A 1 316 ? -9.188 19.109 -1.445 1.00 84.62 316 LYS A C 1
ATOM 2495 O O . LYS A 1 316 ? -8.580 20.133 -1.764 1.00 84.62 316 LYS A O 1
ATOM 2500 N N . PRO A 1 317 ? -8.664 18.220 -0.573 1.00 86.44 317 PRO A N 1
ATOM 2501 C CA . PRO A 1 317 ? -7.399 18.475 0.117 1.00 86.44 317 PRO A CA 1
ATOM 2502 C C . PRO A 1 317 ? -6.206 18.527 -0.843 1.00 86.44 317 PRO A C 1
ATOM 2504 O O . PRO A 1 317 ? -5.318 19.353 -0.672 1.00 86.44 317 PRO A O 1
ATOM 2507 N N . MET A 1 318 ? -6.194 17.696 -1.894 1.00 89.81 318 MET A N 1
ATOM 2508 C CA . MET A 1 318 ? -5.128 17.730 -2.906 1.00 89.81 318 MET A CA 1
ATOM 2509 C C . MET A 1 318 ? -5.082 19.078 -3.620 1.00 89.81 318 MET A C 1
ATOM 2511 O O . MET A 1 318 ? -4.013 19.674 -3.753 1.00 89.81 318 MET A O 1
ATOM 2515 N N . LYS A 1 319 ? -6.256 19.578 -4.035 1.00 90.19 319 LYS A N 1
ATOM 2516 C CA . LYS A 1 319 ? -6.394 20.895 -4.665 1.00 90.19 319 LYS A CA 1
ATOM 2517 C C . LYS A 1 319 ? -5.870 21.995 -3.751 1.00 90.19 319 LYS A C 1
ATOM 2519 O O . LYS A 1 319 ? -5.100 22.837 -4.203 1.00 90.19 319 LYS A O 1
ATOM 2524 N N . GLN A 1 320 ? -6.266 21.956 -2.483 1.00 89.88 320 GLN A N 1
ATOM 2525 C CA . GLN A 1 320 ? -5.842 22.930 -1.491 1.00 89.88 320 GLN A CA 1
ATOM 2526 C C . GLN A 1 320 ? -4.316 22.928 -1.326 1.00 89.88 320 GLN A C 1
ATOM 2528 O O . GLN A 1 320 ? -3.696 23.979 -1.443 1.00 89.88 320 GLN A O 1
ATOM 2533 N N . ILE A 1 321 ? -3.692 21.756 -1.153 1.00 90.50 321 ILE A N 1
ATOM 2534 C CA . ILE A 1 321 ? -2.230 21.639 -1.016 1.00 90.50 321 ILE A CA 1
ATOM 2535 C C . ILE A 1 321 ? -1.515 22.245 -2.236 1.00 90.50 321 ILE A C 1
ATOM 2537 O O . ILE A 1 321 ? -0.535 22.977 -2.071 1.00 90.50 321 ILE A O 1
ATOM 2541 N N . THR A 1 322 ? -2.005 21.979 -3.455 1.00 91.44 322 THR A N 1
ATOM 2542 C CA . THR A 1 322 ? -1.457 22.568 -4.690 1.00 91.44 322 THR A CA 1
ATOM 2543 C C . THR A 1 322 ? -1.601 24.088 -4.696 1.00 91.44 322 THR A C 1
ATOM 2545 O O . THR A 1 322 ? -0.633 24.789 -4.978 1.00 91.44 322 THR A O 1
ATOM 2548 N N . GLN A 1 323 ? -2.788 24.607 -4.364 1.00 91.69 323 GLN A N 1
ATOM 2549 C CA . GLN A 1 323 ? -3.059 26.047 -4.335 1.00 91.69 323 GLN A CA 1
ATOM 2550 C C . GLN A 1 323 ? -2.155 26.762 -3.331 1.00 91.69 323 GLN A C 1
ATOM 2552 O O . GLN A 1 323 ? -1.442 27.682 -3.721 1.00 91.69 323 GLN A O 1
ATOM 2557 N N . THR A 1 324 ? -2.073 26.270 -2.093 1.00 90.00 324 THR A N 1
ATOM 2558 C CA . THR A 1 324 ? -1.210 26.845 -1.053 1.00 90.00 324 THR A CA 1
ATOM 2559 C C . THR A 1 324 ? 0.269 26.798 -1.448 1.00 90.00 324 THR A C 1
ATOM 2561 O O . THR A 1 324 ? 0.993 27.776 -1.269 1.00 90.00 324 THR A O 1
ATOM 2564 N N . THR A 1 325 ? 0.736 25.699 -2.054 1.00 88.56 325 THR A N 1
ATOM 2565 C CA . THR A 1 325 ? 2.120 25.609 -2.559 1.00 88.56 325 THR A CA 1
ATOM 2566 C C . THR A 1 325 ? 2.392 26.653 -3.645 1.00 88.56 325 THR A C 1
ATOM 2568 O O . THR A 1 325 ? 3.423 27.329 -3.606 1.00 88.56 325 THR A O 1
ATOM 2571 N N . ASN A 1 326 ? 1.464 26.822 -4.588 1.00 88.62 326 ASN A N 1
ATOM 2572 C CA . ASN A 1 326 ? 1.604 27.765 -5.696 1.00 88.62 326 ASN A CA 1
ATOM 2573 C C . ASN A 1 326 ? 1.513 29.226 -5.245 1.00 88.62 326 ASN A C 1
ATOM 2575 O O . ASN A 1 326 ? 2.265 30.061 -5.746 1.00 88.62 326 ASN A O 1
ATOM 2579 N N . GLU A 1 327 ? 0.650 29.538 -4.281 1.00 87.31 327 GLU A N 1
ATOM 2580 C CA . GLU A 1 327 ? 0.554 30.864 -3.666 1.00 87.31 327 GLU A CA 1
ATOM 2581 C C . GLU A 1 327 ? 1.861 31.234 -2.956 1.00 87.31 327 GLU A C 1
ATOM 2583 O O . GLU A 1 327 ? 2.434 32.290 -3.220 1.00 87.31 327 GLU A O 1
ATOM 2588 N N . LEU A 1 328 ? 2.410 30.338 -2.130 1.00 83.19 328 LEU A N 1
ATOM 2589 C CA . LEU A 1 328 ? 3.672 30.582 -1.422 1.00 83.19 328 LEU A CA 1
ATOM 2590 C C . LEU A 1 328 ? 4.877 30.694 -2.369 1.00 83.19 328 LEU A C 1
ATOM 2592 O O . LEU A 1 328 ? 5.808 31.460 -2.101 1.00 83.19 328 LEU A O 1
ATOM 2596 N N . ALA A 1 329 ? 4.869 29.974 -3.495 1.00 81.25 329 ALA A N 1
ATOM 2597 C CA . ALA A 1 329 ? 5.928 30.049 -4.500 1.00 81.25 329 ALA A CA 1
ATOM 2598 C C . ALA A 1 329 ? 6.032 31.434 -5.171 1.00 81.25 329 ALA A C 1
ATOM 2600 O O . ALA A 1 329 ? 7.125 31.826 -5.590 1.00 81.25 329 ALA A O 1
ATOM 2601 N N . GLN A 1 330 ? 4.931 32.194 -5.235 1.00 80.69 330 GLN A N 1
ATOM 2602 C CA . GLN A 1 330 ? 4.888 33.537 -5.830 1.00 80.69 330 GLN A CA 1
ATOM 2603 C C . GLN A 1 330 ? 5.547 34.616 -4.959 1.00 80.69 330 GLN A C 1
ATOM 2605 O O . GLN A 1 330 ? 5.878 35.687 -5.467 1.00 80.69 330 GLN A O 1
ATOM 2610 N N . PHE A 1 331 ? 5.818 34.332 -3.679 1.00 76.81 331 PHE A N 1
ATOM 2611 C CA . PHE A 1 331 ? 6.431 35.281 -2.744 1.00 76.81 331 PHE A CA 1
ATOM 2612 C C . PHE A 1 331 ? 7.832 34.830 -2.282 1.00 76.81 331 PHE A C 1
ATOM 2614 O O . PHE A 1 331 ? 8.055 34.566 -1.097 1.00 76.81 331 PHE A O 1
ATOM 2621 N N . PRO A 1 332 ? 8.845 34.783 -3.175 1.00 60.38 332 PRO A N 1
ATOM 2622 C CA . PRO A 1 332 ? 10.178 34.270 -2.849 1.00 60.38 332 PRO A CA 1
ATOM 2623 C C . PRO A 1 332 ? 10.927 35.088 -1.782 1.00 60.38 332 PRO A C 1
ATOM 2625 O O . PRO A 1 332 ? 11.855 34.565 -1.170 1.00 60.38 332 PRO A O 1
ATOM 2628 N N . ALA A 1 333 ? 10.527 36.336 -1.514 1.00 58.25 333 ALA A N 1
ATOM 2629 C CA . ALA A 1 333 ? 11.086 37.156 -0.435 1.00 58.25 333 ALA A CA 1
ATOM 2630 C C . ALA A 1 333 ? 10.722 36.641 0.977 1.00 58.25 333 ALA A C 1
ATOM 2632 O O . ALA A 1 333 ? 11.445 36.918 1.933 1.00 58.25 333 ALA A O 1
ATOM 2633 N N . LEU A 1 334 ? 9.662 35.830 1.110 1.00 54.41 334 LEU A N 1
ATOM 2634 C CA . LEU A 1 334 ? 9.263 35.159 2.354 1.00 54.41 334 LEU A CA 1
ATOM 2635 C C . LEU A 1 334 ? 10.014 33.832 2.596 1.00 54.41 334 LEU A C 1
ATOM 2637 O O . LEU A 1 334 ? 9.759 33.166 3.595 1.00 54.41 334 LEU A O 1
ATOM 2641 N N . LYS A 1 335 ? 10.990 33.452 1.750 1.00 51.75 335 LYS A N 1
ATOM 2642 C CA . LYS A 1 335 ? 11.767 32.190 1.850 1.00 51.75 335 LYS A CA 1
ATOM 2643 C C . LYS A 1 335 ? 12.585 31.998 3.136 1.00 51.75 335 LYS A C 1
ATOM 2645 O O . LYS A 1 335 ? 13.154 30.928 3.325 1.00 51.75 335 LYS A O 1
ATOM 2650 N N . LYS A 1 336 ? 12.658 32.997 4.021 1.00 52.84 336 LYS A N 1
ATOM 2651 C CA . LYS A 1 336 ? 13.163 32.813 5.396 1.00 52.84 336 LYS A CA 1
ATOM 2652 C C . LYS A 1 336 ? 12.126 32.177 6.346 1.00 52.84 336 LYS A C 1
ATOM 2654 O O . LYS A 1 336 ? 12.469 31.898 7.490 1.00 52.84 336 LYS A O 1
ATOM 2659 N N . GLY A 1 337 ? 10.882 31.976 5.899 1.00 58.47 337 GLY A N 1
ATOM 2660 C CA . GLY A 1 337 ? 9.792 31.332 6.639 1.00 58.47 337 GLY A CA 1
ATOM 2661 C C . GLY A 1 337 ? 9.756 29.802 6.519 1.00 58.47 337 GLY A C 1
ATOM 2662 O O . GLY A 1 337 ? 10.604 29.187 5.875 1.00 58.47 337 GLY A O 1
ATOM 2663 N N . LYS A 1 338 ? 8.760 29.180 7.165 1.00 65.00 338 LYS A N 1
ATOM 2664 C CA . LYS A 1 338 ? 8.546 27.721 7.164 1.00 65.00 338 LYS A CA 1
ATOM 2665 C C . LYS A 1 338 ? 8.169 27.236 5.760 1.00 65.00 338 LYS A C 1
ATOM 2667 O O . LYS A 1 338 ? 7.285 27.809 5.130 1.00 65.00 338 LYS A O 1
ATOM 2672 N N . SER A 1 339 ? 8.822 26.179 5.280 1.00 82.50 339 SER A N 1
ATOM 2673 C CA . SER A 1 339 ? 8.474 25.538 4.009 1.00 82.50 339 SER A CA 1
ATOM 2674 C C . SER A 1 339 ? 7.168 24.759 4.140 1.00 82.50 339 SER A C 1
ATOM 2676 O O . SER A 1 339 ? 7.039 23.946 5.053 1.00 82.50 339 SER A O 1
ATOM 2678 N N . PHE A 1 340 ? 6.244 24.963 3.206 1.00 91.62 340 PHE A N 1
ATOM 2679 C CA . PHE A 1 340 ? 5.018 24.181 3.101 1.00 91.62 340 PHE A CA 1
ATOM 2680 C C . PHE A 1 340 ? 5.259 22.976 2.189 1.00 91.62 340 PHE A C 1
ATOM 2682 O O . PHE A 1 340 ? 5.591 23.158 1.018 1.00 91.62 340 PHE A O 1
ATOM 2689 N N . VAL A 1 341 ? 5.149 21.761 2.735 1.00 93.50 341 VAL A N 1
ATOM 2690 C CA . VAL A 1 341 ? 5.267 20.478 2.013 1.00 93.50 341 VAL A CA 1
ATOM 2691 C C . VAL A 1 341 ? 6.409 20.460 0.969 1.00 93.50 341 VAL A C 1
ATOM 2693 O O . VAL A 1 341 ? 6.174 20.230 -0.222 1.00 93.50 341 VAL A O 1
ATOM 2696 N N . PRO A 1 342 ? 7.674 20.711 1.363 1.00 91.62 342 PRO A N 1
ATOM 2697 C CA . PRO A 1 342 ? 8.800 20.870 0.434 1.00 91.62 342 PRO A CA 1
ATOM 2698 C C . PRO A 1 342 ? 9.069 19.651 -0.468 1.00 91.62 342 PRO A C 1
ATOM 2700 O O . PRO A 1 342 ? 9.577 19.802 -1.579 1.00 91.62 342 PRO A O 1
ATOM 2703 N N . ALA A 1 343 ? 8.722 18.438 -0.030 1.00 91.38 343 ALA A N 1
ATOM 2704 C CA . ALA A 1 343 ? 8.839 17.217 -0.828 1.00 91.38 343 ALA A CA 1
ATOM 2705 C C . ALA A 1 343 ? 7.602 16.950 -1.718 1.00 91.38 343 ALA A C 1
ATOM 2707 O O . ALA A 1 343 ? 7.574 15.956 -2.457 1.00 91.38 343 ALA A O 1
ATOM 2708 N N . GLY A 1 344 ? 6.612 17.845 -1.690 1.00 92.75 344 GLY A N 1
ATOM 2709 C CA . GLY A 1 344 ? 5.375 17.815 -2.463 1.00 92.75 344 GLY A CA 1
ATOM 2710 C C . GLY A 1 344 ? 4.359 16.789 -1.968 1.00 92.75 344 GLY A C 1
ATOM 2711 O O . GLY A 1 344 ? 4.549 16.141 -0.940 1.00 92.75 344 GLY A O 1
ATOM 2712 N N . GLN A 1 345 ? 3.275 16.619 -2.724 1.00 93.69 345 GLN A N 1
ATOM 2713 C CA . GLN A 1 345 ? 2.194 15.697 -2.375 1.00 93.69 345 GLN A CA 1
ATOM 2714 C C . GLN A 1 345 ? 2.236 14.374 -3.150 1.00 93.69 345 GLN A C 1
ATOM 2716 O O . GLN A 1 345 ? 2.887 14.255 -4.192 1.00 93.69 345 GLN A O 1
ATOM 2721 N N . SER A 1 346 ? 1.576 13.351 -2.611 1.00 92.75 346 SER A N 1
ATOM 2722 C CA . SER A 1 346 ? 1.462 12.016 -3.214 1.00 92.75 346 SER A CA 1
ATOM 2723 C C . SER A 1 346 ? 0.118 11.359 -2.905 1.00 92.75 346 SER A C 1
ATOM 2725 O O . SER A 1 346 ? -0.621 11.823 -2.043 1.00 92.75 346 SER A O 1
ATOM 2727 N N . THR A 1 347 ? -0.197 10.267 -3.588 1.00 90.75 347 THR A N 1
ATOM 2728 C CA . THR A 1 347 ? -1.418 9.488 -3.339 1.00 90.75 347 THR A CA 1
ATOM 2729 C C . THR A 1 347 ? -1.168 7.998 -3.522 1.00 90.75 347 THR A C 1
ATOM 2731 O O . THR A 1 347 ? -0.095 7.611 -3.981 1.00 90.75 347 THR A O 1
ATOM 2734 N N . GLN A 1 348 ? -2.150 7.179 -3.167 1.00 87.19 348 GLN A N 1
ATOM 2735 C CA . GLN A 1 348 ? -2.129 5.732 -3.315 1.00 87.19 348 GLN A CA 1
ATOM 2736 C C . GLN A 1 348 ? -3.443 5.260 -3.933 1.00 87.19 348 GLN A C 1
ATOM 2738 O O . GLN A 1 348 ? -4.497 5.723 -3.500 1.00 87.19 348 GLN A O 1
ATOM 2743 N N . MET A 1 349 ? -3.343 4.335 -4.890 1.00 85.69 349 MET A N 1
ATOM 2744 C CA . MET A 1 349 ? -4.438 3.678 -5.603 1.00 85.69 349 MET A CA 1
ATOM 2745 C C . MET A 1 349 ? -4.332 2.159 -5.433 1.00 85.69 349 MET A C 1
ATOM 2747 O O . MET A 1 349 ? -3.233 1.598 -5.502 1.00 85.69 349 MET A O 1
ATOM 2751 N N . ILE A 1 350 ? -5.468 1.494 -5.224 1.00 83.12 350 ILE A N 1
ATOM 2752 C CA . ILE A 1 350 ? -5.540 0.033 -5.134 1.00 83.12 350 ILE A CA 1
ATOM 2753 C C . ILE A 1 350 ? -5.822 -0.530 -6.528 1.00 83.12 350 ILE A C 1
ATOM 2755 O O . ILE A 1 350 ? -6.721 -0.073 -7.230 1.00 83.12 350 ILE A O 1
ATOM 2759 N N . VAL A 1 351 ? -5.040 -1.524 -6.943 1.00 81.19 351 VAL A N 1
ATOM 2760 C CA . VAL A 1 351 ? -5.093 -2.120 -8.281 1.00 81.19 351 VAL A CA 1
ATOM 2761 C C . VAL A 1 351 ? -5.671 -3.521 -8.193 1.00 81.19 351 VAL A C 1
ATOM 2763 O O . VAL A 1 351 ? -5.148 -4.372 -7.482 1.00 81.19 351 VAL A O 1
ATOM 2766 N N . GLY A 1 352 ? -6.714 -3.781 -8.975 1.00 75.25 352 GLY A N 1
ATOM 2767 C CA . GLY A 1 352 ? -7.348 -5.096 -9.051 1.00 75.25 352 GLY A CA 1
ATOM 2768 C C . GLY A 1 352 ? -8.576 -5.256 -8.164 1.00 75.25 352 GLY A C 1
ATOM 2769 O O . GLY A 1 352 ? -9.314 -6.194 -8.397 1.00 75.25 352 GLY A O 1
ATOM 2770 N N . ALA A 1 353 ? -8.854 -4.329 -7.240 1.00 72.06 353 ALA A N 1
ATOM 2771 C CA . ALA A 1 353 ? -10.088 -4.338 -6.442 1.00 72.06 353 ALA A CA 1
ATOM 2772 C C . ALA A 1 353 ? -11.346 -4.011 -7.267 1.00 72.06 353 ALA A C 1
ATOM 2774 O O . ALA A 1 353 ? -12.458 -4.274 -6.833 1.00 72.06 353 ALA A O 1
ATOM 2775 N N . SER A 1 354 ? -11.179 -3.401 -8.441 1.00 71.19 354 SER A N 1
ATOM 2776 C CA . SER A 1 354 ? -12.276 -2.967 -9.301 1.00 71.19 354 SER A CA 1
ATOM 2777 C C . SER A 1 354 ? -11.940 -3.230 -10.783 1.00 71.19 354 SER A C 1
ATOM 2779 O O . SER A 1 354 ? -10.756 -3.374 -11.118 1.00 71.19 354 SER A O 1
ATOM 2781 N N . PRO A 1 355 ? -12.945 -3.304 -11.683 1.00 73.88 355 PRO A N 1
ATOM 2782 C CA . PRO A 1 355 ? -12.777 -3.736 -13.076 1.00 73.88 355 PRO A CA 1
ATOM 2783 C C . PRO A 1 355 ? -12.118 -2.687 -13.994 1.00 73.88 355 PRO A C 1
ATOM 2785 O O . PRO A 1 355 ? -12.204 -2.787 -15.217 1.00 73.88 355 PRO A O 1
ATOM 2788 N N . GLU A 1 356 ? -11.473 -1.658 -13.442 1.00 81.06 356 GLU A N 1
ATOM 2789 C CA . GLU A 1 356 ? -10.833 -0.609 -14.237 1.00 81.06 356 GLU A CA 1
ATOM 2790 C C . GLU A 1 356 ? -9.692 -1.163 -15.090 1.00 81.06 356 GLU A C 1
ATOM 2792 O O . GLU A 1 356 ? -8.847 -1.935 -14.622 1.00 81.06 356 GLU A O 1
ATOM 2797 N N . SER A 1 357 ? -9.639 -0.709 -16.341 1.00 87.94 357 SER A N 1
ATOM 2798 C CA . SER A 1 357 ? -8.534 -1.013 -17.247 1.00 87.94 357 SER A CA 1
ATOM 2799 C C . SER A 1 357 ? -7.250 -0.280 -16.854 1.00 87.94 357 SER A C 1
ATOM 2801 O O . SER A 1 357 ? -7.288 0.768 -16.201 1.00 87.94 357 SER A O 1
ATOM 2803 N N . ASP A 1 358 ? -6.099 -0.789 -17.297 1.00 90.81 358 ASP A N 1
ATOM 2804 C CA . ASP A 1 358 ? -4.821 -0.110 -17.055 1.00 90.81 358 ASP A CA 1
ATOM 2805 C C . ASP A 1 358 ? -4.775 1.276 -17.709 1.00 90.81 358 ASP A C 1
ATOM 2807 O O . ASP A 1 358 ? -4.246 2.216 -17.118 1.00 90.81 358 ASP A O 1
ATOM 2811 N N . HIS A 1 359 ? -5.387 1.436 -18.886 1.00 91.69 359 HIS A N 1
ATOM 2812 C CA . HIS A 1 359 ? -5.516 2.720 -19.576 1.00 91.69 359 HIS A CA 1
ATOM 2813 C C . HIS A 1 359 ? -6.245 3.743 -18.706 1.00 91.69 359 HIS A C 1
ATOM 2815 O O . HIS A 1 359 ? -5.756 4.859 -18.532 1.00 91.69 359 HIS A O 1
ATOM 2821 N N . SER A 1 360 ? -7.357 3.348 -18.080 1.00 88.44 360 SER A N 1
ATOM 2822 C CA . SER A 1 360 ? -8.105 4.204 -17.154 1.00 88.44 360 SER A CA 1
ATOM 2823 C C . SER A 1 360 ? -7.253 4.619 -15.951 1.00 88.44 360 SER A C 1
ATOM 2825 O O . SER A 1 360 ? -7.196 5.804 -15.625 1.00 88.44 360 SER A O 1
ATOM 2827 N N . ILE A 1 361 ? -6.543 3.674 -15.326 1.00 89.56 361 ILE A N 1
ATOM 2828 C CA . ILE A 1 361 ? -5.689 3.938 -14.157 1.00 89.56 361 ILE A CA 1
ATOM 2829 C C . ILE A 1 361 ? -4.547 4.900 -14.514 1.00 89.56 361 ILE A C 1
ATOM 2831 O O . ILE A 1 361 ? -4.331 5.890 -13.813 1.00 89.56 361 ILE A O 1
ATOM 2835 N N . VAL A 1 362 ? -3.843 4.657 -15.623 1.00 92.56 362 VAL A N 1
ATOM 2836 C CA . VAL A 1 362 ? -2.735 5.510 -16.088 1.00 92.56 362 VAL A CA 1
ATOM 2837 C C . VAL A 1 362 ? -3.242 6.907 -16.455 1.00 92.56 362 VAL A C 1
ATOM 2839 O O . VAL A 1 362 ? -2.588 7.900 -16.139 1.00 92.56 362 VAL A O 1
ATOM 2842 N N . LYS A 1 363 ? -4.435 7.013 -17.053 1.00 91.88 363 LYS A N 1
ATOM 2843 C CA . LYS A 1 363 ? -5.073 8.297 -17.376 1.00 91.88 363 LYS A CA 1
ATOM 2844 C C . LYS A 1 363 ? -5.481 9.071 -16.127 1.00 91.88 363 LYS A C 1
ATOM 2846 O O . LYS A 1 363 ? -5.355 10.295 -16.086 1.00 91.88 363 LYS A O 1
ATOM 2851 N N . ILE A 1 364 ? -5.944 8.385 -15.085 1.00 89.38 364 ILE A N 1
ATOM 2852 C CA . ILE A 1 364 ? -6.214 9.004 -13.783 1.00 89.38 364 ILE A CA 1
ATOM 2853 C C . ILE A 1 364 ? -4.906 9.507 -13.172 1.00 89.38 364 ILE A C 1
ATOM 2855 O O . ILE A 1 364 ? -4.834 10.676 -12.800 1.00 89.38 364 ILE A O 1
ATOM 2859 N N . ALA A 1 365 ? -3.851 8.689 -13.156 1.00 91.56 365 ALA A N 1
ATOM 2860 C CA . ALA A 1 365 ? -2.539 9.100 -12.666 1.00 91.56 365 ALA A CA 1
ATOM 2861 C C . ALA A 1 365 ? -2.011 10.343 -13.406 1.00 91.56 365 ALA A C 1
ATOM 2863 O O . ALA A 1 365 ? -1.633 11.322 -12.764 1.00 91.56 365 ALA A O 1
ATOM 2864 N N . GLU A 1 366 ? -2.061 10.361 -14.743 1.00 93.69 366 GLU A N 1
ATOM 2865 C CA . GLU A 1 366 ? -1.696 11.523 -15.565 1.00 93.69 366 GLU A CA 1
ATOM 2866 C C . GLU A 1 366 ? -2.491 12.780 -15.178 1.00 93.69 366 GLU A C 1
ATOM 2868 O O . GLU A 1 366 ? -1.905 13.841 -14.945 1.00 93.69 366 GLU A O 1
ATOM 2873 N N . ASN A 1 367 ? -3.814 12.664 -15.035 1.00 90.06 367 ASN A N 1
ATOM 2874 C CA . ASN A 1 367 ? -4.661 13.774 -14.601 1.00 90.06 367 ASN A CA 1
ATOM 2875 C C . ASN A 1 367 ? -4.283 14.286 -13.207 1.00 90.06 367 ASN A C 1
ATOM 2877 O O . ASN A 1 367 ? -4.290 15.496 -12.976 1.00 90.06 367 ASN A O 1
ATOM 2881 N N . LEU A 1 368 ? -3.947 13.390 -12.278 1.00 90.00 368 LEU A N 1
ATOM 2882 C CA . LEU A 1 368 ? -3.529 13.764 -10.930 1.00 90.00 368 LEU A CA 1
ATOM 2883 C C . LEU A 1 368 ? -2.195 14.520 -10.942 1.00 90.00 368 LEU A C 1
ATOM 2885 O O . LEU A 1 368 ? -2.048 15.522 -10.240 1.00 90.00 368 LEU A O 1
ATOM 2889 N N . TYR A 1 369 ? -1.247 14.094 -11.781 1.00 92.69 369 TYR A N 1
ATOM 2890 C CA . TYR A 1 369 ? 0.005 14.816 -12.001 1.00 92.69 369 TYR A CA 1
ATOM 2891 C C . TYR A 1 369 ? -0.223 16.221 -12.552 1.00 92.69 369 TYR A C 1
ATOM 2893 O O . TYR A 1 369 ? 0.370 17.173 -12.052 1.00 92.69 369 TYR A O 1
ATOM 2901 N N . GLN A 1 370 ? -1.087 16.358 -13.558 1.00 90.44 370 GLN A N 1
ATOM 2902 C CA . GLN A 1 370 ? -1.334 17.636 -14.225 1.00 90.44 370 GLN A CA 1
ATOM 2903 C C . GLN A 1 370 ? -2.148 18.609 -13.365 1.00 90.44 370 GLN A C 1
ATOM 2905 O O . GLN A 1 370 ? -1.833 19.794 -13.322 1.00 90.44 370 GLN A O 1
ATOM 2910 N N . LYS A 1 371 ? -3.195 18.128 -12.682 1.00 88.50 371 LYS A N 1
ATOM 2911 C CA . LYS A 1 371 ? -4.125 18.988 -11.932 1.00 88.50 371 LYS A CA 1
ATOM 2912 C C . LYS A 1 371 ? -3.659 19.315 -10.520 1.00 88.50 371 LYS A C 1
ATOM 2914 O O . LYS A 1 371 ? -3.964 20.399 -10.034 1.00 88.50 371 LYS A O 1
ATOM 2919 N N . TYR A 1 372 ? -2.970 18.384 -9.861 1.00 89.50 372 TYR A N 1
ATOM 2920 C CA . TYR A 1 372 ? -2.594 18.519 -8.449 1.00 89.50 372 TYR A CA 1
ATOM 2921 C C . TYR A 1 372 ? -1.079 18.557 -8.228 1.00 89.50 372 TYR A C 1
ATOM 2923 O O . TYR A 1 372 ? -0.626 18.610 -7.086 1.00 89.50 372 TYR A O 1
ATOM 2931 N N . GLU A 1 373 ? -0.282 18.543 -9.301 1.00 90.25 373 GLU A N 1
ATOM 2932 C CA . GLU A 1 373 ? 1.184 18.588 -9.241 1.00 90.25 373 GLU A CA 1
ATOM 2933 C C . GLU A 1 373 ? 1.782 17.505 -8.327 1.00 90.25 373 GLU A C 1
ATOM 2935 O O . GLU A 1 373 ? 2.795 17.715 -7.641 1.00 90.25 373 GLU A O 1
ATOM 2940 N N . LEU A 1 374 ? 1.147 16.324 -8.303 1.00 91.00 374 LEU A N 1
ATOM 2941 C CA . LEU A 1 374 ? 1.620 15.205 -7.498 1.00 91.00 374 LEU A CA 1
ATOM 2942 C C . LEU A 1 374 ? 3.084 14.901 -7.826 1.00 91.00 374 LEU A C 1
ATOM 2944 O O . LEU A 1 374 ? 3.529 14.933 -8.971 1.00 91.00 374 LEU A O 1
ATOM 2948 N N . LYS A 1 375 ? 3.866 14.547 -6.811 1.00 91.75 375 LYS A N 1
ATOM 2949 C CA . LYS A 1 375 ? 5.218 14.030 -7.037 1.00 91.75 375 LYS A CA 1
ATOM 2950 C C . LYS A 1 375 ? 5.203 12.537 -7.305 1.00 91.75 375 LYS A C 1
ATOM 2952 O O . LYS A 1 375 ? 6.122 12.058 -7.963 1.00 91.75 375 LYS A O 1
ATOM 2957 N N . ARG A 1 376 ? 4.208 11.798 -6.798 1.00 89.62 376 ARG A N 1
ATOM 2958 C CA . ARG A 1 376 ? 4.121 10.340 -6.943 1.00 89.62 376 ARG A CA 1
ATOM 2959 C C . ARG A 1 376 ? 2.705 9.799 -6.710 1.00 89.62 376 ARG A C 1
ATOM 2961 O O . ARG A 1 376 ? 2.048 10.230 -5.764 1.00 89.62 376 ARG A O 1
ATOM 2968 N N . VAL A 1 377 ? 2.314 8.815 -7.512 1.00 90.12 377 VAL A N 1
ATOM 2969 C CA . VAL A 1 377 ? 1.196 7.898 -7.283 1.00 90.12 377 VAL A CA 1
ATOM 2970 C C . VAL A 1 377 ? 1.791 6.547 -6.876 1.00 90.12 377 VAL A C 1
ATOM 2972 O O . VAL A 1 377 ? 2.747 6.067 -7.491 1.00 90.12 377 VAL A O 1
ATOM 2975 N N . TYR A 1 378 ? 1.287 5.972 -5.791 1.00 88.56 378 TYR A N 1
ATOM 2976 C CA . TYR A 1 378 ? 1.615 4.621 -5.348 1.00 88.56 378 TYR A CA 1
ATOM 2977 C C . TYR A 1 378 ? 0.514 3.666 -5.796 1.00 88.56 378 TYR A C 1
ATOM 2979 O O . TYR A 1 378 ? -0.665 3.979 -5.672 1.00 88.56 378 TYR A O 1
ATOM 2987 N N . TYR A 1 379 ? 0.909 2.503 -6.292 1.00 86.50 379 TYR A N 1
ATOM 2988 C CA . TYR A 1 379 ? 0.008 1.420 -6.663 1.00 86.50 379 TYR A CA 1
ATOM 2989 C C . TYR A 1 379 ? 0.185 0.289 -5.657 1.00 86.50 379 TYR A C 1
ATOM 2991 O O . TYR A 1 379 ? 1.313 -0.014 -5.263 1.00 86.50 379 TYR A O 1
ATOM 2999 N N . SER A 1 380 ? -0.915 -0.316 -5.228 1.00 82.12 380 SER A N 1
ATOM 3000 C CA . SER A 1 380 ? -0.892 -1.500 -4.370 1.00 82.12 380 SER A CA 1
ATOM 3001 C C . SER A 1 380 ? -1.851 -2.530 -4.931 1.00 82.12 380 SER A C 1
ATOM 3003 O O . SER A 1 380 ? -3.024 -2.217 -5.128 1.00 82.12 380 SER A O 1
ATOM 3005 N N . ALA A 1 381 ? -1.364 -3.737 -5.205 1.00 77.06 381 ALA A N 1
ATOM 3006 C CA . ALA A 1 381 ? -2.220 -4.851 -5.571 1.00 77.06 381 ALA A CA 1
ATOM 3007 C C . ALA A 1 381 ? -3.275 -5.093 -4.481 1.00 77.06 381 ALA A C 1
ATOM 3009 O O . ALA A 1 381 ? -2.975 -5.085 -3.286 1.00 77.06 381 ALA A O 1
ATOM 3010 N N . TYR A 1 382 ? -4.517 -5.292 -4.906 1.00 75.88 382 TYR A N 1
ATOM 3011 C CA . TYR A 1 382 ? -5.579 -5.764 -4.036 1.00 75.88 382 TYR A CA 1
ATOM 3012 C C . TYR A 1 382 ? -5.233 -7.169 -3.539 1.00 75.88 382 TYR A C 1
ATOM 3014 O O . TYR A 1 382 ? -4.865 -8.038 -4.331 1.00 75.88 382 TYR A O 1
ATOM 3022 N N . ILE A 1 383 ? -5.335 -7.363 -2.226 1.00 67.62 383 ILE A N 1
ATOM 3023 C CA . ILE A 1 383 ? -5.155 -8.655 -1.569 1.00 67.62 383 ILE A CA 1
ATOM 3024 C C . ILE A 1 383 ? -6.529 -9.033 -1.018 1.00 67.62 383 ILE A C 1
ATOM 3026 O O . ILE A 1 383 ? -7.012 -8.341 -0.115 1.00 67.62 383 ILE A O 1
ATOM 3030 N N . PRO A 1 384 ? -7.183 -10.067 -1.565 1.00 61.41 384 PRO A N 1
ATOM 3031 C CA . PRO A 1 384 ? -8.489 -10.469 -1.085 1.00 61.41 384 PRO A CA 1
ATOM 3032 C C . PRO A 1 384 ? -8.335 -11.124 0.289 1.00 61.41 384 PRO A C 1
ATOM 3034 O O . PRO A 1 384 ? -7.715 -12.174 0.433 1.00 61.41 384 PRO A O 1
ATOM 3037 N N . VAL A 1 385 ? -8.870 -10.466 1.311 1.00 53.00 385 VAL A N 1
ATOM 3038 C CA . VAL A 1 385 ? -8.922 -10.978 2.691 1.00 53.00 385 VAL A CA 1
ATOM 3039 C C . VAL A 1 385 ? -10.316 -11.483 3.067 1.00 53.00 385 VAL A C 1
ATOM 3041 O O . VAL A 1 385 ? -10.422 -12.327 3.949 1.00 53.00 385 VAL A O 1
ATOM 3044 N N . ASN A 1 386 ? -11.357 -11.036 2.352 1.00 49.53 386 ASN A N 1
ATOM 3045 C CA . ASN A 1 386 ? -12.764 -11.364 2.601 1.00 49.53 386 ASN A CA 1
ATOM 3046 C C . ASN A 1 386 ? -13.430 -11.881 1.310 1.00 49.53 386 ASN A C 1
ATOM 3048 O O . ASN A 1 386 ? -13.015 -11.508 0.210 1.00 49.53 386 ASN A O 1
ATOM 3052 N N . GLN A 1 387 ? -14.467 -12.716 1.434 1.00 47.75 387 GLN A N 1
ATOM 3053 C CA . GLN A 1 387 ? -15.306 -13.143 0.307 1.00 47.75 387 GLN A CA 1
ATOM 3054 C C . GLN A 1 387 ? -16.464 -12.148 0.127 1.00 47.75 387 GLN A C 1
ATOM 3056 O O . GLN A 1 387 ? -17.475 -12.259 0.802 1.00 47.75 387 GLN A O 1
ATOM 3061 N N . ASP A 1 388 ? -16.322 -11.175 -0.775 1.00 51.84 388 ASP A N 1
ATOM 3062 C CA . ASP A 1 388 ? -17.403 -10.250 -1.152 1.00 51.84 388 ASP A CA 1
ATOM 3063 C C . ASP A 1 388 ? -17.739 -10.439 -2.636 1.00 51.84 388 ASP A C 1
ATOM 3065 O O . ASP A 1 388 ? -16.849 -10.441 -3.484 1.00 51.84 388 ASP A O 1
ATOM 3069 N N . SER A 1 389 ? -19.027 -10.576 -2.958 1.00 52.81 389 SER A N 1
ATOM 3070 C CA . SER A 1 389 ? -19.540 -10.697 -4.331 1.00 52.81 389 SER A CA 1
ATOM 3071 C C . SER A 1 389 ? -19.190 -9.519 -5.258 1.00 52.81 389 SER A C 1
ATOM 3073 O O . SER A 1 389 ? -19.193 -9.682 -6.479 1.00 52.81 389 SER A O 1
ATOM 3075 N N . LEU A 1 390 ? -18.888 -8.340 -4.701 1.00 51.53 390 LEU A N 1
ATOM 3076 C CA . LEU A 1 390 ? -18.500 -7.134 -5.441 1.00 51.53 390 LEU A CA 1
ATOM 3077 C C . LEU A 1 390 ? -16.984 -7.012 -5.657 1.00 51.53 390 LEU A C 1
ATOM 3079 O O . LEU A 1 390 ? -16.547 -6.148 -6.422 1.00 51.53 390 LEU A O 1
ATOM 3083 N N . LEU A 1 391 ? -16.186 -7.859 -5.004 1.00 56.97 391 LEU A N 1
ATOM 3084 C CA . LEU A 1 391 ? -14.728 -7.859 -5.083 1.00 56.97 391 LEU A CA 1
ATOM 3085 C C . LEU A 1 391 ? -14.224 -9.155 -5.741 1.00 56.97 391 LEU A C 1
ATOM 3087 O O . LEU A 1 391 ? -14.909 -10.177 -5.729 1.00 56.97 391 LEU A O 1
ATOM 3091 N N . PRO A 1 392 ? -13.027 -9.147 -6.358 1.00 56.28 392 PRO A N 1
ATOM 3092 C CA . PRO A 1 392 ? -12.453 -10.371 -6.903 1.00 56.28 392 PRO A CA 1
ATOM 3093 C C . PRO A 1 392 ? -12.313 -11.440 -5.815 1.00 56.28 392 PRO A C 1
ATOM 3095 O O . PRO A 1 392 ? -11.823 -11.154 -4.721 1.00 56.28 392 PRO A O 1
ATOM 3098 N N . ALA A 1 393 ? -12.709 -12.672 -6.138 1.00 47.22 393 ALA A N 1
ATOM 3099 C CA . ALA A 1 393 ? -12.690 -13.794 -5.206 1.00 47.22 393 ALA A CA 1
ATOM 3100 C C . ALA A 1 393 ? -11.294 -14.037 -4.606 1.00 47.22 393 ALA A C 1
ATOM 3102 O O . ALA A 1 393 ? -10.273 -13.827 -5.269 1.00 47.22 393 ALA A O 1
ATOM 3103 N N . VAL A 1 394 ? -11.267 -14.574 -3.380 1.00 46.12 394 VAL A N 1
ATOM 3104 C CA . VAL A 1 394 ? -10.059 -14.899 -2.588 1.00 46.12 394 VAL A CA 1
ATOM 3105 C C . VAL A 1 394 ? -9.075 -15.826 -3.316 1.00 46.12 394 VAL A C 1
ATOM 3107 O O . VAL A 1 394 ? -7.887 -15.831 -3.020 1.00 46.12 394 VAL A O 1
ATOM 3110 N N . THR A 1 395 ? -9.536 -16.547 -4.338 1.00 36.25 395 THR A N 1
ATOM 3111 C CA . THR A 1 395 ? -8.719 -17.415 -5.199 1.00 36.25 395 THR A CA 1
ATOM 3112 C C . THR A 1 395 ? -7.927 -16.672 -6.281 1.00 36.25 395 THR A C 1
ATOM 3114 O O . THR A 1 395 ? -7.214 -17.306 -7.055 1.00 36.25 395 THR A O 1
ATOM 3117 N N . THR A 1 396 ? -8.075 -15.350 -6.398 1.00 53.94 396 THR A N 1
ATOM 3118 C CA . THR A 1 396 ? -7.353 -14.550 -7.394 1.00 53.94 396 THR A CA 1
ATOM 3119 C C . THR A 1 396 ? -6.016 -14.111 -6.808 1.00 53.94 396 THR A C 1
ATOM 3121 O O . THR A 1 396 ? -5.989 -13.289 -5.892 1.00 53.94 396 THR A O 1
ATOM 3124 N N . ASP A 1 397 ? -4.906 -14.632 -7.338 1.00 51.66 397 ASP A N 1
ATOM 3125 C CA . ASP A 1 397 ? -3.571 -14.171 -6.950 1.00 51.66 397 ASP A CA 1
ATOM 3126 C C . ASP A 1 397 ? -3.476 -12.637 -7.081 1.00 51.66 397 ASP A C 1
ATOM 3128 O O . ASP A 1 397 ? -3.907 -12.080 -8.104 1.00 51.66 397 ASP A O 1
ATOM 3132 N N . PRO A 1 398 ? -2.887 -11.930 -6.092 1.00 58.91 398 PRO A N 1
ATOM 3133 C CA . PRO A 1 398 ? -2.693 -10.492 -6.186 1.00 58.91 398 PRO A CA 1
ATOM 3134 C C . PRO A 1 398 ? -1.969 -10.136 -7.491 1.00 58.91 398 PRO A C 1
ATOM 3136 O O . PRO A 1 398 ? -0.957 -10.763 -7.826 1.00 58.91 398 PRO A O 1
ATOM 3139 N N . PRO A 1 399 ? -2.428 -9.124 -8.250 1.00 71.75 399 PRO A N 1
ATOM 3140 C CA . PRO A 1 399 ? -1.903 -8.843 -9.584 1.00 71.75 399 PRO A CA 1
ATOM 3141 C C . PRO A 1 399 ? -0.551 -8.101 -9.534 1.00 71.75 399 PRO A C 1
ATOM 3143 O O . PRO A 1 399 ? -0.399 -7.003 -10.069 1.00 71.75 399 PRO A O 1
ATOM 3146 N N . LEU A 1 400 ? 0.470 -8.708 -8.924 1.00 75.88 400 LEU A N 1
ATOM 3147 C CA . LEU A 1 400 ? 1.791 -8.114 -8.680 1.00 75.88 400 LEU A CA 1
ATOM 3148 C C . LEU A 1 400 ? 2.502 -7.699 -9.977 1.00 75.88 400 LEU A C 1
ATOM 3150 O O . LEU A 1 400 ? 3.148 -6.652 -10.043 1.00 75.88 400 LEU A O 1
ATOM 3154 N N . LEU A 1 401 ? 2.363 -8.491 -11.049 1.00 78.19 401 LEU A N 1
ATOM 3155 C CA . LEU A 1 401 ? 2.918 -8.130 -12.358 1.00 7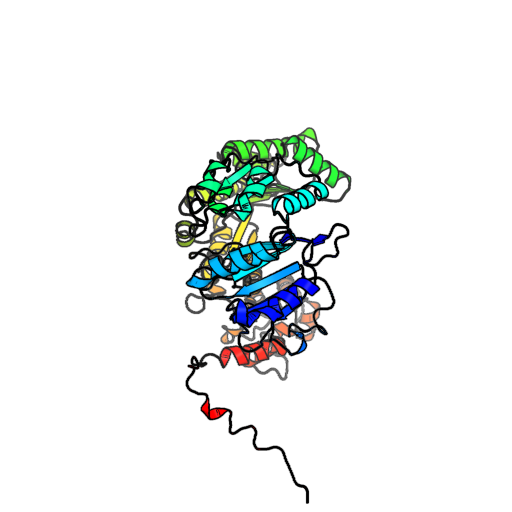8.19 401 LEU A CA 1
ATOM 3156 C C . LEU A 1 401 ? 2.232 -6.891 -12.935 1.00 78.19 401 LEU A C 1
ATOM 3158 O O . LEU A 1 401 ? 2.908 -6.033 -13.498 1.00 78.19 401 LEU A O 1
ATOM 3162 N N . ARG A 1 402 ? 0.912 -6.772 -12.764 1.00 83.94 402 ARG A N 1
ATOM 3163 C CA . ARG A 1 402 ? 0.131 -5.612 -13.203 1.00 83.94 402 ARG A CA 1
ATOM 3164 C C . ARG A 1 402 ? 0.536 -4.357 -12.430 1.00 83.94 402 ARG A C 1
ATOM 3166 O O . ARG A 1 402 ? 0.818 -3.335 -13.049 1.00 83.94 402 ARG A O 1
ATOM 3173 N N . GLU A 1 403 ? 0.660 -4.456 -11.103 1.00 83.19 403 GLU A N 1
ATOM 3174 C CA . GLU A 1 403 ? 1.189 -3.387 -10.241 1.00 83.19 403 GLU A CA 1
ATOM 3175 C C . GLU A 1 403 ? 2.569 -2.919 -10.731 1.00 83.19 403 GLU A C 1
ATOM 3177 O O . GLU A 1 403 ? 2.809 -1.726 -10.928 1.00 83.19 403 GLU A O 1
ATOM 3182 N N . HIS A 1 404 ? 3.468 -3.862 -11.017 1.00 83.31 404 HIS A N 1
ATOM 3183 C CA . HIS A 1 404 ? 4.794 -3.543 -11.533 1.00 83.31 404 HIS A CA 1
ATOM 3184 C C . HIS A 1 404 ? 4.749 -2.846 -12.908 1.00 83.31 404 HIS A C 1
ATOM 3186 O O . HIS A 1 404 ? 5.518 -1.907 -13.136 1.00 83.31 404 HIS A O 1
ATOM 3192 N N . ARG A 1 405 ? 3.843 -3.236 -13.822 1.00 89.75 405 ARG A N 1
ATOM 3193 C CA . ARG A 1 405 ? 3.656 -2.541 -15.114 1.00 89.75 405 ARG A CA 1
ATOM 3194 C C . ARG A 1 405 ? 3.133 -1.120 -14.935 1.00 89.75 405 ARG A C 1
ATOM 3196 O O . ARG A 1 405 ? 3.633 -0.219 -15.608 1.00 89.75 405 ARG A O 1
ATOM 3203 N N . LEU A 1 406 ? 2.223 -0.894 -13.991 1.00 90.50 406 LEU A N 1
ATOM 3204 C CA . LEU A 1 406 ? 1.734 0.445 -13.656 1.00 90.50 406 LEU A CA 1
ATOM 3205 C C . LEU A 1 406 ? 2.853 1.346 -13.126 1.00 90.50 406 LEU A C 1
ATOM 3207 O O . LEU A 1 406 ? 2.992 2.472 -13.597 1.00 90.50 406 LEU A O 1
ATOM 3211 N N . TYR A 1 407 ? 3.731 0.844 -12.250 1.00 91.50 407 TYR A N 1
ATOM 3212 C CA . TYR A 1 407 ? 4.912 1.604 -11.820 1.00 91.50 407 TYR A CA 1
ATOM 3213 C C . TYR A 1 407 ? 5.868 1.937 -12.971 1.00 91.50 407 TYR A C 1
ATOM 3215 O O . TYR A 1 407 ? 6.459 3.019 -13.002 1.00 91.50 407 TYR A O 1
ATOM 3223 N N . GLN A 1 408 ? 6.035 1.028 -13.934 1.00 91.81 408 GLN A N 1
ATOM 3224 C CA . GLN A 1 408 ? 6.845 1.303 -15.120 1.00 91.81 408 GLN A CA 1
ATOM 3225 C C . GLN A 1 408 ? 6.200 2.373 -16.009 1.00 91.81 408 GLN A C 1
ATOM 3227 O O . GLN A 1 408 ? 6.909 3.250 -16.499 1.00 91.81 408 GLN A O 1
ATOM 3232 N N . ALA A 1 409 ? 4.879 2.335 -16.189 1.00 94.44 409 ALA A N 1
ATOM 3233 C CA . ALA A 1 409 ? 4.136 3.341 -16.943 1.00 94.44 409 ALA A CA 1
ATOM 3234 C C . ALA A 1 409 ? 4.150 4.716 -16.254 1.00 94.44 409 ALA A C 1
ATOM 3236 O O . ALA A 1 409 ? 4.418 5.719 -16.912 1.00 94.44 409 ALA A O 1
ATOM 3237 N N . ASP A 1 410 ? 3.985 4.766 -14.929 1.00 93.12 410 ASP A N 1
ATOM 3238 C CA . ASP A 1 410 ? 4.135 5.980 -14.108 1.00 93.12 410 ASP A CA 1
ATOM 3239 C C . ASP A 1 410 ? 5.481 6.669 -14.351 1.00 93.12 410 ASP A C 1
ATOM 3241 O O . ASP A 1 410 ? 5.583 7.886 -14.534 1.00 93.12 410 ASP A O 1
ATOM 3245 N N . TRP A 1 411 ? 6.538 5.861 -14.428 1.00 93.19 411 TRP A N 1
ATOM 3246 C CA . TRP A 1 411 ? 7.875 6.347 -14.717 1.00 93.19 411 TRP A CA 1
ATOM 3247 C C . TRP A 1 411 ? 7.979 6.963 -16.122 1.00 93.19 411 TRP A C 1
ATOM 3249 O O . TRP A 1 411 ? 8.687 7.960 -16.308 1.00 93.19 411 TRP A O 1
ATOM 3259 N N . LEU A 1 412 ? 7.263 6.407 -17.109 1.00 95.81 412 LEU A N 1
ATOM 3260 C CA . LEU A 1 412 ? 7.201 6.962 -18.463 1.00 95.81 412 LEU A CA 1
ATOM 3261 C C . LEU A 1 412 ? 6.484 8.314 -18.500 1.00 95.81 412 LEU A C 1
ATOM 3263 O O . LEU A 1 412 ? 7.012 9.249 -19.110 1.00 95.81 412 LEU A O 1
ATOM 3267 N N . LEU A 1 413 ? 5.354 8.442 -17.798 1.00 94.38 413 LEU A N 1
ATOM 3268 C CA . LEU A 1 413 ? 4.626 9.708 -17.678 1.00 94.38 413 LEU A CA 1
ATOM 3269 C C . LEU A 1 413 ? 5.538 10.809 -17.115 1.00 94.38 413 LEU A C 1
ATOM 3271 O O . LEU A 1 413 ? 5.707 11.875 -17.705 1.00 94.38 413 LEU A O 1
ATOM 3275 N N . ARG A 1 414 ? 6.205 10.527 -15.992 1.00 92.81 414 ARG A N 1
ATOM 3276 C CA . ARG A 1 414 ? 6.936 11.548 -15.222 1.00 92.81 414 ARG A CA 1
ATOM 3277 C C . ARG A 1 414 ? 8.278 11.945 -15.812 1.00 92.81 414 ARG A C 1
ATOM 3279 O O . ARG A 1 414 ? 8.682 13.101 -15.697 1.00 92.81 414 ARG A O 1
ATOM 3286 N N . PHE A 1 415 ? 9.009 10.992 -16.385 1.00 92.69 415 PHE A N 1
ATOM 3287 C CA . PHE A 1 415 ? 10.409 11.212 -16.760 1.00 92.69 415 PHE A CA 1
ATOM 3288 C C . PHE A 1 415 ? 10.680 11.061 -18.256 1.00 92.69 415 PHE A C 1
ATOM 3290 O O . PHE A 1 415 ? 11.695 11.572 -18.733 1.00 92.69 415 PHE A O 1
ATOM 3297 N N . TYR A 1 416 ? 9.795 10.389 -18.998 1.00 94.56 416 TYR A N 1
ATOM 3298 C CA . TYR A 1 416 ? 9.966 10.138 -20.433 1.00 94.56 416 TYR A CA 1
ATOM 3299 C C . TYR A 1 416 ? 9.024 10.967 -21.315 1.00 94.56 416 TYR A C 1
ATOM 3301 O O . TYR A 1 416 ? 9.142 10.901 -22.540 1.00 94.56 416 TYR A O 1
ATOM 3309 N N . ARG A 1 417 ? 8.164 11.801 -20.712 1.00 93.25 417 ARG A N 1
ATOM 3310 C CA . ARG A 1 417 ? 7.186 12.648 -21.414 1.00 93.25 417 ARG A CA 1
ATOM 3311 C C . ARG A 1 417 ? 6.221 11.836 -22.282 1.00 93.25 417 ARG A C 1
ATOM 3313 O O . ARG A 1 417 ? 5.900 12.271 -23.385 1.00 93.25 417 ARG A O 1
ATOM 3320 N N . PHE A 1 418 ? 5.852 10.643 -21.827 1.00 95.69 418 PHE A N 1
ATOM 3321 C CA . PHE A 1 418 ? 4.748 9.904 -22.430 1.00 95.69 418 PHE A CA 1
ATOM 3322 C C . PHE A 1 418 ? 3.419 10.473 -21.936 1.00 95.69 418 PHE A C 1
ATOM 3324 O O . PHE A 1 418 ? 3.362 10.958 -20.804 1.00 95.69 418 PHE A O 1
ATOM 3331 N N . SER A 1 419 ? 2.371 10.368 -22.750 1.00 95.44 419 SER A N 1
ATOM 3332 C CA . SER A 1 419 ? 0.990 10.530 -22.283 1.00 95.44 419 SER A CA 1
ATOM 3333 C C . SER A 1 419 ? 0.320 9.180 -22.031 1.00 95.44 419 SER A C 1
ATOM 3335 O O . SER A 1 419 ? 0.768 8.152 -22.544 1.00 95.44 419 SER A O 1
ATOM 3337 N N . ALA A 1 420 ? -0.769 9.159 -21.258 1.00 94.00 420 ALA A N 1
ATOM 3338 C CA . ALA A 1 420 ? -1.512 7.919 -21.014 1.00 94.00 420 ALA A CA 1
ATOM 3339 C C . ALA A 1 420 ? -2.032 7.296 -22.323 1.00 94.00 420 ALA A C 1
ATOM 3341 O O . ALA A 1 420 ? -1.889 6.091 -22.529 1.00 94.00 420 ALA A O 1
ATOM 3342 N N . ASP A 1 421 ? -2.553 8.142 -23.217 1.00 94.25 421 ASP A N 1
ATOM 3343 C CA . ASP A 1 421 ? -3.073 7.752 -24.534 1.00 94.25 421 ASP A CA 1
ATOM 3344 C C . ASP A 1 421 ? -1.955 7.374 -25.535 1.00 94.25 421 ASP A C 1
ATOM 3346 O O . ASP A 1 421 ? -2.227 6.733 -26.546 1.00 94.25 421 ASP A O 1
ATOM 3350 N N . GLU A 1 422 ? -0.692 7.747 -25.269 1.00 93.62 422 GLU A N 1
ATOM 3351 C CA . GLU A 1 422 ? 0.470 7.246 -26.020 1.00 93.62 422 GLU A CA 1
ATOM 3352 C C . GLU A 1 422 ? 0.825 5.823 -25.573 1.00 93.62 422 GLU A C 1
ATOM 3354 O O . GLU A 1 422 ? 1.155 4.997 -26.414 1.00 93.62 422 GLU A O 1
ATOM 3359 N N . ILE A 1 423 ? 0.762 5.519 -24.270 1.00 92.88 423 ILE A N 1
ATOM 3360 C CA . ILE A 1 423 ? 1.182 4.220 -23.713 1.00 92.88 423 ILE A CA 1
ATOM 3361 C C . ILE A 1 423 ? 0.145 3.116 -23.984 1.00 92.88 423 ILE A C 1
ATOM 3363 O O . ILE A 1 423 ? 0.529 1.985 -24.293 1.00 92.88 423 ILE A O 1
ATOM 3367 N N . LEU A 1 424 ? -1.145 3.421 -23.823 1.00 92.31 424 LEU A N 1
ATOM 3368 C CA . LEU A 1 424 ? -2.269 2.496 -24.000 1.00 92.31 424 LEU A CA 1
ATOM 3369 C C . LEU A 1 424 ? -3.393 3.183 -24.786 1.00 92.31 424 LEU A C 1
ATOM 3371 O O . LEU A 1 424 ? -3.552 4.399 -24.711 1.00 92.31 424 LEU A O 1
ATOM 3375 N N . SER A 1 425 ? -4.204 2.402 -25.501 1.00 88.19 425 SER A N 1
ATOM 3376 C CA . SER A 1 425 ? -5.347 2.901 -26.275 1.00 88.19 425 SER A CA 1
ATOM 3377 C C . SER A 1 425 ? -6.656 2.266 -25.808 1.00 88.19 425 SER A C 1
ATOM 3379 O O . SER A 1 425 ? -6.649 1.243 -25.127 1.00 88.19 425 SER A O 1
ATOM 3381 N N . ALA A 1 426 ? -7.795 2.830 -26.218 1.00 82.88 426 ALA A N 1
ATOM 3382 C CA . ALA A 1 426 ? -9.105 2.237 -25.932 1.00 82.88 426 ALA A CA 1
ATOM 3383 C C . ALA A 1 426 ? -9.259 0.820 -26.526 1.00 82.88 426 ALA A C 1
ATOM 3385 O O . ALA A 1 426 ? -9.957 -0.015 -25.961 1.00 82.88 426 ALA A O 1
ATOM 3386 N N . GLU A 1 427 ? -8.580 0.537 -27.642 1.00 84.19 427 GLU A N 1
ATOM 3387 C CA . GLU A 1 427 ? -8.582 -0.774 -28.306 1.00 84.19 427 GLU A CA 1
ATOM 3388 C C . GLU A 1 427 ? -7.669 -1.790 -27.605 1.00 84.19 427 GLU A C 1
ATOM 3390 O O . GLU A 1 427 ? -7.931 -2.991 -27.628 1.00 84.19 427 GLU A O 1
ATOM 3395 N N . LYS A 1 428 ? -6.589 -1.317 -26.970 1.00 86.31 428 LYS A N 1
ATOM 3396 C CA . LYS A 1 428 ? -5.641 -2.132 -26.197 1.00 86.31 428 LYS A CA 1
ATOM 3397 C C . LYS A 1 428 ? -5.468 -1.524 -24.803 1.00 86.31 428 LYS A C 1
ATOM 3399 O O . LYS A 1 428 ? -4.428 -0.924 -24.521 1.00 86.31 428 LYS A O 1
ATOM 3404 N N . PRO A 1 429 ? -6.482 -1.667 -23.930 1.00 88.62 429 PRO A N 1
ATOM 3405 C CA . PRO A 1 429 ? -6.559 -0.892 -22.698 1.00 88.62 429 PRO A CA 1
ATOM 3406 C C . PRO A 1 429 ? -5.753 -1.490 -21.537 1.00 88.62 429 PRO A C 1
ATOM 3408 O O . PRO A 1 429 ? -5.675 -0.871 -20.481 1.00 88.62 429 PRO A O 1
ATOM 3411 N N . ASN A 1 430 ? -5.153 -2.674 -21.705 1.00 90.44 430 ASN A N 1
ATOM 3412 C CA . ASN A 1 430 ? -4.420 -3.385 -20.654 1.00 90.44 430 ASN A CA 1
ATOM 3413 C C . ASN A 1 430 ? -2.971 -3.674 -21.060 1.00 90.44 430 ASN A C 1
ATOM 3415 O O . ASN A 1 430 ? -2.667 -3.885 -22.238 1.00 90.44 430 ASN A O 1
ATOM 3419 N N . PHE A 1 431 ? -2.069 -3.705 -20.079 1.00 88.94 431 PHE A N 1
ATOM 3420 C CA . PHE A 1 431 ? -0.658 -3.980 -20.312 1.00 88.94 431 PHE A CA 1
ATOM 3421 C C . PHE A 1 431 ? -0.399 -5.429 -20.710 1.00 88.94 431 PHE A C 1
ATOM 3423 O O . PHE A 1 431 ? -0.977 -6.375 -20.178 1.00 88.94 431 PHE A O 1
ATOM 3430 N N . ASN A 1 432 ? 0.608 -5.610 -21.563 1.00 85.06 432 ASN A N 1
ATOM 3431 C CA . ASN A 1 432 ? 1.274 -6.895 -21.674 1.00 85.06 432 ASN A CA 1
ATOM 3432 C C . ASN A 1 432 ? 2.042 -7.167 -20.367 1.00 85.06 432 ASN A C 1
ATOM 3434 O O . ASN A 1 432 ? 2.974 -6.443 -20.020 1.00 85.06 432 ASN A O 1
ATOM 3438 N N . LEU A 1 433 ? 1.672 -8.216 -19.629 1.00 84.19 433 LEU A N 1
ATOM 3439 C CA . LEU A 1 433 ? 2.311 -8.531 -18.347 1.00 84.19 433 LEU A CA 1
ATOM 3440 C C . LEU A 1 433 ? 3.766 -8.997 -18.495 1.00 84.19 433 LEU A C 1
ATOM 3442 O O . LEU A 1 433 ? 4.542 -8.884 -17.546 1.00 84.19 433 LEU A O 1
ATOM 3446 N N . TYR A 1 434 ? 4.183 -9.444 -19.679 1.00 78.94 434 TYR A N 1
ATOM 3447 C CA . TYR A 1 434 ? 5.509 -10.013 -19.934 1.00 78.94 434 TYR A CA 1
ATOM 3448 C C . TYR A 1 434 ? 6.494 -9.017 -20.549 1.00 78.94 434 TYR A C 1
ATOM 3450 O O . TYR A 1 434 ? 7.701 -9.144 -20.337 1.00 78.94 434 TYR A O 1
ATOM 3458 N N . LEU A 1 435 ? 5.997 -7.976 -21.216 1.00 83.56 435 LEU A N 1
ATOM 3459 C CA . LEU A 1 435 ? 6.808 -6.922 -21.820 1.00 83.56 435 LEU A CA 1
ATOM 3460 C C . LEU A 1 435 ? 6.622 -5.600 -21.070 1.00 83.56 435 LEU A C 1
ATOM 3462 O O . LEU A 1 435 ? 5.512 -5.241 -20.697 1.00 83.56 435 LEU A O 1
ATOM 3466 N N . ASP A 1 436 ? 7.697 -4.853 -20.820 1.00 90.06 436 ASP A N 1
ATOM 3467 C CA . ASP A 1 436 ? 7.550 -3.548 -20.167 1.00 90.06 436 ASP A CA 1
ATOM 3468 C C . ASP A 1 436 ? 6.849 -2.526 -21.073 1.00 90.06 436 ASP A C 1
ATOM 3470 O O . ASP A 1 436 ? 7.019 -2.583 -22.294 1.00 90.06 436 ASP A O 1
ATOM 3474 N N . PRO A 1 437 ? 6.116 -1.551 -20.499 1.00 93.69 437 PRO A N 1
ATOM 3475 C CA . PRO A 1 437 ? 5.288 -0.615 -21.258 1.00 93.69 437 PRO A CA 1
ATOM 3476 C C . PRO A 1 437 ? 6.029 0.101 -22.388 1.00 93.69 437 PRO A C 1
ATOM 3478 O O . PRO A 1 437 ? 5.485 0.275 -23.472 1.00 93.69 437 PRO A O 1
ATOM 3481 N N . LYS A 1 438 ? 7.300 0.461 -22.171 1.00 94.75 438 LYS A N 1
ATOM 3482 C CA . LYS A 1 438 ? 8.104 1.173 -23.168 1.00 94.75 438 LYS A CA 1
ATOM 3483 C C . LYS A 1 438 ? 8.471 0.295 -24.359 1.00 94.75 438 LYS A C 1
ATOM 3485 O O . LYS A 1 438 ? 8.402 0.741 -25.500 1.00 94.75 438 LYS A O 1
ATOM 3490 N N . ALA A 1 439 ? 8.900 -0.938 -24.096 1.00 91.88 439 ALA A N 1
ATOM 3491 C CA . ALA A 1 439 ? 9.196 -1.889 -25.158 1.00 91.88 439 ALA A CA 1
ATOM 3492 C C . ALA A 1 439 ? 7.922 -2.314 -25.891 1.00 91.88 439 ALA A C 1
ATOM 3494 O O . ALA A 1 439 ? 7.929 -2.377 -27.114 1.00 91.88 439 ALA A O 1
ATOM 3495 N N . ASN A 1 440 ? 6.825 -2.527 -25.159 1.00 91.44 440 ASN A N 1
ATOM 3496 C CA . ASN A 1 440 ? 5.525 -2.836 -25.742 1.00 91.44 440 ASN A CA 1
ATOM 3497 C C . ASN A 1 440 ? 5.061 -1.725 -26.690 1.00 91.44 440 ASN A C 1
ATOM 3499 O O . ASN A 1 440 ? 4.710 -2.005 -27.831 1.00 91.44 440 ASN A O 1
ATOM 3503 N N . TRP A 1 441 ? 5.164 -0.466 -26.261 1.00 93.38 441 TRP A N 1
ATOM 3504 C CA . TRP A 1 441 ? 4.888 0.687 -27.112 1.00 93.38 441 TRP A CA 1
ATOM 3505 C C . TRP A 1 441 ? 5.773 0.716 -28.367 1.00 93.38 441 TRP A C 1
ATOM 3507 O O . TRP A 1 441 ? 5.271 0.896 -29.474 1.00 93.38 441 TRP A O 1
ATOM 3517 N N . ALA A 1 442 ? 7.083 0.496 -28.213 1.00 93.19 442 ALA A N 1
ATOM 3518 C CA . ALA A 1 442 ? 8.025 0.560 -29.328 1.00 93.19 442 ALA A CA 1
ATOM 3519 C C . ALA A 1 442 ? 7.782 -0.537 -30.376 1.00 93.19 442 ALA A C 1
ATOM 3521 O O . ALA A 1 442 ? 7.926 -0.293 -31.569 1.00 93.19 442 ALA A O 1
ATOM 3522 N N . VAL A 1 443 ? 7.388 -1.735 -29.941 1.00 89.81 443 VAL A N 1
ATOM 3523 C CA . VAL A 1 443 ? 7.022 -2.834 -30.843 1.00 89.81 443 VAL A CA 1
ATOM 3524 C C . VAL A 1 443 ? 5.696 -2.556 -31.556 1.00 89.81 443 VAL A C 1
ATOM 3526 O O . VAL A 1 443 ? 5.567 -2.857 -32.736 1.00 89.81 443 VAL A O 1
ATOM 3529 N N . GLN A 1 444 ? 4.716 -1.958 -30.875 1.00 87.75 444 GLN A N 1
ATOM 3530 C CA . GLN A 1 444 ? 3.443 -1.588 -31.505 1.00 87.75 444 GLN A CA 1
ATOM 3531 C C . GLN A 1 444 ? 3.587 -0.463 -32.539 1.00 87.75 444 GLN A C 1
ATOM 3533 O O . GLN A 1 444 ? 2.763 -0.364 -33.439 1.00 87.75 444 GLN A O 1
ATOM 3538 N N . ASN A 1 445 ? 4.641 0.346 -32.423 1.00 90.88 445 ASN A N 1
ATOM 3539 C CA . ASN A 1 445 ? 4.967 1.454 -33.320 1.00 90.88 445 ASN A CA 1
ATOM 3540 C C . ASN A 1 445 ? 6.262 1.168 -34.097 1.00 90.88 445 ASN A C 1
ATOM 3542 O O . ASN A 1 445 ? 7.115 2.048 -34.250 1.00 90.88 445 ASN A O 1
ATOM 3546 N N . TYR A 1 446 ? 6.463 -0.091 -34.513 1.00 90.06 446 TYR A N 1
ATOM 3547 C CA . TYR A 1 446 ? 7.718 -0.530 -35.131 1.00 90.06 446 TYR A CA 1
ATOM 3548 C C . TYR A 1 446 ? 8.025 0.198 -36.449 1.00 90.06 446 TYR A C 1
ATOM 3550 O O . TYR A 1 446 ? 9.188 0.392 -36.786 1.00 90.06 446 TYR A O 1
ATOM 3558 N N . ASP A 1 447 ? 6.993 0.674 -37.146 1.00 90.56 447 ASP A N 1
ATOM 3559 C CA . ASP A 1 447 ? 7.071 1.516 -38.345 1.00 90.56 447 ASP A CA 1
ATOM 3560 C C . ASP A 1 447 ? 7.845 2.826 -38.121 1.00 90.56 447 ASP A C 1
ATOM 3562 O O . ASP A 1 447 ? 8.402 3.402 -39.055 1.00 90.56 447 ASP A O 1
ATOM 3566 N N . GLN A 1 448 ? 7.938 3.283 -36.870 1.00 91.00 448 GLN A N 1
ATOM 3567 C CA . GLN A 1 448 ? 8.688 4.479 -36.502 1.00 91.00 448 GLN A CA 1
ATOM 3568 C C . GLN A 1 448 ? 10.178 4.219 -36.237 1.00 91.00 448 GLN A C 1
ATOM 3570 O O . GLN A 1 448 ? 10.900 5.159 -35.875 1.00 91.00 448 GLN A O 1
ATOM 3575 N N . PHE A 1 449 ? 10.633 2.973 -36.368 1.00 91.75 449 PHE A N 1
ATOM 3576 C CA . PHE A 1 449 ? 11.997 2.527 -36.109 1.00 91.75 449 PHE A CA 1
ATOM 3577 C C . PHE A 1 449 ? 12.644 1.953 -37.385 1.00 91.75 449 PHE A C 1
ATOM 3579 O O . PHE A 1 449 ? 11.941 1.505 -38.286 1.00 91.75 449 PHE A O 1
ATOM 3586 N N . PRO A 1 450 ? 13.988 1.940 -37.487 1.00 93.00 450 PRO A N 1
ATOM 3587 C CA . PRO A 1 450 ? 14.965 2.403 -36.502 1.00 93.00 450 PRO A CA 1
ATOM 3588 C C . PRO A 1 450 ? 15.086 3.932 -36.437 1.00 93.00 450 PRO A C 1
ATOM 3590 O O . PRO A 1 450 ? 14.898 4.644 -37.419 1.00 93.00 450 PRO A O 1
ATOM 3593 N N . ILE A 1 451 ? 15.447 4.445 -35.262 1.00 94.44 451 ILE A N 1
ATOM 3594 C CA . ILE A 1 451 ? 15.709 5.870 -35.043 1.00 94.44 451 ILE A CA 1
ATOM 3595 C C . ILE A 1 451 ? 17.216 6.123 -35.089 1.00 94.44 451 ILE A C 1
ATOM 3597 O O . ILE A 1 451 ? 17.964 5.527 -34.311 1.00 94.44 451 ILE A O 1
ATOM 3601 N N . ASP A 1 452 ? 17.652 7.051 -35.947 1.00 94.81 452 ASP A N 1
ATOM 3602 C CA . ASP A 1 452 ? 19.061 7.444 -36.011 1.00 94.81 452 ASP A CA 1
ATOM 3603 C C . ASP A 1 452 ? 19.447 8.314 -34.810 1.00 94.81 452 ASP A C 1
ATOM 3605 O O . ASP A 1 452 ? 19.018 9.465 -34.669 1.00 94.81 452 ASP A O 1
ATOM 3609 N N . VAL A 1 453 ? 20.285 7.769 -33.930 1.00 95.56 453 VAL A N 1
ATOM 3610 C CA . VAL A 1 453 ? 20.705 8.440 -32.692 1.00 95.56 453 VAL A CA 1
ATOM 3611 C C . VAL A 1 453 ? 21.549 9.694 -32.944 1.00 95.56 453 VAL A C 1
ATOM 3613 O O . VAL A 1 453 ? 21.591 10.582 -32.082 1.00 95.56 453 VAL A O 1
ATOM 3616 N N . GLN A 1 454 ? 22.181 9.815 -34.118 1.00 94.69 454 GLN A N 1
ATOM 3617 C CA . GLN A 1 454 ? 22.974 10.990 -34.480 1.00 94.69 454 GLN A CA 1
ATOM 3618 C C . GLN A 1 454 ? 22.088 12.228 -34.676 1.00 94.69 454 GLN A C 1
ATOM 3620 O O . GLN A 1 454 ? 22.478 13.330 -34.287 1.00 94.69 454 GLN A O 1
ATOM 3625 N N . SER A 1 455 ? 20.887 12.069 -35.236 1.00 94.38 455 SER A N 1
ATOM 3626 C CA . SER A 1 455 ? 20.023 13.191 -35.633 1.00 94.38 455 SER A CA 1
ATOM 3627 C C . SER A 1 455 ? 18.739 13.314 -34.806 1.00 94.38 455 SER A C 1
ATOM 3629 O O . SER A 1 455 ? 18.226 14.421 -34.641 1.00 94.38 455 SER A O 1
ATOM 3631 N N . ALA A 1 456 ? 18.240 12.225 -34.212 1.00 96.19 456 ALA A N 1
ATOM 3632 C CA . ALA A 1 456 ? 16.940 12.180 -33.536 1.00 96.19 456 ALA A CA 1
ATOM 3633 C C . ALA A 1 456 ? 16.753 13.230 -32.430 1.00 96.19 456 ALA A C 1
ATOM 3635 O O . ALA A 1 456 ? 17.678 13.533 -31.680 1.00 96.19 456 ALA A O 1
ATOM 3636 N N . SER A 1 457 ? 15.548 13.769 -32.256 1.00 96.50 457 SER A N 1
ATOM 3637 C CA . SER A 1 457 ? 15.271 14.686 -31.141 1.00 96.50 457 SER A CA 1
ATOM 3638 C C . SER A 1 457 ? 15.410 13.995 -29.775 1.00 96.50 457 SER A C 1
ATOM 3640 O O . SER A 1 457 ? 15.359 12.768 -29.672 1.00 96.50 457 SER A O 1
ATOM 3642 N N . TYR A 1 458 ? 15.545 14.780 -28.700 1.00 96.62 458 TYR A N 1
ATOM 3643 C CA . TYR A 1 458 ? 15.543 14.246 -27.330 1.00 96.62 458 TYR A CA 1
ATOM 3644 C C . TYR A 1 458 ? 14.319 13.372 -27.048 1.00 96.62 458 TYR A C 1
ATOM 3646 O O . TYR A 1 458 ? 14.439 12.295 -26.474 1.00 96.62 458 TYR A O 1
ATOM 3654 N N . GLU A 1 459 ? 13.149 13.817 -27.497 1.00 95.12 459 GLU A N 1
ATOM 3655 C CA . GLU A 1 459 ? 11.885 13.114 -27.295 1.00 95.12 459 GLU A CA 1
ATOM 3656 C C . GLU A 1 459 ? 11.854 11.789 -28.046 1.00 95.12 459 GLU A C 1
ATOM 3658 O O . GLU A 1 459 ? 11.498 10.779 -27.445 1.00 95.12 459 GLU A O 1
ATOM 3663 N N . ARG A 1 460 ? 12.328 11.756 -29.300 1.00 95.75 460 ARG A N 1
ATOM 3664 C CA . ARG A 1 460 ? 12.472 10.519 -30.083 1.00 95.75 460 ARG A CA 1
ATOM 3665 C C . ARG A 1 460 ? 13.466 9.552 -29.435 1.00 95.75 460 ARG A C 1
ATOM 3667 O O . ARG A 1 460 ? 13.191 8.359 -29.361 1.00 95.75 460 ARG A O 1
ATOM 3674 N N . LEU A 1 461 ? 14.572 10.050 -28.875 1.00 96.62 461 LEU A N 1
ATOM 3675 C CA . LEU A 1 461 ? 15.520 9.213 -28.128 1.00 96.62 461 LEU A CA 1
ATOM 3676 C C . LEU A 1 461 ? 14.883 8.577 -26.885 1.00 96.62 461 LEU A C 1
ATOM 3678 O O . LEU A 1 461 ? 15.156 7.422 -26.564 1.00 96.62 461 LEU A O 1
ATOM 3682 N N . LEU A 1 462 ? 13.996 9.307 -26.203 1.00 96.75 462 LEU A N 1
ATOM 3683 C CA . LEU A 1 462 ? 13.253 8.789 -25.057 1.00 96.75 462 LEU A CA 1
ATOM 3684 C C . LEU A 1 462 ? 12.253 7.694 -25.425 1.00 96.75 462 LEU A C 1
ATOM 3686 O O . LEU A 1 462 ? 11.827 6.996 -24.514 1.00 96.75 462 LEU A O 1
ATOM 3690 N N . ARG A 1 463 ? 11.906 7.486 -26.699 1.00 96.44 463 ARG A N 1
ATOM 3691 C CA . ARG A 1 463 ? 10.995 6.413 -27.134 1.00 96.44 463 ARG A CA 1
ATOM 3692 C C . ARG A 1 463 ? 11.708 5.072 -27.335 1.00 96.44 463 ARG A C 1
ATOM 3694 O O . ARG A 1 463 ? 11.088 4.022 -27.237 1.00 96.44 463 ARG A O 1
ATOM 3701 N N . ILE A 1 464 ? 13.031 5.086 -27.491 1.00 95.94 464 ILE A N 1
ATOM 3702 C CA . ILE A 1 464 ? 13.849 3.892 -27.741 1.00 95.94 464 ILE A CA 1
ATOM 3703 C C . ILE A 1 464 ? 14.020 3.061 -26.451 1.00 95.94 464 ILE A C 1
ATOM 3705 O O . ILE A 1 464 ? 14.549 3.573 -25.448 1.00 95.94 464 ILE A O 1
ATOM 3709 N N . PRO A 1 465 ? 13.626 1.773 -26.427 1.00 94.69 465 PRO A N 1
ATOM 3710 C CA . PRO A 1 465 ? 13.905 0.874 -25.306 1.00 94.69 465 PRO A CA 1
ATOM 3711 C C . PRO A 1 465 ? 15.405 0.786 -24.995 1.00 94.69 465 PRO A C 1
ATOM 3713 O O . PRO A 1 465 ? 16.237 0.682 -25.885 1.00 94.69 465 PRO A O 1
ATOM 3716 N N . GLY A 1 466 ? 15.777 0.848 -23.715 1.00 92.56 466 GLY A N 1
ATOM 3717 C CA . GLY A 1 466 ? 17.187 0.843 -23.293 1.00 92.56 466 GLY A CA 1
ATOM 3718 C C . GLY A 1 466 ? 17.893 2.208 -23.294 1.00 92.56 466 GLY A C 1
ATOM 3719 O O . GLY A 1 466 ? 19.022 2.291 -22.810 1.00 92.56 466 GLY A O 1
ATOM 3720 N N . ILE A 1 467 ? 17.239 3.282 -23.753 1.00 96.44 467 ILE A N 1
ATOM 3721 C CA . ILE A 1 467 ? 17.710 4.668 -23.593 1.00 96.44 467 ILE A CA 1
ATOM 3722 C C . ILE A 1 467 ? 16.863 5.374 -22.531 1.00 96.44 467 ILE A C 1
ATOM 3724 O O . ILE A 1 467 ? 15.654 5.514 -22.697 1.00 96.44 467 ILE A O 1
ATOM 3728 N N . GLY A 1 468 ? 17.493 5.821 -21.440 1.00 95.50 468 GLY A N 1
ATOM 3729 C CA . GLY A 1 468 ? 16.861 6.650 -20.403 1.00 95.50 468 GLY A CA 1
ATOM 3730 C C . GLY A 1 468 ? 17.150 8.150 -20.558 1.00 95.50 468 GLY A C 1
ATOM 3731 O O . GLY A 1 468 ? 17.975 8.512 -21.396 1.00 95.50 468 GLY A O 1
ATOM 3732 N N . PRO A 1 469 ? 16.560 9.036 -19.726 1.00 95.56 469 PRO A N 1
ATOM 3733 C CA . PRO A 1 469 ? 16.769 10.486 -19.797 1.00 95.56 469 PRO A CA 1
ATOM 3734 C C . PRO A 1 469 ? 18.237 10.897 -19.742 1.00 95.56 469 PRO A C 1
ATOM 3736 O O . PRO A 1 469 ? 18.697 11.690 -20.560 1.00 95.56 469 PRO A O 1
ATOM 3739 N N . LYS A 1 470 ? 19.008 10.293 -18.831 1.00 96.12 470 LYS A N 1
ATOM 3740 C CA . LYS A 1 470 ? 20.447 10.549 -18.708 1.00 96.12 470 LYS A CA 1
ATOM 3741 C C . LYS A 1 470 ? 21.207 10.111 -19.963 1.00 96.12 470 LYS A C 1
ATOM 3743 O O . LYS A 1 470 ? 22.004 10.881 -20.488 1.00 96.12 470 LYS A O 1
ATOM 3748 N N . SER A 1 471 ? 20.928 8.914 -20.476 1.00 96.25 471 SER A N 1
ATOM 3749 C CA . SER A 1 471 ? 21.571 8.388 -21.686 1.00 96.25 471 SER A CA 1
ATOM 3750 C C . SER A 1 471 ? 21.203 9.218 -22.923 1.00 96.25 471 SER A C 1
ATOM 3752 O O . SER A 1 471 ? 22.079 9.559 -23.708 1.00 96.25 471 SER A O 1
ATOM 3754 N N . ALA A 1 472 ? 19.940 9.635 -23.059 1.00 97.19 472 ALA A N 1
ATOM 3755 C CA . ALA A 1 472 ? 19.483 10.527 -24.124 1.00 97.19 472 ALA A CA 1
ATOM 3756 C C . ALA A 1 472 ? 20.179 11.899 -24.062 1.00 97.19 472 ALA A C 1
ATOM 3758 O O . ALA A 1 472 ? 20.634 12.408 -25.085 1.00 97.19 472 ALA A O 1
ATOM 3759 N N . GLN A 1 473 ? 20.339 12.480 -22.867 1.00 97.00 473 GLN A N 1
ATOM 3760 C CA . GLN A 1 473 ? 21.110 13.716 -22.691 1.00 97.00 473 GLN A CA 1
ATOM 3761 C C . GLN A 1 473 ? 22.588 13.530 -23.054 1.00 97.00 473 GLN A C 1
ATOM 3763 O O . GLN A 1 473 ? 23.169 14.398 -23.706 1.00 97.00 473 GLN A O 1
ATOM 3768 N N . ASN A 1 474 ? 23.195 12.410 -22.656 1.00 96.94 474 ASN A N 1
ATOM 3769 C CA . ASN A 1 474 ? 24.579 12.091 -23.001 1.00 96.94 474 ASN A CA 1
ATOM 3770 C C . ASN A 1 474 ? 24.761 11.961 -24.518 1.00 96.94 474 ASN A C 1
ATOM 3772 O O . ASN A 1 474 ? 25.710 12.528 -25.052 1.00 96.94 474 ASN A O 1
ATOM 3776 N N . ILE A 1 475 ? 23.832 11.298 -25.216 1.00 96.88 475 ILE A N 1
ATOM 3777 C CA . ILE A 1 475 ? 23.813 11.200 -26.684 1.00 96.88 475 ILE A CA 1
ATOM 3778 C C . ILE A 1 475 ? 23.763 12.592 -27.316 1.00 96.88 475 ILE A C 1
ATOM 3780 O O . ILE A 1 475 ? 24.601 12.912 -28.157 1.00 96.88 475 ILE A O 1
ATOM 3784 N N . ILE A 1 476 ? 22.842 13.456 -26.873 1.00 96.75 476 ILE A N 1
ATOM 3785 C CA . ILE A 1 476 ? 22.719 14.825 -27.401 1.00 96.75 476 ILE A CA 1
ATOM 3786 C C . ILE A 1 476 ? 23.988 15.640 -27.176 1.00 96.75 476 ILE A C 1
ATOM 3788 O O . ILE A 1 476 ? 24.364 16.428 -28.039 1.00 96.75 476 ILE A O 1
ATOM 3792 N N . LYS A 1 477 ? 24.643 15.488 -26.022 1.00 96.25 477 LYS A N 1
ATOM 3793 C CA . LYS A 1 477 ? 25.902 16.183 -25.737 1.00 96.25 477 LYS A CA 1
ATOM 3794 C C . LYS A 1 477 ? 27.042 15.646 -26.601 1.00 96.25 477 LYS A C 1
ATOM 3796 O O . LYS A 1 477 ? 27.773 16.442 -27.177 1.00 96.25 477 LYS A O 1
ATOM 3801 N N . ALA A 1 478 ? 27.174 14.327 -26.712 1.00 95.00 478 ALA A N 1
ATOM 3802 C CA . ALA A 1 478 ? 28.269 13.682 -27.429 1.00 95.00 478 ALA A CA 1
ATOM 3803 C C . ALA A 1 478 ? 28.208 13.941 -28.941 1.00 95.00 478 ALA A C 1
ATOM 3805 O O . ALA A 1 478 ? 29.209 14.330 -29.541 1.00 95.00 478 ALA A O 1
ATOM 3806 N N . ARG A 1 479 ? 27.019 13.830 -29.544 1.00 94.62 479 ARG A N 1
ATOM 3807 C CA . ARG A 1 479 ? 26.837 13.972 -30.998 1.00 94.62 479 ARG A CA 1
ATOM 3808 C C . ARG A 1 479 ? 27.065 15.387 -31.544 1.00 94.62 479 ARG A C 1
ATOM 3810 O O . ARG A 1 479 ? 27.092 15.578 -32.753 1.00 94.62 479 ARG A O 1
ATOM 3817 N N . LYS A 1 480 ? 27.204 16.389 -30.662 1.00 92.44 480 LYS A N 1
ATOM 3818 C CA . LYS A 1 480 ? 27.610 17.754 -31.042 1.00 92.44 480 LYS A CA 1
ATOM 3819 C C . LYS A 1 480 ? 29.073 17.829 -31.471 1.00 92.44 480 LYS A C 1
ATOM 3821 O O . LYS A 1 480 ? 29.423 18.720 -32.232 1.00 92.44 480 LYS A O 1
ATOM 3826 N N . TYR A 1 481 ? 29.907 16.934 -30.948 1.00 92.44 481 TYR A N 1
ATOM 3827 C CA . TYR A 1 481 ? 31.360 16.976 -31.123 1.00 92.44 481 TYR A CA 1
ATOM 3828 C C . TYR A 1 481 ? 31.899 15.760 -31.876 1.00 92.44 481 TYR A C 1
ATOM 3830 O O . TYR A 1 481 ? 32.966 15.843 -32.473 1.00 92.44 481 TYR A O 1
ATOM 3838 N N . TYR A 1 482 ? 31.166 14.645 -31.861 1.00 89.69 482 TYR A N 1
ATOM 3839 C CA . TYR A 1 482 ? 31.584 13.386 -32.466 1.00 89.69 482 TYR A CA 1
ATOM 3840 C C . TYR A 1 482 ? 30.477 12.815 -33.350 1.00 89.69 482 TYR A C 1
ATOM 3842 O O . TYR A 1 482 ? 29.289 12.956 -33.049 1.00 89.69 482 TYR A O 1
ATOM 3850 N N . GLN A 1 483 ? 30.869 12.126 -34.420 1.00 92.19 483 GLN A N 1
ATOM 3851 C CA . GLN A 1 483 ? 29.974 11.179 -35.075 1.00 92.19 483 GLN A CA 1
ATOM 3852 C C . GLN A 1 483 ? 29.926 9.917 -34.222 1.00 92.19 483 GLN A C 1
ATOM 3854 O O . GLN A 1 483 ? 30.959 9.321 -33.929 1.00 92.19 483 GLN A O 1
ATOM 3859 N N . LEU A 1 484 ? 28.732 9.556 -33.763 1.00 92.94 484 LEU A N 1
ATOM 3860 C CA . LEU A 1 484 ? 28.547 8.393 -32.912 1.00 92.94 484 LEU A CA 1
ATOM 3861 C C . LEU A 1 484 ? 28.647 7.108 -33.740 1.00 92.94 484 LEU A C 1
ATOM 3863 O O . LEU A 1 484 ? 28.166 7.047 -34.874 1.00 92.94 484 LEU A O 1
ATOM 3867 N N . HIS A 1 485 ? 29.197 6.058 -33.138 1.00 90.69 485 HIS A N 1
ATOM 3868 C CA . HIS A 1 485 ? 29.079 4.685 -33.618 1.00 90.69 485 HIS A CA 1
ATOM 3869 C C . HIS A 1 485 ? 28.316 3.821 -32.605 1.00 90.69 485 HIS A C 1
ATOM 3871 O O . HIS A 1 485 ? 28.227 4.143 -31.417 1.00 90.69 485 HIS A O 1
ATOM 3877 N N . LEU A 1 486 ? 27.793 2.670 -33.047 1.00 88.00 486 LEU A N 1
ATOM 3878 C CA . LEU A 1 486 ? 27.050 1.742 -32.177 1.00 88.00 486 LEU A CA 1
ATOM 3879 C C . LEU A 1 486 ? 27.866 1.301 -30.945 1.00 88.00 486 LEU A C 1
ATOM 3881 O O . LEU A 1 486 ? 27.311 1.134 -29.858 1.00 88.00 486 LEU A O 1
ATOM 3885 N N . SER A 1 487 ? 29.190 1.179 -31.085 1.00 89.25 487 SER A N 1
ATOM 3886 C CA . SER A 1 487 ? 30.116 0.855 -29.991 1.00 89.25 487 SER A CA 1
ATOM 3887 C C . SER A 1 487 ? 30.166 1.915 -28.887 1.00 89.25 487 SER A C 1
ATOM 3889 O O . SER A 1 487 ? 30.440 1.588 -27.729 1.00 89.25 487 SER A O 1
ATOM 3891 N N . ASP A 1 488 ? 29.886 3.178 -29.213 1.00 91.75 488 ASP A N 1
ATOM 3892 C CA . ASP A 1 488 ? 29.992 4.297 -28.272 1.00 91.75 488 ASP A CA 1
ATOM 3893 C C . ASP A 1 488 ? 28.777 4.385 -27.354 1.00 91.75 488 ASP A C 1
ATOM 3895 O O . ASP A 1 488 ? 28.882 4.799 -26.198 1.00 91.75 488 ASP A O 1
ATOM 3899 N N . LEU A 1 489 ? 27.621 3.921 -27.830 1.00 92.69 489 LEU A N 1
ATOM 3900 C CA . LEU A 1 489 ? 26.350 4.019 -27.117 1.00 92.69 489 LEU A CA 1
ATOM 3901 C C . LEU A 1 489 ? 26.388 3.320 -25.752 1.00 92.69 489 LEU A C 1
ATOM 3903 O O . LEU A 1 489 ? 25.832 3.833 -24.777 1.00 92.69 489 LEU A O 1
ATOM 3907 N N . LYS A 1 490 ? 27.125 2.207 -25.630 1.00 93.81 490 LYS A N 1
ATOM 3908 C CA . LYS A 1 490 ? 27.316 1.518 -24.344 1.00 93.81 490 LYS A CA 1
ATOM 3909 C C . LYS A 1 490 ? 28.001 2.427 -23.316 1.00 93.81 490 LYS A C 1
ATOM 3911 O O . LYS A 1 490 ? 27.594 2.448 -22.157 1.00 93.81 490 LYS A O 1
ATOM 3916 N N . LYS A 1 491 ? 28.997 3.218 -23.737 1.00 93.31 491 LYS A N 1
ATOM 3917 C CA . LYS A 1 491 ? 29.725 4.168 -22.873 1.00 93.31 491 LYS A CA 1
ATOM 3918 C C . LYS A 1 491 ? 28.857 5.362 -22.470 1.00 93.31 491 LYS A C 1
ATOM 3920 O O . LYS A 1 491 ? 29.039 5.918 -21.393 1.00 93.31 491 LYS A O 1
ATOM 3925 N N . LEU A 1 492 ? 27.875 5.720 -23.298 1.00 94.56 492 LEU A N 1
ATOM 3926 C CA . LEU A 1 492 ? 26.905 6.784 -23.012 1.00 94.56 492 LEU A CA 1
ATOM 3927 C C . LEU A 1 492 ? 25.773 6.338 -22.069 1.00 94.56 492 LEU A C 1
ATOM 3929 O O . LEU A 1 492 ? 24.917 7.152 -21.709 1.00 94.56 492 LEU A O 1
ATOM 3933 N N . GLY A 1 493 ? 25.785 5.072 -21.634 1.00 92.69 493 GLY A N 1
ATOM 3934 C CA . GLY A 1 493 ? 24.802 4.499 -20.717 1.00 92.69 493 GLY A CA 1
ATOM 3935 C C . GLY A 1 493 ? 23.574 3.917 -21.416 1.00 92.69 493 GLY A C 1
ATOM 3936 O O .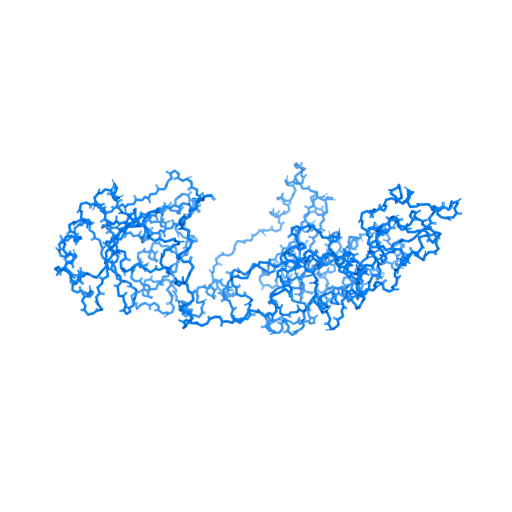 GLY A 1 493 ? 22.512 3.836 -20.801 1.00 92.69 493 GLY A O 1
ATOM 3937 N N . VAL A 1 494 ? 23.672 3.560 -22.701 1.00 95.44 494 VAL A N 1
ATOM 3938 C CA . VAL A 1 494 ? 22.600 2.864 -23.428 1.00 95.44 494 VAL A CA 1
ATOM 3939 C C . VAL A 1 494 ? 22.658 1.364 -23.149 1.00 95.44 494 VAL A C 1
ATOM 3941 O O . VAL A 1 494 ? 23.712 0.731 -23.252 1.00 95.44 494 VAL A O 1
ATOM 3944 N N . VAL A 1 495 ? 21.503 0.765 -22.855 1.00 93.75 495 VAL A N 1
ATOM 3945 C CA . VAL A 1 495 ? 21.359 -0.690 -22.726 1.00 93.75 495 VAL A CA 1
ATOM 3946 C C . VAL A 1 495 ? 21.226 -1.307 -24.120 1.00 93.75 495 VAL A C 1
ATOM 3948 O O . VAL A 1 495 ? 20.122 -1.517 -24.621 1.00 93.75 495 VAL A O 1
ATOM 3951 N N . ILE A 1 496 ? 22.368 -1.611 -24.744 1.00 90.81 496 ILE A N 1
ATOM 3952 C CA . ILE A 1 496 ? 22.447 -2.092 -26.138 1.00 90.81 496 ILE A CA 1
ATOM 3953 C C . ILE A 1 496 ? 21.571 -3.317 -26.394 1.00 90.81 496 ILE A C 1
ATOM 3955 O O . ILE A 1 496 ? 20.846 -3.332 -27.380 1.00 90.81 496 ILE A O 1
ATOM 3959 N N . LYS A 1 497 ? 21.546 -4.286 -25.465 1.00 88.75 497 LYS A N 1
ATOM 3960 C CA . LYS A 1 497 ? 20.714 -5.498 -25.583 1.00 88.75 497 LYS A CA 1
ATOM 3961 C C . LYS A 1 497 ? 19.239 -5.203 -25.875 1.00 88.75 497 LYS A C 1
ATOM 3963 O O . LYS A 1 497 ? 18.575 -6.035 -26.469 1.00 88.75 497 LYS A O 1
ATOM 3968 N N . ARG A 1 498 ? 18.728 -4.045 -25.441 1.00 90.25 498 ARG A N 1
ATOM 3969 C CA . ARG A 1 498 ? 17.339 -3.619 -25.668 1.00 90.25 498 ARG A CA 1
ATOM 3970 C C . ARG A 1 498 ? 17.230 -2.621 -26.819 1.00 90.25 498 ARG A C 1
ATOM 3972 O O . ARG A 1 498 ? 16.282 -2.698 -27.586 1.00 90.25 498 ARG A O 1
ATOM 3979 N N . ALA A 1 499 ? 18.200 -1.716 -26.949 1.00 92.50 499 ALA A N 1
ATOM 3980 C CA . ALA A 1 499 ? 18.164 -0.641 -27.938 1.00 92.50 499 ALA A CA 1
ATOM 3981 C C . ALA A 1 499 ? 18.479 -1.104 -29.368 1.00 92.50 499 ALA A C 1
ATOM 3983 O O . ALA A 1 499 ? 17.960 -0.518 -30.309 1.00 92.50 499 ALA A O 1
ATOM 3984 N N . GLN A 1 500 ? 19.289 -2.155 -29.542 1.00 91.06 500 GLN A N 1
ATOM 3985 C CA . GLN A 1 500 ? 19.807 -2.607 -30.843 1.00 91.06 500 GLN A CA 1
ATOM 3986 C C . GLN A 1 500 ? 18.737 -2.848 -31.924 1.00 91.06 500 GLN A C 1
ATOM 3988 O O . GLN A 1 500 ? 19.010 -2.635 -33.098 1.00 91.06 500 GLN A O 1
ATOM 3993 N N . TYR A 1 501 ? 17.516 -3.228 -31.536 1.00 90.75 501 TYR A N 1
ATOM 3994 C CA . TYR A 1 501 ? 16.402 -3.497 -32.459 1.00 90.75 501 TYR A CA 1
ATOM 3995 C C . TYR A 1 501 ? 15.691 -2.236 -32.973 1.00 90.75 501 TYR A C 1
ATOM 3997 O O . TYR A 1 501 ? 14.864 -2.329 -33.876 1.00 90.75 501 TYR A O 1
ATOM 4005 N N . PHE A 1 502 ? 15.984 -1.079 -32.375 1.00 93.81 502 PHE A N 1
ATOM 4006 C CA . PHE A 1 502 ? 15.239 0.171 -32.543 1.00 93.81 502 PHE A CA 1
ATOM 4007 C C . PHE A 1 502 ? 16.132 1.347 -32.962 1.00 93.81 502 PHE A C 1
ATOM 4009 O O . PHE A 1 502 ? 15.646 2.463 -33.135 1.00 93.81 502 PHE A O 1
ATOM 4016 N N . ILE A 1 503 ? 17.442 1.145 -33.095 1.00 94.38 503 ILE A N 1
ATOM 4017 C CA . ILE A 1 503 ? 18.392 2.231 -33.356 1.00 94.38 503 ILE A CA 1
ATOM 4018 C C . ILE A 1 503 ? 19.163 2.023 -34.644 1.00 94.38 503 ILE A C 1
ATOM 4020 O O . ILE A 1 503 ? 19.517 0.905 -35.011 1.00 94.38 503 ILE A O 1
ATOM 4024 N N . SER A 1 504 ? 19.497 3.140 -35.272 1.00 93.62 504 SER A N 1
ATOM 4025 C CA . SER A 1 504 ? 20.585 3.237 -36.233 1.00 93.62 504 SER A CA 1
ATOM 4026 C C . SER A 1 504 ? 21.559 4.320 -35.775 1.00 93.62 504 SER A C 1
ATOM 4028 O O . SER A 1 504 ? 21.253 5.136 -34.901 1.00 93.62 504 SER A O 1
ATOM 4030 N N . CYS A 1 505 ? 22.767 4.298 -36.321 1.00 91.75 505 CYS A N 1
ATOM 4031 C CA . CYS A 1 505 ? 23.785 5.302 -36.060 1.00 91.75 505 CYS A CA 1
ATOM 4032 C C . CYS A 1 505 ? 24.407 5.699 -37.396 1.00 91.75 505 CYS A C 1
ATOM 4034 O O . CYS A 1 505 ? 25.143 4.905 -37.979 1.00 91.75 505 CYS A O 1
ATOM 4036 N N . ASN A 1 506 ? 24.074 6.890 -37.901 1.00 88.62 506 ASN A N 1
ATOM 4037 C CA . ASN A 1 506 ? 24.440 7.331 -39.253 1.00 88.62 506 ASN A CA 1
ATOM 4038 C C . ASN A 1 506 ? 23.971 6.339 -40.335 1.00 88.62 506 ASN A C 1
ATOM 4040 O O . ASN A 1 506 ? 24.739 5.936 -41.207 1.00 88.62 506 ASN A O 1
ATOM 4044 N N . GLY A 1 507 ? 22.727 5.869 -40.225 1.00 83.38 507 GLY A N 1
ATOM 4045 C CA . GLY A 1 507 ? 22.154 4.852 -41.118 1.00 83.38 507 GLY A CA 1
ATOM 4046 C C . GLY A 1 507 ? 22.648 3.412 -40.905 1.00 83.38 507 GLY A C 1
ATOM 4047 O O . GLY A 1 507 ? 22.046 2.492 -41.452 1.00 83.38 507 GLY A O 1
ATOM 4048 N N . ALA A 1 508 ? 23.676 3.175 -40.081 1.00 86.56 508 ALA A N 1
ATOM 4049 C CA . ALA A 1 508 ? 24.146 1.824 -39.772 1.00 86.56 508 ALA A CA 1
ATOM 4050 C C . ALA A 1 508 ? 23.320 1.179 -38.645 1.00 86.56 508 ALA A C 1
ATOM 4052 O O . ALA A 1 508 ? 23.178 1.754 -37.562 1.00 86.56 508 ALA A O 1
ATOM 4053 N N . THR A 1 509 ? 22.811 -0.031 -38.878 1.00 87.81 509 THR A N 1
ATOM 4054 C CA . THR A 1 509 ? 22.142 -0.879 -37.876 1.00 87.81 509 THR A CA 1
ATOM 4055 C C . THR A 1 509 ? 23.038 -2.046 -37.466 1.00 87.81 509 THR A C 1
ATOM 4057 O O . THR A 1 509 ? 24.079 -2.306 -38.074 1.00 87.81 509 THR A O 1
ATOM 4060 N N . GLN A 1 510 ? 22.671 -2.742 -36.389 1.00 83.88 510 GLN A N 1
ATOM 4061 C CA . GLN A 1 510 ? 23.437 -3.900 -35.945 1.00 83.88 510 GLN A CA 1
ATOM 4062 C C . GLN A 1 510 ? 23.256 -5.079 -36.926 1.00 83.88 510 GLN A C 1
ATOM 4064 O O . GLN A 1 510 ? 22.116 -5.461 -37.199 1.00 83.88 510 GLN A O 1
ATOM 4069 N N . PRO A 1 511 ? 24.348 -5.674 -37.449 1.00 74.75 511 PRO A N 1
ATOM 4070 C CA . PRO A 1 511 ? 24.259 -6.745 -38.439 1.00 74.75 511 PRO A CA 1
ATOM 4071 C C . PRO A 1 511 ? 23.566 -7.999 -37.895 1.00 74.75 511 PRO A C 1
ATOM 4073 O O . PRO A 1 511 ? 23.791 -8.385 -36.747 1.00 74.75 511 PRO A O 1
ATOM 4076 N N . GLY A 1 512 ? 22.777 -8.666 -38.742 1.00 71.00 512 GLY A N 1
ATOM 4077 C CA . GLY A 1 512 ? 22.170 -9.967 -38.432 1.00 71.00 512 GLY A CA 1
ATOM 4078 C C . GLY A 1 512 ? 20.925 -9.919 -37.541 1.00 71.00 512 GLY A C 1
ATOM 4079 O O . GLY A 1 512 ? 20.492 -10.965 -37.063 1.00 71.00 512 GLY A O 1
ATOM 4080 N N . LEU A 1 513 ? 20.346 -8.737 -37.304 1.00 73.88 513 LEU A N 1
ATOM 4081 C CA . LEU A 1 513 ? 19.064 -8.613 -36.612 1.00 73.88 513 LEU A CA 1
ATOM 4082 C C . LEU A 1 513 ? 17.892 -8.839 -37.570 1.00 73.88 513 LEU A C 1
ATOM 4084 O O . LEU A 1 513 ? 17.863 -8.297 -38.674 1.00 73.88 513 LEU A O 1
ATOM 4088 N N . ILE A 1 514 ? 16.907 -9.614 -37.117 1.00 72.75 514 ILE A N 1
ATOM 4089 C CA . ILE A 1 514 ? 15.632 -9.773 -37.815 1.00 72.75 514 ILE A CA 1
ATOM 4090 C C . ILE A 1 514 ? 14.718 -8.628 -37.372 1.00 72.75 514 ILE A C 1
ATOM 4092 O O . ILE A 1 514 ? 14.440 -8.459 -36.184 1.00 72.75 514 ILE A O 1
ATOM 4096 N N . HIS A 1 515 ? 14.269 -7.828 -38.335 1.00 70.38 515 HIS A N 1
ATOM 4097 C CA . HIS A 1 515 ? 13.382 -6.683 -38.124 1.00 70.38 515 HIS A CA 1
ATOM 4098 C C . HIS A 1 515 ? 11.911 -7.109 -38.202 1.00 70.38 515 HIS A C 1
ATOM 4100 O O . HIS A 1 515 ? 11.152 -6.611 -39.027 1.00 70.38 515 HIS A O 1
ATOM 4106 N N . ASP A 1 516 ? 11.539 -8.070 -37.357 1.00 77.62 516 ASP A N 1
ATOM 4107 C CA . ASP A 1 516 ? 10.174 -8.577 -37.230 1.00 77.62 516 ASP A CA 1
ATOM 4108 C C . ASP A 1 516 ? 9.655 -8.347 -35.795 1.00 77.62 516 ASP A C 1
ATOM 4110 O O . ASP A 1 516 ? 10.339 -8.737 -34.842 1.00 77.62 516 ASP A O 1
ATOM 4114 N N . PRO A 1 517 ? 8.480 -7.715 -35.602 1.00 77.06 517 PRO A N 1
ATOM 4115 C CA . PRO A 1 517 ? 7.931 -7.419 -34.279 1.00 77.06 517 PRO A CA 1
ATOM 4116 C C . PRO A 1 517 ? 7.807 -8.638 -33.355 1.00 77.06 517 PRO A C 1
ATOM 4118 O O . PRO A 1 517 ? 8.141 -8.531 -32.172 1.00 77.06 517 PRO A O 1
ATOM 4121 N N . GLU A 1 518 ? 7.380 -9.801 -33.862 1.00 76.94 518 GLU A N 1
ATOM 4122 C CA . GLU A 1 518 ? 7.251 -11.011 -33.039 1.00 76.94 518 GLU A CA 1
ATOM 4123 C C . GLU A 1 518 ? 8.619 -11.547 -32.616 1.00 76.94 518 GLU A C 1
ATOM 4125 O O . GLU A 1 518 ? 8.830 -11.913 -31.452 1.00 76.94 518 GLU A O 1
ATOM 4130 N N . TRP A 1 519 ? 9.584 -11.530 -33.534 1.00 78.62 519 TRP A N 1
ATOM 4131 C CA . TRP A 1 519 ? 10.954 -11.921 -33.231 1.00 78.62 519 TRP A CA 1
ATOM 4132 C C . TRP A 1 519 ? 11.623 -10.971 -32.225 1.00 78.62 519 TRP A C 1
ATOM 4134 O O . TRP A 1 519 ? 12.315 -11.419 -31.303 1.00 78.62 519 TRP A O 1
ATOM 4144 N N . VAL A 1 520 ? 11.372 -9.663 -32.329 1.00 81.69 520 VAL A N 1
ATOM 4145 C CA . VAL A 1 520 ? 11.865 -8.663 -31.370 1.00 81.69 520 VAL A CA 1
ATOM 4146 C C . VAL A 1 520 ? 11.265 -8.896 -29.982 1.00 81.69 520 VAL A C 1
ATOM 4148 O O . VAL A 1 520 ? 12.007 -8.877 -28.999 1.00 81.69 520 VAL A O 1
ATOM 4151 N N . ILE A 1 521 ? 9.963 -9.196 -29.876 1.00 79.94 521 ILE A N 1
ATOM 4152 C CA . ILE A 1 521 ? 9.333 -9.581 -28.599 1.00 79.94 521 ILE A CA 1
ATOM 4153 C C . ILE A 1 521 ? 10.044 -10.802 -28.006 1.00 79.94 521 ILE A C 1
ATOM 4155 O O . ILE A 1 521 ? 10.433 -10.772 -26.838 1.00 79.94 521 ILE A O 1
ATOM 4159 N N . SER A 1 522 ? 10.272 -11.845 -28.813 1.00 76.38 522 SER A N 1
ATOM 4160 C CA . SER A 1 522 ? 10.942 -13.075 -28.365 1.00 76.38 522 SER A CA 1
ATOM 4161 C C . SER A 1 522 ? 12.360 -12.834 -27.845 1.00 76.38 522 SER A C 1
ATOM 4163 O O . SER A 1 522 ? 12.800 -13.495 -26.911 1.00 76.38 522 SER A O 1
ATOM 4165 N N . SER A 1 523 ? 13.053 -11.844 -28.411 1.00 78.88 523 SER A N 1
ATOM 4166 C CA . SER A 1 523 ? 14.425 -11.495 -28.046 1.00 78.88 523 SER A CA 1
ATOM 4167 C C . SER A 1 523 ? 14.512 -10.571 -26.826 1.00 78.88 523 SER A C 1
ATOM 4169 O O . SER A 1 523 ? 15.538 -10.530 -26.145 1.00 78.88 523 SER A O 1
ATOM 4171 N N . LEU A 1 524 ? 13.454 -9.802 -26.548 1.00 77.88 524 LEU A N 1
ATOM 4172 C CA . LEU A 1 524 ? 13.362 -8.915 -25.384 1.00 77.88 524 LEU A CA 1
ATOM 4173 C C . LEU A 1 524 ? 12.870 -9.634 -24.121 1.00 77.88 524 LEU A C 1
ATOM 4175 O O . LEU A 1 524 ? 13.049 -9.119 -23.015 1.00 77.88 524 LEU A O 1
ATOM 4179 N N . ILE A 1 525 ? 12.264 -10.806 -24.287 1.00 75.19 525 ILE A N 1
ATOM 4180 C CA . ILE A 1 525 ? 11.676 -11.631 -23.235 1.00 75.19 525 ILE A CA 1
ATOM 4181 C C . ILE A 1 525 ? 12.573 -12.862 -23.017 1.00 75.19 525 ILE A C 1
ATOM 4183 O O . ILE A 1 525 ? 13.210 -13.348 -23.945 1.00 75.19 525 ILE A O 1
ATOM 4187 N N . SER A 1 526 ? 12.694 -13.373 -21.785 1.00 65.00 526 SER A N 1
ATOM 4188 C CA . SER A 1 526 ? 13.491 -14.594 -21.562 1.00 65.00 526 SER A CA 1
ATOM 4189 C C . SER A 1 526 ? 12.864 -15.803 -22.275 1.00 65.00 526 SER A C 1
ATOM 4191 O O . SER A 1 526 ? 11.641 -15.892 -22.369 1.00 65.00 526 SER A O 1
ATOM 4193 N N . SER A 1 527 ? 13.667 -16.781 -22.714 1.00 54.88 527 SER A N 1
ATOM 4194 C CA . SER A 1 527 ? 13.187 -17.972 -23.444 1.00 54.88 527 SER A CA 1
ATOM 4195 C C . SER A 1 527 ? 12.054 -18.707 -22.709 1.00 54.88 527 SER A C 1
ATOM 4197 O O . SER A 1 527 ? 11.085 -19.139 -23.325 1.00 54.88 527 SER A O 1
ATOM 4199 N N . ARG A 1 528 ? 12.125 -18.759 -21.370 1.00 53.34 528 ARG A N 1
ATOM 4200 C CA . ARG A 1 528 ? 11.098 -19.350 -20.493 1.00 53.34 528 ARG A CA 1
ATOM 4201 C C . ARG A 1 528 ? 9.772 -18.582 -20.523 1.00 53.34 528 ARG A C 1
ATOM 4203 O O . ARG A 1 528 ? 8.717 -19.194 -20.468 1.00 53.34 528 ARG A O 1
ATOM 4210 N N . GLN A 1 529 ? 9.818 -17.254 -20.610 1.00 56.22 529 GLN A N 1
ATOM 4211 C CA . GLN A 1 529 ? 8.629 -16.400 -20.710 1.00 56.22 529 GLN A CA 1
ATOM 4212 C C . GLN A 1 529 ? 8.041 -16.398 -22.134 1.00 56.22 529 GLN A C 1
ATOM 4214 O O . GLN A 1 529 ? 6.827 -16.290 -22.289 1.00 56.22 529 GLN A O 1
ATOM 4219 N N . TYR A 1 530 ? 8.873 -16.559 -23.169 1.00 52.47 530 TYR A N 1
ATOM 4220 C CA . TYR A 1 530 ? 8.423 -16.679 -24.560 1.00 52.47 530 TYR A CA 1
ATOM 4221 C C . TYR A 1 530 ? 7.684 -18.000 -24.839 1.00 52.47 530 TYR A C 1
ATOM 4223 O O . TYR A 1 530 ? 6.673 -18.005 -25.539 1.00 52.47 530 TYR A O 1
ATOM 4231 N N . GLU A 1 531 ? 8.111 -19.120 -24.249 1.00 52.75 531 GLU A N 1
ATOM 4232 C CA . GLU A 1 531 ? 7.346 -20.372 -24.358 1.00 52.75 531 GLU A CA 1
ATOM 4233 C C . GLU A 1 531 ? 5.979 -20.297 -23.664 1.00 52.75 531 GLU A C 1
ATOM 4235 O O . GLU A 1 531 ? 4.994 -20.822 -24.187 1.00 52.75 531 GLU A O 1
ATOM 4240 N N . THR A 1 532 ? 5.882 -19.579 -22.541 1.00 55.25 532 THR A N 1
ATOM 4241 C CA . THR A 1 532 ? 4.589 -19.262 -21.917 1.00 55.25 532 THR A CA 1
ATOM 4242 C C . THR A 1 532 ? 3.711 -18.415 -22.848 1.00 55.25 532 THR A C 1
ATOM 4244 O O . THR A 1 532 ? 2.528 -18.706 -22.979 1.00 55.25 532 THR A O 1
ATOM 4247 N N . LEU A 1 533 ? 4.277 -17.433 -23.565 1.00 44.53 533 LEU A N 1
ATOM 4248 C CA . LEU A 1 533 ? 3.561 -16.624 -24.569 1.00 44.53 533 LEU A CA 1
ATOM 4249 C C . LEU A 1 533 ? 3.000 -17.459 -25.729 1.00 44.53 533 LEU A C 1
ATOM 4251 O O . LEU A 1 533 ? 1.862 -17.235 -26.135 1.00 44.53 533 LEU A O 1
ATOM 4255 N N . LYS A 1 534 ? 3.757 -18.441 -26.240 1.00 44.84 534 LYS A N 1
ATOM 4256 C CA . LYS A 1 534 ? 3.245 -19.367 -27.265 1.00 44.84 534 LYS A CA 1
ATOM 4257 C C . LYS A 1 534 ? 2.080 -20.201 -26.743 1.00 44.84 534 LYS A C 1
ATOM 4259 O O . LYS A 1 534 ? 1.096 -20.335 -27.459 1.00 44.84 534 LYS A O 1
ATOM 4264 N N . LYS A 1 535 ? 2.165 -20.702 -25.504 1.00 46.25 535 LYS A N 1
ATOM 4265 C CA . LYS A 1 535 ? 1.080 -21.474 -24.876 1.00 46.25 535 LYS A CA 1
ATOM 4266 C C . LYS A 1 535 ? -0.189 -20.636 -24.703 1.00 46.25 535 LYS A C 1
ATOM 4268 O O . LYS A 1 535 ? -1.251 -21.097 -25.103 1.00 46.25 535 LYS A O 1
ATOM 4273 N N . VAL A 1 536 ? -0.062 -19.393 -24.231 1.00 41.44 536 VAL A N 1
ATOM 4274 C CA . VAL A 1 536 ? -1.194 -18.469 -24.032 1.00 41.44 536 VAL A CA 1
ATOM 4275 C C . VAL A 1 536 ? -1.832 -18.036 -25.364 1.00 41.44 536 VAL A C 1
ATOM 4277 O O . VAL A 1 536 ? -3.053 -18.016 -25.463 1.00 41.44 536 VAL A O 1
ATOM 4280 N N . ASN A 1 537 ? -1.047 -17.776 -26.420 1.00 33.91 537 ASN A N 1
ATOM 4281 C CA . ASN A 1 537 ? -1.593 -17.441 -27.749 1.00 33.91 537 ASN A CA 1
ATOM 4282 C C . ASN A 1 537 ? -2.170 -18.651 -28.507 1.00 33.91 537 ASN A C 1
ATOM 4284 O O . ASN A 1 537 ? -3.055 -18.473 -29.338 1.00 33.91 537 ASN A O 1
ATOM 4288 N N . SER A 1 538 ? -1.711 -19.876 -28.226 1.00 30.88 538 SER A N 1
ATOM 4289 C CA . SER A 1 538 ? -2.333 -21.109 -28.741 1.00 30.88 538 SER A CA 1
ATOM 4290 C C . SER A 1 538 ? -3.573 -21.551 -27.952 1.00 30.88 538 SER A C 1
ATOM 4292 O O . SER A 1 538 ? -4.243 -22.499 -28.346 1.00 30.88 538 SER A O 1
ATOM 4294 N N . GLN A 1 539 ? -3.885 -20.876 -26.843 1.00 31.27 539 GLN A N 1
ATOM 4295 C CA . GLN A 1 539 ? -5.017 -21.179 -25.965 1.00 31.27 539 GLN A CA 1
ATOM 4296 C C . GLN A 1 539 ? -6.220 -20.247 -26.187 1.00 31.27 539 GLN A C 1
ATOM 4298 O O . GLN A 1 539 ? -7.035 -20.074 -25.287 1.00 31.27 539 GLN A O 1
ATOM 4303 N N . SER A 1 540 ? -6.396 -19.686 -27.390 1.00 33.25 540 SER A N 1
ATOM 4304 C CA . SER A 1 540 ? -7.688 -19.091 -27.780 1.00 33.25 540 SER A CA 1
ATOM 4305 C C . SER A 1 540 ? -8.707 -20.119 -28.295 1.00 33.25 540 SER A C 1
ATOM 4307 O O . SER A 1 540 ? -9.838 -19.756 -28.603 1.00 33.25 540 SER A O 1
ATOM 4309 N N . THR A 1 541 ? -8.359 -21.408 -28.314 1.00 34.88 541 THR A N 1
ATOM 4310 C CA . THR A 1 541 ? -9.315 -22.512 -28.473 1.00 34.88 541 THR A CA 1
ATOM 4311 C C . THR A 1 541 ? -8.952 -23.650 -27.522 1.00 34.88 541 THR A C 1
ATOM 4313 O O . THR A 1 541 ? -8.237 -24.579 -27.892 1.00 34.88 541 THR A O 1
ATOM 4316 N N . GLN A 1 542 ? -9.431 -23.590 -26.282 1.00 26.48 542 GLN A N 1
ATOM 4317 C CA . GLN A 1 542 ? -9.674 -24.811 -25.517 1.00 26.48 542 GLN A CA 1
ATOM 4318 C C . GLN A 1 542 ? -11.154 -24.836 -25.154 1.00 26.48 542 GLN A C 1
ATOM 4320 O O . GLN A 1 542 ? -11.620 -24.100 -24.288 1.00 26.48 542 GLN A O 1
ATOM 4325 N N . GLU A 1 543 ? -11.884 -25.641 -25.924 1.00 29.52 543 GLU A N 1
ATOM 4326 C CA . GLU A 1 543 ? -13.244 -26.070 -25.631 1.00 29.52 543 GLU A CA 1
ATOM 4327 C C . GLU A 1 543 ? -13.289 -26.733 -24.252 1.00 29.52 543 GLU A C 1
ATOM 4329 O O . GLU A 1 543 ? -12.381 -27.464 -23.849 1.00 29.52 543 GLU A O 1
ATOM 4334 N N . GLN A 1 544 ? -14.375 -26.471 -23.532 1.00 26.98 544 GLN A N 1
ATOM 4335 C CA . GLN A 1 544 ? -14.723 -27.165 -22.306 1.00 26.98 544 GLN A CA 1
ATOM 4336 C C . GLN A 1 544 ? -14.970 -28.645 -22.626 1.00 26.98 544 GLN A C 1
ATOM 4338 O O . GLN A 1 544 ? -15.940 -28.982 -23.301 1.00 26.98 544 GLN A O 1
ATOM 4343 N N . LEU A 1 545 ? -14.107 -29.533 -22.133 1.00 25.67 545 LEU A N 1
ATOM 4344 C CA . LEU A 1 545 ? -14.349 -30.973 -22.198 1.00 25.67 545 LEU A CA 1
ATOM 4345 C C . LEU A 1 545 ? -15.469 -31.343 -21.217 1.00 25.67 545 LEU A C 1
ATOM 4347 O O . LEU A 1 545 ? -15.368 -31.094 -20.015 1.00 25.67 545 LEU A O 1
ATOM 4351 N N . THR A 1 546 ? -16.541 -31.934 -21.743 1.00 32.62 546 THR A N 1
ATOM 4352 C CA . THR A 1 546 ? -17.641 -32.522 -20.968 1.00 32.62 546 THR A CA 1
ATOM 4353 C C . THR A 1 546 ? -17.414 -34.016 -20.730 1.00 32.62 546 THR A C 1
ATOM 4355 O O . THR A 1 546 ? -16.750 -34.689 -21.511 1.00 32.62 546 THR A O 1
ATOM 4358 N N . LEU A 1 547 ? -18.008 -34.547 -19.660 1.00 27.50 547 LEU A N 1
ATOM 4359 C CA . LEU A 1 547 ? -17.747 -35.865 -19.063 1.00 27.50 547 LEU A CA 1
ATOM 4360 C C . LEU A 1 547 ? -18.111 -37.119 -19.905 1.00 27.50 547 LEU A C 1
ATOM 4362 O O . LEU A 1 547 ? -18.128 -38.216 -19.354 1.00 27.50 547 LEU A O 1
ATOM 4366 N N . PHE A 1 548 ? -18.400 -36.999 -21.206 1.00 33.09 548 PHE A N 1
ATOM 4367 C CA . PHE A 1 548 ? -18.793 -38.132 -22.065 1.00 33.09 548 PHE A CA 1
ATOM 4368 C C . PHE A 1 548 ? -17.710 -38.620 -23.050 1.00 33.09 548 PHE A C 1
ATOM 4370 O O . PHE A 1 548 ? -17.951 -39.581 -23.773 1.00 33.09 548 PHE A O 1
ATOM 4377 N N . ASP A 1 549 ? -16.493 -38.066 -23.037 1.00 34.47 549 ASP A N 1
ATOM 4378 C CA . ASP A 1 549 ? -15.432 -38.430 -24.002 1.00 34.47 549 ASP A CA 1
ATOM 4379 C C . ASP A 1 549 ? -14.427 -39.499 -23.504 1.00 34.47 549 ASP A C 1
ATOM 4381 O O . ASP A 1 549 ? -13.244 -39.490 -23.858 1.00 34.47 549 ASP A O 1
ATOM 4385 N N . VAL A 1 550 ? -14.870 -40.461 -22.684 1.00 34.75 550 VAL A N 1
ATOM 4386 C CA . VAL A 1 550 ? -13.980 -41.465 -22.050 1.00 34.75 550 VAL A CA 1
ATOM 4387 C C . VAL A 1 550 ? -13.487 -42.560 -23.020 1.00 34.75 550 VAL A C 1
ATOM 4389 O O . VAL A 1 550 ? -12.518 -43.257 -22.726 1.00 34.75 550 VAL A O 1
ATOM 4392 N N . GLU A 1 551 ? -14.031 -42.684 -24.232 1.00 38.84 551 GLU A N 1
ATOM 4393 C CA . GLU A 1 551 ? -13.632 -43.767 -25.154 1.00 38.84 551 GLU A CA 1
ATOM 4394 C C . GLU A 1 551 ? -12.256 -43.585 -25.833 1.00 38.84 551 GLU A C 1
ATOM 4396 O O . GLU A 1 551 ? -11.779 -44.489 -26.520 1.00 38.84 551 GLU A O 1
ATOM 4401 N N . ARG A 1 552 ? -11.547 -42.461 -25.637 1.00 37.34 552 ARG A N 1
ATOM 4402 C CA . ARG A 1 552 ? -10.244 -42.228 -26.303 1.00 37.34 552 ARG A CA 1
ATOM 4403 C C . ARG A 1 552 ? -8.997 -42.664 -25.533 1.00 37.34 552 ARG A C 1
ATOM 4405 O O . ARG A 1 552 ? -7.921 -42.697 -26.133 1.00 37.34 552 ARG A O 1
ATOM 4412 N N . PHE A 1 553 ? -9.102 -43.051 -24.262 1.00 30.73 553 PHE A N 1
ATOM 4413 C CA . PHE A 1 553 ? -7.921 -43.401 -23.456 1.00 30.73 553 PHE A CA 1
ATOM 4414 C C . PHE A 1 553 ? -7.553 -44.894 -23.432 1.00 30.73 553 PHE A C 1
ATOM 4416 O O . PHE A 1 553 ? -6.435 -45.234 -23.039 1.00 30.73 553 PHE A O 1
ATOM 4423 N N . GLU A 1 554 ? -8.401 -45.793 -23.941 1.00 34.09 554 GLU A N 1
ATOM 4424 C CA . GLU A 1 554 ? -8.069 -47.229 -23.990 1.00 34.09 554 GLU A CA 1
ATOM 4425 C C . GLU A 1 554 ? -7.138 -47.625 -25.154 1.00 34.09 554 GLU A C 1
ATOM 4427 O O . GLU A 1 554 ? -6.506 -48.683 -25.114 1.00 34.09 554 GLU A O 1
ATOM 4432 N N . ALA A 1 555 ? -6.959 -46.772 -26.169 1.00 35.31 555 ALA A N 1
ATOM 4433 C CA . ALA A 1 555 ? -6.129 -47.106 -27.331 1.00 35.31 555 ALA A CA 1
ATOM 4434 C C . ALA A 1 555 ? -4.611 -46.942 -27.098 1.00 35.31 555 ALA A C 1
ATOM 4436 O O . ALA A 1 555 ? -3.811 -47.501 -27.851 1.00 35.31 555 ALA A O 1
ATOM 4437 N N . VAL A 1 556 ? -4.189 -46.206 -26.062 1.00 34.62 556 VAL A N 1
ATOM 4438 C CA . VAL A 1 556 ? -2.774 -45.819 -25.882 1.00 34.62 556 VAL A CA 1
ATOM 4439 C C . VAL A 1 556 ? -1.995 -46.794 -24.982 1.00 34.62 556 VAL A C 1
ATOM 4441 O O . VAL A 1 556 ? -0.774 -46.868 -25.070 1.00 34.62 556 VAL A O 1
ATOM 4444 N N . LYS A 1 557 ? -2.671 -47.656 -24.207 1.00 31.94 557 LYS A N 1
ATOM 4445 C CA . LYS A 1 557 ? -2.020 -48.676 -23.352 1.00 31.94 557 LYS A CA 1
ATOM 4446 C C . LYS A 1 557 ? -1.588 -49.968 -24.070 1.00 31.94 557 LYS A C 1
ATOM 4448 O O . LYS A 1 557 ? -1.081 -50.873 -23.416 1.00 31.94 557 LYS A O 1
ATOM 4453 N N . ARG A 1 558 ? -1.762 -50.093 -25.393 1.00 31.97 558 ARG A N 1
ATOM 4454 C CA . ARG A 1 558 ? -1.478 -51.345 -26.135 1.00 31.97 558 ARG A CA 1
ATOM 4455 C C . ARG A 1 558 ? -0.187 -51.381 -26.964 1.00 31.97 558 ARG A C 1
ATOM 4457 O O . ARG A 1 558 ? -0.019 -52.332 -27.723 1.00 31.97 558 ARG A O 1
ATOM 4464 N N . LYS A 1 559 ? 0.733 -50.413 -26.867 1.00 31.92 559 LYS A N 1
ATOM 4465 C CA . LYS A 1 559 ? 1.937 -50.417 -27.728 1.00 31.92 559 LYS A CA 1
ATOM 4466 C C . LYS A 1 559 ? 3.253 -50.022 -27.043 1.00 31.92 559 LYS A C 1
ATOM 4468 O O . LYS A 1 559 ? 3.854 -49.030 -27.417 1.00 31.92 559 LYS A O 1
ATOM 4473 N N . GLU A 1 560 ? 3.735 -50.874 -26.143 1.00 33.12 560 GLU A N 1
ATOM 4474 C CA . GLU A 1 560 ? 5.162 -51.165 -25.882 1.00 33.12 560 GLU A CA 1
ATOM 4475 C C . GLU A 1 560 ? 5.181 -52.632 -25.395 1.00 33.12 560 GLU A C 1
ATOM 4477 O O . GLU A 1 560 ? 4.447 -52.934 -24.462 1.00 33.12 560 GLU A O 1
ATOM 4482 N N . GLN A 1 561 ? 5.833 -53.669 -25.938 1.00 32.16 561 GLN A N 1
ATOM 4483 C CA . GLN A 1 561 ? 6.879 -54.001 -26.936 1.00 32.16 561 GLN A CA 1
ATOM 4484 C C . GLN A 1 561 ? 6.548 -55.443 -27.472 1.00 32.16 561 GLN A C 1
ATOM 4486 O O . GLN A 1 561 ? 5.443 -55.898 -27.163 1.00 32.16 561 GLN A O 1
ATOM 4491 N N . PRO A 1 562 ? 7.412 -56.270 -28.136 1.00 46.50 562 PRO A N 1
ATOM 4492 C CA . PRO A 1 562 ? 8.750 -56.112 -28.766 1.00 46.50 562 PRO A CA 1
ATOM 4493 C C . PRO A 1 562 ? 8.738 -56.576 -30.259 1.00 46.50 562 PRO A C 1
ATOM 4495 O O . PRO A 1 562 ? 7.713 -57.025 -30.757 1.00 46.50 562 PRO A O 1
ATOM 4498 N N . TYR A 1 563 ? 9.766 -56.414 -31.100 1.00 29.20 563 TYR A N 1
ATOM 4499 C CA . TYR A 1 563 ? 11.017 -57.181 -31.108 1.00 29.20 563 TYR A CA 1
ATOM 4500 C C . TYR A 1 563 ? 12.026 -56.617 -32.117 1.00 29.20 563 TYR A C 1
ATOM 4502 O O . TYR A 1 563 ? 11.671 -56.128 -33.188 1.00 29.20 563 TYR A O 1
ATOM 4510 N N . VAL A 1 564 ? 13.289 -56.797 -31.740 1.00 31.12 564 VAL A N 1
ATOM 4511 C CA . VAL A 1 564 ? 14.492 -56.845 -32.573 1.00 31.12 564 VAL A CA 1
ATOM 4512 C C . VAL A 1 564 ? 14.433 -58.040 -33.535 1.00 31.12 564 VAL A C 1
ATOM 4514 O O . VAL A 1 564 ? 14.149 -59.154 -33.094 1.00 31.12 564 VAL A O 1
ATOM 4517 N N . TYR A 1 565 ? 14.776 -57.796 -34.802 1.00 32.41 565 TYR A N 1
ATOM 4518 C CA . TYR A 1 565 ? 15.786 -58.546 -35.559 1.00 32.41 565 TYR A CA 1
ATOM 4519 C C . TYR A 1 565 ? 16.622 -57.554 -36.362 1.00 32.41 565 TYR A C 1
ATOM 4521 O O . TYR A 1 565 ? 16.013 -56.611 -36.921 1.00 32.41 565 TYR A O 1
#

pLDDT: mean 82.73, std 17.05, range [25.67, 98.62]

InterPro domains:
  IPR003583 Helix-hairpin-helix DNA-binding motif, class 1 [SM00278] (459-478)
  IPR006379 HAD-superfamily hydrolase, subfamily IIB [TIGR01484] (3-172)
  IPR010994 RuvA domain 2-like [SSF47781] (429-506)
  IPR023214 HAD superfamily [G3DSA:3.40.50.1000] (49-205)
  IPR023874 DNA modification/repair radical SAM protein, putative [TIGR03916] (200-546)
  IPR036412 HAD-like superfamily [SSF56784] (1-202)

Mean predicted aligned error: 17.44 Å

Solvent-accessible surface area (backbone atoms only — not comparable to full-atom values): 32167 Å² total; per-residue (Å²): 90,66,38,79,59,26,25,30,30,46,50,85,101,50,92,49,95,80,51,45,75,43,46,29,63,49,66,57,56,54,57,53,57,75,37,27,78,84,61,55,43,81,45,47,34,43,28,45,100,88,48,64,24,29,66,57,79,91,76,68,53,73,90,83,40,99,61,87,87,51,83,78,29,36,59,38,87,82,59,57,80,60,53,29,37,34,35,42,36,28,35,54,60,92,44,44,64,60,42,48,53,51,49,43,72,76,40,45,91,56,31,42,77,44,78,47,66,75,86,56,30,37,36,42,34,32,32,51,90,57,38,37,32,61,26,51,49,54,54,28,62,74,69,71,49,57,53,74,79,34,74,42,76,37,38,51,80,80,30,45,62,31,26,63,60,34,48,40,10,32,12,38,50,74,26,43,73,68,35,54,71,63,24,78,43,68,33,96,30,30,73,93,65,45,14,64,59,52,60,69,65,43,91,82,50,88,67,89,79,87,76,81,51,42,63,55,52,36,52,54,52,47,56,39,39,79,69,67,75,41,69,54,47,81,48,73,79,78,81,48,101,41,51,49,61,34,48,52,45,52,44,49,21,42,45,43,28,51,72,74,68,57,56,81,54,49,31,36,36,52,54,63,67,74,39,55,68,68,56,58,52,54,41,30,54,68,21,36,23,40,30,42,74,43,52,53,87,44,72,68,52,28,51,73,79,41,64,89,58,59,73,65,44,54,49,47,59,48,47,47,55,38,50,54,46,54,56,56,63,75,44,67,88,56,68,88,56,81,59,57,24,76,69,34,37,32,34,37,32,51,41,68,54,53,94,73,44,51,33,58,53,45,41,50,52,51,48,42,38,72,74,36,59,39,70,44,79,42,72,40,48,36,71,56,86,59,90,45,97,86,40,61,53,60,86,55,74,52,45,56,56,56,40,54,44,50,55,52,42,52,48,31,44,76,67,47,74,44,52,42,74,70,66,27,41,93,92,49,31,59,76,60,76,83,47,56,52,56,50,46,40,40,52,77,45,44,89,74,46,61,41,36,64,66,75,52,53,68,66,60,39,42,54,35,38,44,32,45,65,69,22,35,51,40,43,61,60,47,47,75,81,41,87,64,50,76,81,50,41,53,79,44,56,30,40,53,94,56,25,52,88,38,36,22,32,84,84,46,60,65,86,92,66,73,95,41,62,69,60,45,52,48,69,76,32,57,70,75,58,38,54,50,49,53,53,59,69,64,53,84,71,73,78,84,84,63,98,79,70,69,83,68,67,74,74,72,81,76,81,85,88,88,84,91,131

Secondary structure (DSSP, 8-state):
-EEGGGTEE--TTS--TT-EE-PPPHHHHHHHHHTTTTTT-SEEEEE-SS-EEES-GGG--TTT-SS---GGGB--TTT--S--SEEEEE--TTTHHHHHHHHHHHHTTTEEEEEESTTS-EEEEEETT--HHHHHHHHHHHHT--GGG-EEEE-SGGGHHHHHHSSEEEE-TTS-HHHHHHSSEE-SS-GGGTHHHHHHH-TT--PPPP---HHHHHHHHHHHHHTTS-SEEEE--PPSSSHHHHHHHHHHHHHIIIIIS---SEEEEEEPTT--HHHHHHHHHH-SEEEEE--SSSHHHHHHH-TTS-HHHHHHHHHHHHHHHHHHHT-GGGTTSPPSSTT-EEEEEEESSS---HHHHHHHHHHHHHHH--SEEEEEE----S--TTS--TTS---HHHHHHHHHHHHHHHHH---HHHH--SSS-S--SSS-HHHHHHHHTGGG--EETTT--HHHHHHSTT--HHHHHHHHHHTTTS---HHHHTTTT--HHHHTTTEEBTTB--TT----HHHHHHHHS-HHHHHHHHHHHTTS------TT-GGGSTTGGG-------

Sequence (565 aa):
MVNFNGALVHMPEKQWANEKETGIQRDLVFEILAQKKALNLDFVAAENKETFFIDSLDYFDSAFFASDATADNLLTAKNLVSDPTSMMVRTSQDQAKMVSDALMKQYGDYVDVRTWGGPTPILEIVSKGIQKAKGVEQVANYLNIKRSDIVAFGDEHNDEEMLDYVGWGVAMKNATAQIKAVANDVTEKTNDEDGLADYLERKSNSIPRATFTPQEVADLTMEFYMRNYIEGLFLSSAIIKNVDYTSELLIKTLKILRYEKGFKGYIHVKAIPGADEKLIEELGFLADRMSVNVELPSRESLKLLAPDKDPFALYKPMKQITQTTNELAQFPALKKGKSFVPAGQSTQMIVGASPESDHSIVKIAENLYQKYELKRVYYSAYIPVNQDSLLPAVTTDPPLLREHRLYQADWLLRFYRFSADEILSAEKPNFNLYLDPKANWAVQNYDQFPIDVQSASYERLLRIPGIGPKSAQNIIKARKYYQLHLSDLKKLGVVIKRAQYFISCNGATQPGLIHDPEWVISSLISSRQYETLKKVNSQSTQEQLTLFDVERFEAVKRKEQPYVY